Protein AF-0000000080753684 (afdb_homodimer)

InterPro domains:
  IPR011697 Peptidase C26 [PF07722] (5-223)
  IPR029062 Class I glutamine amidotransferase-like [G3DSA:3.40.50.880] (3-250)
  IPR029062 Class I glutamine amidotransferase-like [SSF52317] (5-246)
  IPR044668 Peptidase C26, gamma-glutamyl-gamma-aminobutyrate hydrolase PuuD-like [PTHR43235] (5-239)

Secondary structure (DSSP, 8-state):
-PPPPEEEEE-EEEEETTEEEEEEEHHHHHIIIIIS-SEEEEE---GGGS-HHHHHHH-SEEEEPP-SSB--GGGGTPPPPPTT--B-HHHHHHHHHHHHHHHHHT--EEEETHHHHHHHHHTT-EEES-GGGSTT----S--TTS-HHHHTS--EEEEEPTTSHHHHTT--SEEEE----S-EEEEPPTTEEEEEEETTS-EEEEEETT-SS-EEEESS-TTTTGGG-HHHHHHHHHHHHHHHHHHHH-/-PPPPEEEEE-EEEEETTEEEEEEEHHHHHIIIIII-SEEEEE---GGGS-HHHHHHH-SEEEEPP-SSB--GGGGTPPPPPTT--B-HHHHHHHHHHHHHHHHHT--EEEETHHHHHHHHHTT-EEES-GGGSTT-------TTS-HHHHTS--EEEEEPTTSHHHHTT--SEEEE----S-EEEEPPTTEEEEEEETTS-EEEEEETT-SS-EEEESS-TTTTGGG-HHHHHHHHHHHHHHHHHHHH-

Radius of gyration: 23.65 Å; Cα contacts (8 Å, |Δi|>4): 1224; chains: 2; bounding box: 49×69×50 Å

Nearest PDB structures (foldseek):
  7d50-assembly1_A  TM=9.981E-01  e=6.646E-47  Pseudomonas aeruginosa PAO1
  7d53-assembly1_B  TM=9.968E-01  e=1.588E-46  Pseudomonas aeruginosa PAO1
  7d4r-assembly1_A  TM=9.865E-01  e=7.056E-44  Pseudomonas aeruginosa PAO1
  7d4r-assembly1_B  TM=9.916E-01  e=1.579E-39  Pseudomonas aeruginosa PAO1
  6vtv-assembly1_A  TM=9.639E-01  e=4.519E-31  Escherichia coli K-12

pLDDT: mean 96.41, std 4.54, range [53.5, 99.0]

Solvent-accessible surface area (backbone atoms only — not comparable to full-atom values): 25408 Å² total; per-residue (Å²): 126,86,69,69,17,36,26,35,31,46,20,43,69,45,77,56,88,96,41,54,28,29,33,38,53,46,54,57,46,47,32,32,30,69,41,22,55,28,44,52,29,32,36,59,41,54,28,81,69,48,58,58,69,66,49,56,73,68,38,16,22,39,38,32,47,58,59,92,44,43,83,64,35,78,70,42,76,43,66,84,73,63,90,86,63,50,61,43,69,45,28,52,57,29,48,32,61,42,50,50,51,31,48,75,71,40,33,19,33,41,18,26,29,40,19,22,52,41,50,33,30,51,57,67,9,31,61,30,76,45,30,56,74,47,81,80,36,62,76,41,47,48,54,82,90,51,57,65,71,62,32,64,25,76,67,46,55,32,40,42,31,84,88,28,70,54,37,72,72,64,50,61,58,66,42,74,34,28,36,69,39,48,56,39,64,63,38,80,18,78,60,53,39,77,23,23,27,33,86,65,62,48,60,41,22,32,32,49,61,87,48,78,36,52,40,40,27,29,45,36,59,52,45,66,66,24,90,80,33,70,65,29,38,50,52,29,36,54,53,22,50,41,11,36,54,44,41,72,71,107,126,86,68,69,15,37,25,35,30,46,21,42,69,45,77,55,87,96,41,54,28,28,33,36,52,44,52,58,47,48,31,32,29,68,42,22,54,29,45,51,30,32,35,61,39,52,28,81,69,49,59,58,68,66,49,54,71,68,37,17,23,39,36,32,47,59,58,92,46,43,83,64,36,79,70,42,75,44,68,85,72,62,89,87,64,53,62,44,69,45,28,52,57,27,48,32,63,42,50,50,51,30,49,74,72,40,32,18,34,41,17,26,29,42,19,20,52,42,50,34,31,49,56,66,8,29,61,30,74,45,29,57,74,47,81,82,36,62,74,41,50,49,54,86,90,49,58,65,70,64,30,63,26,74,69,46,56,32,39,43,32,83,88,29,71,55,37,70,70,63,50,58,56,66,41,73,35,29,37,68,40,48,56,40,63,65,38,79,18,77,60,52,37,76,23,22,27,32,84,64,62,49,61,41,22,32,32,50,61,85,48,76,37,54,39,41,26,30,44,36,60,52,44,66,66,25,90,80,32,69,67,29,38,51,52,29,37,53,52,23,52,41,10,34,55,43,41,73,72,106

Sequence (500 aa):
MPRLPLIGVTACTRQIGSHPFHIAGDKYLRAVAEGAGGLPLIVPALGELIDREALLERLDGLLCTGSPSNVEPHYYQGAASAPGTPHDPARDSTTLPLIRAAVAAGVPLLGICRGFQEMNVAFGGSLHQKVHEAGPYADHRELEDEALEIQYGPRHALHVQPGGLLDGLGLPRRIEVNSLHGQGIERLAPGLRTEGLAQDGLIEAFSVEGAKSFALGVQWHPEWQFHTNPCSRALFQAFGDACRRRAERRMPRLPLIGVTACTRQIGSHPFHIAGDKYLRAVAEGAGGLPLIVPALGELIDREALLERLDGLLCTGSPSNVEPHYYQGAASAPGTPHDPARDSTTLPLIRAAVAAGVPLLGICRGFQEMNVAFGGSLHQKVHEAGPYADHRELEDEALEIQYGPRHALHVQPGGLLDGLGLPRRIEVNSLHGQGIERLAPGLRTEGLAQDGLIEAFSVEGAKSFALGVQWHPEWQFHTNPCSRALFQAFGDACRRRAERR

Organism: Azotobacter vinelandii (strain DJ / ATCC BAA-1303) (NCBI:txid322710)

Foldseek 3Di:
DQDAFEEEEEWFWDDDPPDIDTDDDPLVQCCLCPQLVHHYDYDYLQQPVDDLVVVLVRGLAYEYEDDQAAQAQVLQVHDHDPPPGHHGVSRLSRLLVSLVVCLVVLRAYEYEARRLVSNQSSLRFHKDQFQCVPPQDHHLAFDPPDDPCRRFDFDFKKAFDPPDPLVVLVDDRIDTFHGHHGMFTPGGHPQKAQGIATPSGTGAKIAGHPGSFHGIYGNGCCSVPVVVDPSSSSVSNRSSVRSSVSSVVD/DQDAFEEEEEWFWDDDPNDIDTDDDPLVQCCLCPQLVHHYDYDGLQQPVDDLVVVLVRGLAYEYEDDQAAQAQVLQVHDHDPPPGHHGVSRLSRLLVSLVVCLVVLRAYEYEARRLVSNQSSLRFHKDQFQCVPPQDHHLAFPVPDDPCRRFDFDFKKAFDPPDPLVVLVDDRIDTFHGHHGMFTPGGHPQKAQGIATPSGTRAKIAGHPGSFHGIYGNGCCSVPVVVDPSSSSVSNRSSVRSSVSSVVD

Structure (mmCIF, N/CA/C/O backbone):
data_AF-0000000080753684-model_v1
#
loop_
_entity.id
_entity.type
_entity.pdbx_description
1 polymer 'gamma-glutamyl-gamma-aminobutyrate hydrolase'
#
loop_
_atom_site.group_PDB
_atom_site.id
_atom_site.type_symbol
_atom_site.label_atom_id
_atom_site.label_alt_id
_atom_site.label_comp_id
_atom_site.label_asym_id
_atom_site.label_entity_id
_atom_site.label_seq_id
_atom_site.pdbx_PDB_ins_code
_atom_site.Cartn_x
_atom_site.Cartn_y
_atom_site.Cartn_z
_atom_site.occupancy
_atom_site.B_iso_or_equiv
_atom_site.auth_seq_id
_atom_site.auth_comp_id
_atom_site.auth_asym_id
_atom_site.auth_atom_id
_atom_site.pdbx_PDB_model_num
ATOM 1 N N . MET A 1 1 ? -25.531 0.024 -9.352 1 53.5 1 MET A N 1
ATOM 2 C CA . MET A 1 1 ? -24.406 -0.576 -10.055 1 53.5 1 MET A CA 1
ATOM 3 C C . MET A 1 1 ? -23.609 -1.494 -9.133 1 53.5 1 MET A C 1
ATOM 5 O O . MET A 1 1 ? -23.562 -1.277 -7.922 1 53.5 1 MET A O 1
ATOM 9 N N . PRO A 1 2 ? -23.234 -2.668 -9.734 1 72.12 2 PRO A N 1
ATOM 10 C CA . PRO A 1 2 ? -22.578 -3.598 -8.812 1 72.12 2 PRO A CA 1
ATOM 11 C C . PRO A 1 2 ? -21.359 -2.986 -8.125 1 72.12 2 PRO A C 1
ATOM 13 O O . PRO A 1 2 ? -20.672 -2.145 -8.711 1 72.12 2 PRO A O 1
ATOM 16 N N . ARG A 1 3 ? -21.234 -3.146 -6.809 1 86.44 3 ARG A N 1
ATOM 17 C CA . ARG A 1 3 ? -20.156 -2.648 -5.973 1 86.44 3 ARG A CA 1
ATOM 18 C C . ARG A 1 3 ? -18.812 -3.174 -6.457 1 86.44 3 ARG A C 1
ATOM 20 O O . ARG A 1 3 ? -18.656 -4.367 -6.711 1 86.44 3 ARG A O 1
ATOM 27 N N . LEU A 1 4 ? -17.875 -2.285 -6.805 1 94.69 4 LEU A N 1
ATOM 28 C CA . LEU A 1 4 ? -16.516 -2.701 -7.18 1 94.69 4 LEU A CA 1
ATOM 29 C C . LEU A 1 4 ? -15.867 -3.504 -6.062 1 94.69 4 LEU A C 1
ATOM 31 O O . LEU A 1 4 ? -15.852 -3.068 -4.906 1 94.69 4 LEU A O 1
ATOM 35 N N . PRO A 1 5 ? -15.422 -4.703 -6.367 1 98.19 5 PRO A N 1
ATOM 36 C CA . PRO A 1 5 ? -14.836 -5.52 -5.305 1 98.19 5 PRO A CA 1
ATOM 37 C C . PRO A 1 5 ? -13.531 -4.938 -4.766 1 98.19 5 PRO A C 1
ATOM 39 O O . PRO A 1 5 ? -12.68 -4.488 -5.543 1 98.19 5 PRO A O 1
ATOM 42 N N . LEU A 1 6 ? -13.375 -4.879 -3.465 1 98.56 6 LEU A N 1
ATOM 43 C CA . LEU A 1 6 ? -12.141 -4.457 -2.803 1 98.56 6 LEU A CA 1
ATOM 44 C C . LEU A 1 6 ? -11.141 -5.609 -2.729 1 98.56 6 LEU A C 1
ATOM 46 O O . LEU A 1 6 ? -11.383 -6.602 -2.039 1 98.56 6 LEU A O 1
ATOM 50 N N . ILE A 1 7 ? -10.031 -5.473 -3.396 1 98.88 7 ILE A N 1
ATOM 51 C CA . ILE A 1 7 ? -9.055 -6.547 -3.496 1 98.88 7 ILE A CA 1
ATOM 52 C C . ILE A 1 7 ? -7.754 -6.125 -2.814 1 98.88 7 ILE A C 1
ATOM 54 O O . ILE A 1 7 ? -7.117 -5.152 -3.227 1 98.88 7 ILE A O 1
ATOM 58 N N . GLY A 1 8 ? -7.395 -6.82 -1.728 1 98.94 8 GLY A N 1
ATOM 59 C CA . GLY A 1 8 ? -6.113 -6.59 -1.072 1 98.94 8 GLY A CA 1
ATOM 60 C C . GLY A 1 8 ? -4.934 -7.109 -1.87 1 98.94 8 GLY A C 1
ATOM 61 O O . GLY A 1 8 ? -4.988 -8.203 -2.428 1 98.94 8 GLY A O 1
ATOM 62 N N . VAL A 1 9 ? -3.908 -6.316 -2.018 1 98.94 9 VAL A N 1
ATOM 63 C CA . VAL A 1 9 ? -2.648 -6.703 -2.645 1 98.94 9 VAL A CA 1
ATOM 64 C C . VAL A 1 9 ? -1.525 -6.672 -1.609 1 98.94 9 VAL A C 1
ATOM 66 O O . VAL A 1 9 ? -1.269 -5.637 -0.994 1 98.94 9 VAL A O 1
ATOM 69 N N . THR A 1 10 ? -0.837 -7.75 -1.396 1 98.94 10 THR A N 1
ATOM 70 C CA . THR A 1 10 ? 0.131 -7.844 -0.309 1 98.94 10 THR A CA 1
ATOM 71 C C . THR A 1 10 ? 1.388 -7.043 -0.634 1 98.94 10 THR A C 1
ATOM 73 O O . THR A 1 10 ? 1.81 -6.98 -1.791 1 98.94 10 THR A O 1
ATOM 76 N N . ALA A 1 11 ? 2.002 -6.516 0.401 1 98.88 11 ALA A N 1
ATOM 77 C CA . ALA A 1 11 ? 3.18 -5.668 0.239 1 98.88 11 ALA A CA 1
ATOM 78 C C . ALA A 1 11 ? 4.445 -6.402 0.667 1 98.88 11 ALA A C 1
ATOM 80 O O . ALA A 1 11 ? 4.395 -7.309 1.502 1 98.88 11 ALA A O 1
ATOM 81 N N . CYS A 1 12 ? 5.555 -5.988 0.106 1 98.69 12 CYS A N 1
ATOM 82 C CA . CYS A 1 12 ? 6.883 -6.227 0.658 1 98.69 12 CYS A CA 1
ATOM 83 C C . CYS A 1 12 ? 7.289 -5.102 1.603 1 98.69 12 CYS A C 1
ATOM 85 O O . CYS A 1 12 ? 6.637 -4.059 1.651 1 98.69 12 CYS A O 1
ATOM 87 N N . THR A 1 13 ? 8.258 -5.348 2.375 1 98.56 13 THR A N 1
ATOM 88 C CA . THR A 1 13 ? 8.914 -4.285 3.125 1 98.56 13 THR A CA 1
ATOM 89 C C . THR A 1 13 ? 10.281 -3.971 2.525 1 98.56 13 THR A C 1
ATOM 91 O O . THR A 1 13 ? 10.977 -4.867 2.041 1 98.56 13 THR A O 1
ATOM 94 N N . ARG A 1 14 ? 10.578 -2.721 2.549 1 97.25 14 ARG A N 1
ATOM 95 C CA . ARG A 1 14 ? 11.859 -2.277 1.997 1 97.25 14 ARG A CA 1
ATOM 96 C C . ARG A 1 14 ? 12.406 -1.086 2.773 1 97.25 14 ARG A C 1
ATOM 98 O O . ARG A 1 14 ? 11.664 -0.156 3.098 1 97.25 14 ARG A O 1
ATOM 105 N N . GLN A 1 15 ? 13.695 -1.148 3.113 1 95.94 15 GLN A N 1
ATOM 106 C CA . GLN A 1 15 ? 14.383 0.018 3.656 1 95.94 15 GLN A CA 1
ATOM 107 C C . GLN A 1 15 ? 14.773 0.991 2.547 1 95.94 15 GLN A C 1
ATOM 109 O O . GLN A 1 15 ? 15.516 0.633 1.633 1 95.94 15 GLN A O 1
ATOM 114 N N . ILE A 1 16 ? 14.258 2.125 2.533 1 93.19 16 ILE A N 1
ATOM 115 C CA . ILE A 1 16 ? 14.609 3.195 1.608 1 93.19 16 ILE A CA 1
ATOM 116 C C . ILE A 1 16 ? 15.195 4.375 2.383 1 93.19 16 ILE A C 1
ATOM 118 O O . ILE A 1 16 ? 14.484 5.035 3.146 1 93.19 16 ILE A O 1
ATOM 122 N N . GLY A 1 17 ? 16.438 4.684 2.141 1 90.12 17 GLY A N 1
ATOM 123 C CA . GLY A 1 17 ? 17.094 5.621 3.029 1 90.12 17 GLY A CA 1
ATOM 124 C C . GLY A 1 17 ? 17.094 5.18 4.48 1 90.12 17 GLY A C 1
ATOM 125 O O . GLY A 1 17 ? 17.469 4.047 4.793 1 90.12 17 GLY A O 1
ATOM 126 N N . SER A 1 18 ? 16.594 6.055 5.348 1 91 18 SER A N 1
ATOM 127 C CA . SER A 1 18 ? 16.641 5.762 6.773 1 91 18 SER A CA 1
ATOM 128 C C . SER A 1 18 ? 15.289 5.25 7.273 1 91 18 SER A C 1
ATOM 130 O O . SER A 1 18 ? 15.117 5.008 8.469 1 91 18 SER A O 1
ATOM 132 N N . HIS A 1 19 ? 14.32 4.98 6.301 1 94.19 19 HIS A N 1
ATOM 133 C CA . HIS A 1 19 ? 12.977 4.648 6.75 1 94.19 19 HIS A CA 1
ATOM 134 C C . HIS A 1 19 ? 12.5 3.33 6.145 1 94.19 19 HIS A C 1
ATOM 136 O O . HIS A 1 19 ? 12.797 3.035 4.984 1 94.19 19 HIS A O 1
ATOM 142 N N . PRO A 1 20 ? 11.828 2.537 6.918 1 97.62 20 PRO A N 1
ATOM 143 C CA . PRO A 1 20 ? 11.141 1.363 6.367 1 97.62 20 PRO A CA 1
ATOM 144 C C . PRO A 1 20 ? 9.836 1.72 5.656 1 97.62 20 PRO A C 1
ATOM 146 O O . PRO A 1 20 ? 9.086 2.576 6.129 1 97.62 20 PRO A O 1
ATOM 149 N N . PHE A 1 21 ? 9.633 1.088 4.516 1 98.69 21 PHE A N 1
ATOM 150 C CA . PHE A 1 21 ? 8.422 1.294 3.725 1 98.69 21 PHE A CA 1
ATOM 151 C C . PHE A 1 21 ? 7.742 -0.035 3.422 1 98.69 21 PHE A C 1
ATOM 153 O O . PHE A 1 21 ? 8.375 -1.091 3.482 1 98.69 21 PHE A O 1
ATOM 160 N N . HIS A 1 22 ? 6.473 -0.038 3.225 1 98.94 22 HIS A N 1
ATOM 161 C CA . HIS A 1 22 ? 5.684 -1.095 2.604 1 98.94 22 HIS A CA 1
ATOM 162 C C . HIS A 1 22 ? 5.395 -0.778 1.14 1 98.94 22 HIS A C 1
ATOM 164 O O . HIS A 1 22 ? 4.965 0.33 0.813 1 98.94 22 HIS A O 1
ATOM 170 N N . ILE A 1 23 ? 5.66 -1.784 0.232 1 98.81 23 ILE A N 1
ATOM 171 C CA . ILE A 1 23 ? 5.668 -1.431 -1.184 1 98.81 23 ILE A CA 1
ATOM 172 C C . ILE A 1 23 ? 4.945 -2.51 -1.988 1 98.81 23 ILE A C 1
ATOM 174 O O . ILE A 1 23 ? 4.961 -3.686 -1.615 1 98.81 23 ILE A O 1
ATOM 178 N N . ALA A 1 24 ? 4.305 -2.18 -2.992 1 98.88 24 ALA A N 1
ATOM 179 C CA . ALA A 1 24 ? 3.713 -3.082 -3.975 1 98.88 24 ALA A CA 1
ATOM 180 C C . ALA A 1 24 ? 3.988 -2.604 -5.395 1 98.88 24 ALA A C 1
ATOM 182 O O . ALA A 1 24 ? 3.945 -1.403 -5.672 1 98.88 24 ALA A O 1
ATOM 183 N N . GLY A 1 25 ? 4.316 -3.504 -6.27 1 98.62 25 GLY A N 1
ATOM 184 C CA . GLY A 1 25 ? 4.633 -3.15 -7.645 1 98.62 25 GLY A CA 1
ATOM 185 C C . GLY A 1 25 ? 3.441 -2.613 -8.414 1 98.62 25 GLY A C 1
ATOM 186 O O . GLY A 1 25 ? 2.326 -3.121 -8.273 1 98.62 25 GLY A O 1
ATOM 187 N N . ASP A 1 26 ? 3.664 -1.63 -9.219 1 98.56 26 ASP A N 1
ATOM 188 C CA . ASP A 1 26 ? 2.641 -0.977 -10.031 1 98.56 26 ASP A CA 1
ATOM 189 C C . ASP A 1 26 ? 1.922 -1.984 -10.922 1 98.56 26 ASP A C 1
ATOM 191 O O . ASP A 1 26 ? 0.7 -1.925 -11.078 1 98.56 26 ASP A O 1
ATOM 195 N N . LYS A 1 27 ? 2.646 -2.934 -11.484 1 98.06 27 LYS A N 1
ATOM 196 C CA . LYS A 1 27 ? 2.084 -3.873 -12.453 1 98.06 27 LYS A CA 1
ATOM 197 C C . LYS A 1 27 ? 1.005 -4.738 -11.812 1 98.06 27 LYS A C 1
ATOM 199 O O . LYS A 1 27 ? 0.002 -5.066 -12.453 1 98.06 27 LYS A O 1
ATOM 204 N N . TYR A 1 28 ? 1.155 -5.125 -10.531 1 98.81 28 TYR A N 1
ATOM 205 C CA . TYR A 1 28 ? 0.141 -5.914 -9.844 1 98.81 28 TYR A CA 1
ATOM 206 C C . TYR A 1 28 ? -1.123 -5.098 -9.609 1 98.81 28 TYR A C 1
ATOM 208 O O . TYR A 1 28 ? -2.236 -5.598 -9.789 1 98.81 28 TYR A O 1
ATOM 216 N N . LEU A 1 29 ? -0.927 -3.861 -9.172 1 98.81 29 LEU A N 1
ATOM 217 C CA . LEU A 1 29 ? -2.045 -2.982 -8.852 1 98.81 29 LEU A CA 1
ATOM 218 C C . LEU A 1 29 ? -2.855 -2.652 -10.102 1 98.81 29 LEU A C 1
ATOM 220 O O . LEU A 1 29 ? -4.086 -2.654 -10.062 1 98.81 29 LEU A O 1
ATOM 224 N N . ARG A 1 30 ? -2.189 -2.428 -11.195 1 98.5 30 ARG A N 1
ATOM 225 C CA . ARG A 1 30 ? -2.879 -2.16 -12.453 1 98.5 30 ARG A CA 1
ATOM 226 C C . ARG A 1 30 ? -3.625 -3.396 -12.945 1 98.5 30 ARG A C 1
ATOM 228 O O . ARG A 1 30 ? -4.723 -3.287 -13.492 1 98.5 30 ARG A O 1
ATOM 235 N N . ALA A 1 31 ? -3.002 -4.582 -12.781 1 98.69 31 ALA A N 1
ATOM 236 C CA . ALA A 1 31 ? -3.664 -5.824 -13.172 1 98.69 31 ALA A CA 1
ATOM 237 C C . ALA A 1 31 ? -4.945 -6.035 -12.375 1 98.69 31 ALA A C 1
ATOM 239 O O . ALA A 1 31 ? -5.934 -6.551 -12.898 1 98.69 31 ALA A O 1
ATOM 240 N N . VAL A 1 32 ? -4.965 -5.633 -11.102 1 98.69 32 VAL A N 1
ATOM 241 C CA . VAL A 1 32 ? -6.172 -5.746 -10.289 1 98.69 32 VAL A CA 1
ATOM 242 C C . VAL A 1 32 ? -7.207 -4.723 -10.75 1 98.69 32 VAL A C 1
ATOM 244 O O . VAL A 1 32 ? -8.375 -5.059 -10.938 1 98.69 32 VAL A O 1
ATOM 247 N N . ALA A 1 33 ? -6.77 -3.486 -10.953 1 98.25 33 ALA A N 1
ATOM 248 C CA . ALA A 1 33 ? -7.695 -2.414 -11.312 1 98.25 33 ALA A CA 1
ATOM 249 C C . ALA A 1 33 ? -8.305 -2.66 -12.688 1 98.25 33 ALA A C 1
ATOM 251 O O . ALA A 1 33 ? -9.523 -2.604 -12.852 1 98.25 33 ALA A O 1
ATOM 252 N N . GLU A 1 34 ? -7.453 -3.039 -13.664 1 97.88 34 GLU A N 1
ATOM 253 C CA . GLU A 1 34 ? -7.898 -3.105 -15.047 1 97.88 34 GLU A CA 1
ATOM 254 C C . GLU A 1 34 ? -8.25 -4.539 -15.445 1 97.88 34 GLU A C 1
ATOM 256 O O . GLU A 1 34 ? -9.18 -4.762 -16.219 1 97.88 34 GLU A O 1
ATOM 261 N N . GLY A 1 35 ? -7.473 -5.457 -15 1 97.94 35 GLY A N 1
ATOM 262 C CA . GLY A 1 35 ? -7.68 -6.848 -15.367 1 97.94 35 GLY A CA 1
ATOM 263 C C . GLY A 1 35 ? -8.812 -7.508 -14.594 1 97.94 35 GLY A C 1
ATOM 264 O O . GLY A 1 35 ? -9.742 -8.039 -15.195 1 97.94 35 GLY A O 1
ATOM 265 N N . ALA A 1 36 ? -8.711 -7.395 -13.266 1 98.19 36 ALA A N 1
ATOM 266 C CA . ALA A 1 36 ? -9.719 -8.023 -12.414 1 98.19 36 ALA A CA 1
ATOM 267 C C . ALA A 1 36 ? -10.938 -7.121 -12.25 1 98.19 36 ALA A C 1
ATOM 269 O O . ALA A 1 36 ? -12 -7.574 -11.812 1 98.19 36 ALA A O 1
ATOM 270 N N . GLY A 1 37 ? -10.789 -5.832 -12.602 1 97.5 37 GLY A N 1
ATOM 271 C CA . GLY A 1 37 ? -11.891 -4.902 -12.438 1 97.5 37 GLY A CA 1
ATOM 272 C C . GLY A 1 37 ? -12.227 -4.625 -10.984 1 97.5 37 GLY A C 1
ATOM 273 O O . GLY A 1 37 ? -13.398 -4.562 -10.609 1 97.5 37 GLY A O 1
ATOM 274 N N . GLY A 1 38 ? -11.234 -4.551 -10.133 1 98 38 GLY A N 1
ATOM 275 C CA . GLY A 1 38 ? -11.461 -4.324 -8.719 1 98 38 GLY A CA 1
ATOM 276 C C . GLY A 1 38 ? -10.805 -3.055 -8.203 1 98 38 GLY A C 1
ATOM 277 O O . GLY A 1 38 ? -10.203 -2.307 -8.977 1 98 38 GLY A O 1
ATOM 278 N N . LEU A 1 39 ? -11.016 -2.721 -6.945 1 98.25 39 LEU A N 1
ATOM 279 C CA . LEU A 1 39 ? -10.344 -1.66 -6.203 1 98.25 39 LEU A CA 1
ATOM 280 C C . LEU A 1 39 ? -9.125 -2.203 -5.461 1 98.25 39 LEU A C 1
ATOM 282 O O . LEU A 1 39 ? -9.266 -2.814 -4.398 1 98.25 39 LEU A O 1
ATOM 286 N N . PRO A 1 40 ? -7.965 -1.955 -6.027 1 98.75 40 PRO A N 1
ATOM 287 C CA . PRO A 1 40 ? -6.781 -2.465 -5.332 1 98.75 40 PRO A CA 1
ATOM 288 C C . PRO A 1 40 ? -6.402 -1.621 -4.117 1 98.75 40 PRO A C 1
ATOM 290 O O . PRO A 1 40 ? -6.238 -0.404 -4.234 1 98.75 40 PRO A O 1
ATOM 293 N N . LEU A 1 41 ? -6.32 -2.188 -2.984 1 98.88 41 LEU A N 1
ATOM 294 C CA . LEU A 1 41 ? -5.676 -1.614 -1.809 1 98.88 41 LEU A CA 1
ATOM 295 C C . LEU A 1 41 ? -4.539 -2.506 -1.322 1 98.88 41 LEU A C 1
ATOM 297 O O . LEU A 1 41 ? -4.652 -3.734 -1.346 1 98.88 41 LEU A O 1
ATOM 301 N N . ILE A 1 42 ? -3.465 -1.894 -0.917 1 98.94 42 ILE A N 1
ATOM 302 C CA . ILE A 1 42 ? -2.277 -2.648 -0.53 1 98.94 42 ILE A CA 1
ATOM 303 C C . ILE A 1 42 ? -2.369 -3.035 0.943 1 98.94 42 ILE A C 1
ATOM 305 O O . ILE A 1 42 ? -2.631 -2.188 1.8 1 98.94 42 ILE A O 1
ATOM 309 N N . VAL A 1 43 ? -2.213 -4.305 1.269 1 98.94 43 VAL A N 1
ATOM 310 C CA . VAL A 1 43 ? -2.158 -4.824 2.631 1 98.94 43 VAL A CA 1
ATOM 311 C C . VAL A 1 43 ? -0.73 -4.727 3.164 1 98.94 43 VAL A C 1
ATOM 313 O O . VAL A 1 43 ? 0.166 -5.43 2.691 1 98.94 43 VAL A O 1
ATOM 316 N N . PRO A 1 44 ? -0.506 -3.855 4.129 1 98.94 44 PRO A N 1
ATOM 317 C CA . PRO A 1 44 ? 0.865 -3.729 4.629 1 98.94 44 PRO A CA 1
ATOM 318 C C . PRO A 1 44 ? 1.34 -4.973 5.375 1 98.94 44 PRO A C 1
ATOM 320 O O . PRO A 1 44 ? 0.526 -5.699 5.953 1 98.94 44 PRO A O 1
ATOM 323 N N . ALA A 1 45 ? 2.639 -5.207 5.324 1 98.81 45 ALA A N 1
ATOM 324 C CA . ALA A 1 45 ? 3.268 -6.328 6.016 1 98.81 45 ALA A CA 1
ATOM 325 C C . ALA A 1 45 ? 3.539 -5.988 7.477 1 98.81 45 ALA A C 1
ATOM 327 O O . ALA A 1 45 ? 4.691 -5.809 7.875 1 98.81 45 ALA A O 1
ATOM 328 N N . LEU A 1 46 ? 2.455 -6.051 8.281 1 98.62 46 LEU A N 1
ATOM 329 C CA . LEU A 1 46 ? 2.547 -5.617 9.672 1 98.62 46 LEU A CA 1
ATOM 330 C C . LEU A 1 46 ? 2.41 -6.801 10.617 1 98.62 46 LEU A C 1
ATOM 332 O O . LEU A 1 46 ? 2.166 -6.617 11.812 1 98.62 46 LEU A O 1
ATOM 336 N N . GLY A 1 47 ? 2.461 -8.008 10.094 1 97.56 47 GLY A N 1
ATOM 337 C CA . GLY A 1 47 ? 2.385 -9.203 10.922 1 97.56 47 GLY A CA 1
ATOM 338 C C . GLY A 1 47 ? 1.148 -9.242 11.797 1 97.56 47 GLY A C 1
ATOM 339 O O . GLY A 1 47 ? 0.03 -9.055 11.312 1 97.56 47 GLY A O 1
ATOM 340 N N . GLU A 1 48 ? 1.298 -9.328 13.047 1 95.81 48 GLU A N 1
ATOM 341 C CA . GLU A 1 48 ? 0.209 -9.5 14 1 95.81 48 GLU A CA 1
ATOM 342 C C . GLU A 1 48 ? -0.499 -8.18 14.281 1 95.81 48 GLU A C 1
ATOM 344 O O . GLU A 1 48 ? -1.576 -8.156 14.875 1 95.81 48 GLU A O 1
ATOM 349 N N . LEU A 1 49 ? 0.078 -7.121 13.859 1 96.25 49 LEU A N 1
ATOM 350 C CA . LEU A 1 49 ? -0.547 -5.82 14.07 1 96.25 49 LEU A CA 1
ATOM 351 C C . LEU A 1 49 ? -1.801 -5.676 13.211 1 96.25 49 LEU A C 1
ATOM 353 O O . LEU A 1 49 ? -2.648 -4.824 13.484 1 96.25 49 LEU A O 1
ATOM 357 N N . ILE A 1 50 ? -1.881 -6.504 12.18 1 95.5 50 ILE A N 1
ATOM 358 C CA . ILE A 1 50 ? -3.092 -6.512 11.367 1 95.5 50 ILE A CA 1
ATOM 359 C C . ILE A 1 50 ? -4.027 -7.621 11.852 1 95.5 50 ILE A C 1
ATOM 361 O O . ILE A 1 50 ? -3.639 -8.789 11.891 1 95.5 50 ILE A O 1
ATOM 365 N N . ASP A 1 51 ? -5.18 -7.25 12.227 1 95.94 51 ASP A N 1
ATOM 366 C CA . ASP A 1 51 ? -6.207 -8.242 12.539 1 95.94 51 ASP A CA 1
ATOM 367 C C . ASP A 1 51 ? -6.68 -8.953 11.273 1 95.94 51 ASP A C 1
ATOM 369 O O . ASP A 1 51 ? -7.469 -8.398 10.5 1 95.94 51 ASP A O 1
ATOM 373 N N . ARG A 1 52 ? -6.285 -10.172 11.133 1 96.62 52 ARG A N 1
ATOM 374 C CA . ARG A 1 52 ? -6.504 -10.914 9.898 1 96.62 52 ARG A CA 1
ATOM 375 C C . ARG A 1 52 ? -7.992 -11.133 9.648 1 96.62 52 ARG A C 1
ATOM 377 O O . ARG A 1 52 ? -8.461 -10.984 8.516 1 96.62 52 ARG A O 1
ATOM 384 N N . GLU A 1 53 ? -8.68 -11.531 10.688 1 96.12 53 GLU A N 1
ATOM 385 C CA . GLU A 1 53 ? -10.109 -11.797 10.539 1 96.12 53 GLU A CA 1
ATOM 386 C C . GLU A 1 53 ? -10.867 -10.531 10.156 1 96.12 53 GLU A C 1
ATOM 388 O O . GLU A 1 53 ? -11.703 -10.555 9.25 1 96.12 53 GLU A O 1
ATOM 393 N N . ALA A 1 54 ? -10.578 -9.445 10.859 1 96.94 54 ALA A N 1
ATOM 394 C CA . ALA A 1 54 ? -11.211 -8.164 10.539 1 96.94 54 ALA A CA 1
ATOM 395 C C . ALA A 1 54 ? -10.898 -7.734 9.109 1 96.94 54 ALA A C 1
ATOM 397 O O . ALA A 1 54 ? -11.766 -7.223 8.406 1 96.94 54 ALA A O 1
ATOM 398 N N . LEU A 1 55 ? -9.688 -7.949 8.711 1 98 55 LEU A N 1
ATOM 399 C CA . LEU A 1 55 ? -9.258 -7.59 7.363 1 98 55 LEU A CA 1
ATOM 400 C C . LEU A 1 55 ? -10.039 -8.383 6.32 1 98 55 LEU A C 1
ATOM 402 O O . LEU A 1 55 ? -10.57 -7.809 5.363 1 98 55 LEU A O 1
ATOM 406 N N . LEU A 1 56 ? -10.164 -9.688 6.543 1 97.94 56 LEU A N 1
ATOM 407 C CA . LEU A 1 56 ? -10.773 -10.562 5.547 1 97.94 56 LEU A CA 1
ATOM 408 C C . LEU A 1 56 ? -12.273 -10.312 5.453 1 97.94 56 LEU A C 1
ATOM 410 O O . LEU A 1 56 ? -12.883 -10.555 4.406 1 97.94 56 LEU A O 1
ATOM 414 N N . GLU A 1 57 ? -12.828 -9.781 6.523 1 96.19 57 GLU A N 1
ATOM 415 C CA . GLU A 1 57 ? -14.234 -9.398 6.48 1 96.19 57 GLU A CA 1
ATOM 416 C C . GLU A 1 57 ? -14.453 -8.211 5.547 1 96.19 57 GLU A C 1
ATOM 418 O O . GLU A 1 57 ? -15.555 -8.016 5.031 1 96.19 57 GLU A O 1
ATOM 423 N N . ARG A 1 58 ? -13.406 -7.48 5.336 1 96.56 58 ARG A N 1
ATOM 424 C CA . ARG A 1 58 ? -13.523 -6.254 4.555 1 96.56 58 ARG A CA 1
ATOM 425 C C . ARG A 1 58 ? -13.133 -6.484 3.102 1 96.56 58 ARG A C 1
ATOM 427 O O . ARG A 1 58 ? -13.477 -5.695 2.223 1 96.56 58 ARG A O 1
ATOM 434 N N . LEU A 1 59 ? -12.438 -7.547 2.803 1 98.12 59 LEU A N 1
ATOM 435 C CA . LEU A 1 59 ? -11.883 -7.773 1.471 1 98.12 59 LEU A CA 1
ATOM 436 C C . LEU A 1 59 ? -12.797 -8.68 0.65 1 98.12 59 LEU A C 1
ATOM 438 O O . LEU A 1 59 ? -13.398 -9.609 1.187 1 98.12 59 LEU A O 1
ATOM 442 N N . ASP A 1 60 ? -12.781 -8.422 -0.66 1 98.69 60 ASP A N 1
ATOM 443 C CA . ASP A 1 60 ? -13.508 -9.258 -1.606 1 98.69 60 ASP A CA 1
ATOM 444 C C . ASP A 1 60 ? -12.562 -10.156 -2.391 1 98.69 60 ASP A C 1
ATOM 446 O O . ASP A 1 60 ? -13 -11.016 -3.154 1 98.69 60 ASP A O 1
ATOM 450 N N . GLY A 1 61 ? -11.352 -10 -2.273 1 98.88 61 GLY A N 1
ATOM 451 C CA . GLY A 1 61 ? -10.305 -10.797 -2.881 1 98.88 61 GLY A CA 1
ATOM 452 C C . GLY A 1 61 ? -8.922 -10.477 -2.334 1 98.88 61 GLY A C 1
ATOM 453 O O . GLY A 1 61 ? -8.734 -9.453 -1.675 1 98.88 61 GLY A O 1
ATOM 454 N N . LEU A 1 62 ? -7.984 -11.32 -2.525 1 98.94 62 LEU A N 1
ATOM 455 C CA . LEU A 1 62 ? -6.602 -11.164 -2.08 1 98.94 62 LEU A CA 1
ATOM 456 C C . LEU A 1 62 ? -5.629 -11.609 -3.166 1 98.94 62 LEU A C 1
ATOM 458 O O . LEU A 1 62 ? -5.762 -12.703 -3.717 1 98.94 62 LEU A O 1
ATOM 462 N N . LEU A 1 63 ? -4.777 -10.75 -3.541 1 99 63 LEU A N 1
ATOM 463 C CA . LEU A 1 63 ? -3.689 -11.078 -4.457 1 99 63 LEU A CA 1
ATOM 464 C C . LEU A 1 63 ? -2.342 -11.016 -3.748 1 99 63 LEU A C 1
ATOM 466 O O . LEU A 1 63 ? -1.978 -9.977 -3.186 1 99 63 LEU A O 1
ATOM 470 N N . CYS A 1 64 ? -1.643 -12.109 -3.693 1 98.94 64 CYS A N 1
ATOM 471 C CA . CYS A 1 64 ? -0.281 -12.156 -3.172 1 98.94 64 CYS A CA 1
ATOM 472 C C . CYS A 1 64 ? 0.738 -12.016 -4.297 1 98.94 64 CYS A C 1
ATOM 474 O O . CYS A 1 64 ? 0.817 -12.867 -5.18 1 98.94 64 CYS A O 1
ATOM 476 N N . THR A 1 65 ? 1.528 -11.031 -4.234 1 98.94 65 THR A N 1
ATOM 477 C CA . THR A 1 65 ? 2.396 -10.633 -5.34 1 98.94 65 THR A CA 1
ATOM 478 C C . THR A 1 65 ? 3.658 -11.492 -5.371 1 98.94 65 THR A C 1
ATOM 480 O O . THR A 1 65 ? 3.955 -12.203 -4.406 1 98.94 65 THR A O 1
ATOM 483 N N . GLY A 1 66 ? 4.383 -11.344 -6.484 1 98.56 66 GLY A N 1
ATOM 484 C CA . GLY A 1 66 ? 5.77 -11.781 -6.508 1 98.56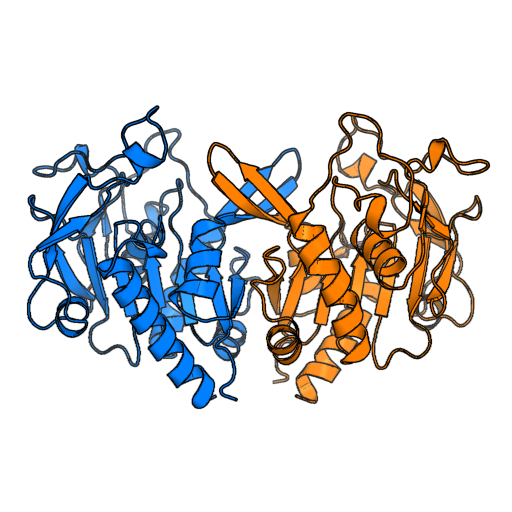 66 GLY A CA 1
ATOM 485 C C . GLY A 1 66 ? 6.699 -10.875 -5.73 1 98.56 66 GLY A C 1
ATOM 486 O O . GLY A 1 66 ? 6.27 -9.844 -5.207 1 98.56 66 GLY A O 1
ATOM 487 N N . SER A 1 67 ? 7.895 -11.312 -5.617 1 97.94 67 SER A N 1
ATOM 488 C CA . SER A 1 67 ? 8.914 -10.555 -4.902 1 97.94 67 SER A CA 1
ATOM 489 C C . SER A 1 67 ? 10.312 -11.086 -5.207 1 97.94 67 SER A C 1
ATOM 491 O O . SER A 1 67 ? 10.484 -12.273 -5.488 1 97.94 67 SER A O 1
ATOM 493 N N . PRO A 1 68 ? 11.289 -10.203 -5.176 1 95.25 68 PRO A N 1
ATOM 494 C CA . PRO A 1 68 ? 12.656 -10.703 -5.258 1 95.25 68 PRO A CA 1
ATOM 495 C C . PRO A 1 68 ? 13.086 -11.453 -3.996 1 95.25 68 PRO A C 1
ATOM 497 O O . PRO A 1 68 ? 14.078 -12.188 -4.016 1 95.25 68 PRO A O 1
ATOM 500 N N . SER A 1 69 ? 12.398 -11.227 -2.885 1 97.75 69 SER A N 1
ATOM 501 C CA . SER A 1 69 ? 12.734 -11.945 -1.66 1 97.75 69 SER A CA 1
ATOM 502 C C . SER A 1 69 ? 12.203 -13.375 -1.686 1 97.75 69 SER A C 1
ATOM 504 O O . SER A 1 69 ? 11.273 -13.68 -2.439 1 97.75 69 SER A O 1
ATOM 506 N N . ASN A 1 70 ? 12.812 -14.195 -0.912 1 98.25 70 ASN A N 1
ATOM 507 C CA . ASN A 1 70 ? 12.414 -15.594 -0.791 1 98.25 70 ASN A CA 1
ATOM 508 C C . ASN A 1 70 ? 11.68 -15.852 0.519 1 98.25 70 ASN A C 1
ATOM 510 O O . ASN A 1 70 ? 11.906 -15.164 1.513 1 98.25 70 ASN A O 1
ATOM 514 N N . VAL A 1 71 ? 10.789 -16.844 0.494 1 98.69 71 VAL A N 1
ATOM 515 C CA . VAL A 1 71 ? 10.188 -17.312 1.736 1 98.69 71 VAL A CA 1
ATOM 516 C C . VAL A 1 71 ? 11.273 -17.875 2.652 1 98.69 71 VAL A C 1
ATOM 518 O O . VAL A 1 71 ? 12.164 -18.609 2.201 1 98.69 71 VAL A O 1
ATOM 521 N N . GLU A 1 72 ? 11.242 -17.484 3.893 1 98.5 72 GLU A N 1
ATOM 522 C CA . GLU A 1 72 ? 12.25 -17.984 4.824 1 98.5 72 GLU A CA 1
ATOM 523 C C . GLU A 1 72 ? 12.164 -19.5 4.977 1 98.5 72 GLU A C 1
ATOM 525 O O . GLU A 1 72 ? 11.078 -20.047 5.156 1 98.5 72 GLU A O 1
ATOM 530 N N . PRO A 1 73 ? 13.305 -20.203 5.039 1 98.12 73 PRO A N 1
ATOM 531 C CA . PRO A 1 73 ? 13.352 -21.656 4.961 1 98.12 73 PRO A CA 1
ATOM 532 C C . PRO A 1 73 ? 12.695 -22.328 6.164 1 98.12 73 PRO A C 1
ATOM 534 O O . PRO A 1 73 ? 12.148 -23.438 6.039 1 98.12 73 PRO A O 1
ATOM 537 N N . HIS A 1 74 ? 12.68 -21.734 7.359 1 98 74 HIS A N 1
ATOM 538 C CA . HIS A 1 74 ? 12.18 -22.391 8.555 1 98 74 HIS A CA 1
ATOM 539 C C . HIS A 1 74 ? 10.672 -22.594 8.477 1 98 74 HIS A C 1
ATOM 541 O O . HIS A 1 74 ? 10.109 -23.406 9.219 1 98 74 HIS A O 1
ATOM 547 N N . TYR A 1 75 ? 10 -21.922 7.547 1 98.44 75 TYR A N 1
ATOM 548 C CA . TYR A 1 75 ? 8.555 -22.078 7.395 1 98.44 75 TYR A CA 1
ATOM 549 C C . TYR A 1 75 ? 8.219 -23.359 6.656 1 98.44 75 TYR A C 1
ATOM 551 O O . TYR A 1 75 ? 7.07 -23.797 6.648 1 98.44 75 TYR A O 1
ATOM 559 N N . TYR A 1 76 ? 9.195 -23.953 5.996 1 98.25 76 TYR A N 1
ATOM 560 C CA . TYR A 1 76 ? 8.938 -25.188 5.262 1 98.25 76 TYR A CA 1
ATOM 561 C C . TYR A 1 76 ? 10.023 -26.234 5.531 1 98.25 76 TYR A C 1
ATOM 563 O O . TYR A 1 76 ? 10.32 -27.062 4.672 1 98.25 76 TYR A O 1
ATOM 571 N N . GLN A 1 77 ? 10.75 -26.078 6.676 1 96.75 77 GLN A N 1
ATOM 572 C CA . GLN A 1 77 ? 11.758 -27 7.184 1 96.75 77 GLN A CA 1
ATOM 573 C C . GLN A 1 77 ? 12.914 -27.141 6.203 1 96.75 77 GLN A C 1
ATOM 575 O O . GLN A 1 77 ? 13.406 -28.25 5.973 1 96.75 77 GLN A O 1
ATOM 580 N N . GLY A 1 78 ? 13.211 -26.094 5.555 1 95.19 78 GLY A N 1
ATOM 581 C CA . GLY A 1 78 ? 14.328 -26.078 4.629 1 95.19 78 GLY A CA 1
ATOM 582 C C . GLY A 1 78 ? 15.656 -25.797 5.309 1 95.19 78 GLY A C 1
ATOM 583 O O . GLY A 1 78 ? 15.695 -25.359 6.457 1 95.19 78 GLY A O 1
ATOM 584 N N . ALA A 1 79 ? 16.719 -26.062 4.566 1 95.12 79 ALA A N 1
ATOM 585 C CA . ALA A 1 79 ? 18.047 -25.703 5.035 1 95.12 79 ALA A CA 1
ATOM 586 C C . ALA A 1 79 ? 18.25 -24.188 5.035 1 95.12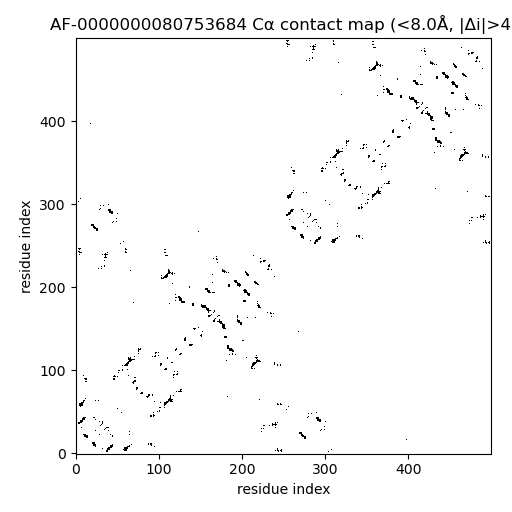 79 ALA A C 1
ATOM 588 O O . ALA A 1 79 ? 17.484 -23.453 4.395 1 95.12 79 ALA A O 1
ATOM 589 N N . ALA A 1 80 ? 19.25 -23.781 5.707 1 96.5 80 ALA A N 1
ATOM 590 C CA . ALA A 1 80 ? 19.547 -22.344 5.727 1 96.5 80 ALA A CA 1
ATOM 591 C C . ALA A 1 80 ? 19.859 -21.828 4.324 1 96.5 80 ALA A C 1
ATOM 593 O O . ALA A 1 80 ? 20.516 -22.5 3.535 1 96.5 80 ALA A O 1
ATOM 594 N N . SER A 1 81 ? 19.297 -20.641 4.051 1 95.69 81 SER A N 1
ATOM 595 C CA . SER A 1 81 ? 19.547 -20.031 2.748 1 95.69 81 SER A CA 1
ATOM 596 C C . SER A 1 81 ? 21.016 -19.641 2.592 1 95.69 81 SER A C 1
ATOM 598 O O . SER A 1 81 ? 21.719 -19.406 3.582 1 95.69 81 SER A O 1
ATOM 600 N N . ALA A 1 82 ? 21.484 -19.594 1.364 1 94.75 82 ALA A N 1
ATOM 601 C CA . ALA A 1 82 ? 22.828 -19.078 1.083 1 94.75 82 ALA A CA 1
ATOM 602 C C . ALA A 1 82 ? 22.984 -17.641 1.596 1 94.75 82 ALA A C 1
ATOM 604 O O . ALA A 1 82 ? 22.016 -16.875 1.599 1 94.75 82 ALA A O 1
ATOM 605 N N . PRO A 1 83 ? 24.203 -17.359 2.004 1 95.12 83 PRO A N 1
ATOM 606 C CA . PRO A 1 83 ? 24.438 -15.984 2.441 1 95.12 83 PRO A CA 1
ATOM 607 C C . PRO A 1 83 ? 24.031 -14.961 1.384 1 95.12 83 PRO A C 1
ATOM 609 O O . PRO A 1 83 ? 24.281 -15.164 0.193 1 95.12 83 PRO A O 1
ATOM 612 N N . GLY A 1 84 ? 23.359 -13.93 1.839 1 94.94 84 GLY A N 1
ATOM 613 C CA . GLY A 1 84 ? 23 -12.859 0.922 1 94.94 84 GLY A CA 1
ATOM 614 C C . GLY A 1 84 ? 21.641 -13.047 0.292 1 94.94 84 GLY A C 1
ATOM 615 O O . GLY A 1 84 ? 21.141 -12.148 -0.392 1 94.94 84 GLY A O 1
ATOM 616 N N . THR A 1 85 ? 20.969 -14.234 0.515 1 96.5 85 THR A N 1
ATOM 617 C CA . THR A 1 85 ? 19.625 -14.461 0.003 1 96.5 85 THR A CA 1
ATOM 618 C C . THR A 1 85 ? 18.641 -13.461 0.604 1 96.5 85 THR A C 1
ATOM 620 O O . THR A 1 85 ? 18.578 -13.312 1.825 1 96.5 85 THR A O 1
ATOM 623 N N . PRO A 1 86 ? 17.969 -12.711 -0.283 1 96.94 86 PRO A N 1
ATOM 624 C CA . PRO A 1 86 ? 17 -11.758 0.265 1 96.94 86 PRO A CA 1
ATOM 625 C C . PRO A 1 86 ? 15.773 -12.438 0.867 1 96.94 86 PRO A C 1
ATOM 627 O O . PRO A 1 86 ? 15.203 -13.344 0.256 1 96.94 86 PRO A O 1
ATOM 630 N N . HIS A 1 87 ? 15.43 -12.031 2.041 1 98.31 87 HIS A N 1
ATOM 631 C CA . HIS A 1 87 ? 14.211 -12.453 2.727 1 98.31 87 HIS A CA 1
ATOM 632 C C . HIS A 1 87 ? 13.391 -11.25 3.188 1 98.31 87 HIS A C 1
ATOM 634 O O . HIS A 1 87 ? 13.859 -10.117 3.121 1 98.31 87 HIS A O 1
ATOM 640 N N . ASP A 1 88 ? 12.18 -11.469 3.576 1 98.56 88 ASP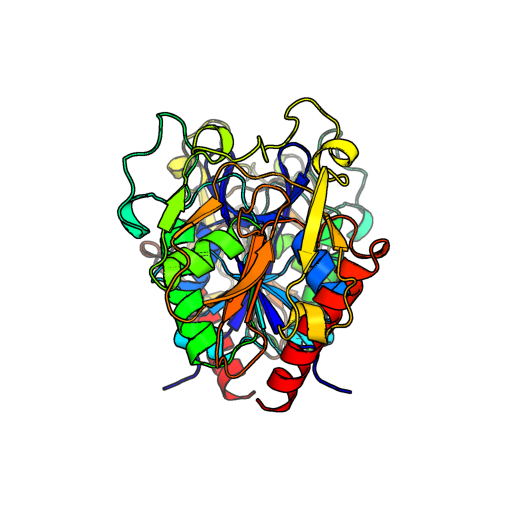 A N 1
ATOM 641 C CA . ASP A 1 88 ? 11.266 -10.477 4.125 1 98.56 88 ASP A CA 1
ATOM 642 C C . ASP A 1 88 ? 10.414 -11.07 5.242 1 98.56 88 ASP A C 1
ATOM 644 O O . ASP A 1 88 ? 9.266 -11.469 5.008 1 98.56 88 ASP A O 1
ATOM 648 N N . PRO A 1 89 ? 11.023 -11.125 6.402 1 98.44 89 PRO A N 1
ATOM 649 C CA . PRO A 1 89 ? 10.328 -11.781 7.512 1 98.44 89 PRO A CA 1
ATOM 650 C C . PRO A 1 89 ? 8.984 -11.133 7.828 1 98.44 89 PRO A C 1
ATOM 652 O O . PRO A 1 89 ? 8.047 -11.82 8.242 1 98.44 89 PRO A O 1
ATOM 655 N N . ALA A 1 90 ? 8.852 -9.812 7.668 1 98.62 90 ALA A N 1
ATOM 656 C CA . ALA A 1 90 ? 7.59 -9.125 7.926 1 98.62 90 ALA A CA 1
ATOM 657 C C . ALA A 1 90 ? 6.508 -9.594 6.957 1 98.62 90 ALA A C 1
ATOM 659 O O . ALA A 1 90 ? 5.367 -9.836 7.363 1 98.62 90 ALA A O 1
ATOM 660 N N . ARG A 1 91 ? 6.863 -9.734 5.711 1 98.69 91 ARG A N 1
ATOM 661 C CA . ARG A 1 91 ? 5.91 -10.25 4.734 1 98.69 91 ARG A CA 1
ATOM 662 C C . ARG A 1 91 ? 5.512 -11.688 5.066 1 98.69 91 ARG A C 1
ATOM 664 O O . ARG A 1 91 ? 4.324 -12.023 5.055 1 98.69 91 ARG A O 1
ATOM 671 N N . ASP A 1 92 ? 6.547 -12.531 5.375 1 98.81 92 ASP A N 1
ATOM 672 C CA . ASP A 1 92 ? 6.238 -13.922 5.707 1 98.81 92 ASP A CA 1
ATOM 673 C C . ASP A 1 92 ? 5.25 -14 6.871 1 98.81 92 ASP A C 1
ATOM 675 O O . ASP A 1 92 ? 4.262 -14.734 6.805 1 98.81 92 ASP A O 1
ATOM 679 N N . SER A 1 93 ? 5.496 -13.195 7.879 1 98.38 93 SER A N 1
ATOM 680 C CA . SER A 1 93 ? 4.684 -13.242 9.094 1 98.38 93 SER A CA 1
ATOM 681 C C . SER A 1 93 ? 3.277 -12.719 8.836 1 98.38 93 SER A C 1
ATOM 683 O O . SER A 1 93 ? 2.355 -12.992 9.602 1 98.38 93 SER A O 1
ATOM 685 N N . THR A 1 94 ? 3.074 -12 7.781 1 98.75 94 THR A N 1
ATOM 686 C CA . THR A 1 94 ? 1.776 -11.43 7.438 1 98.75 94 THR A CA 1
ATOM 687 C C . THR A 1 94 ? 1.023 -12.336 6.473 1 98.75 94 THR A C 1
ATOM 689 O O . THR A 1 94 ? -0.118 -12.719 6.734 1 98.75 94 THR A O 1
ATOM 692 N N . THR A 1 95 ? 1.675 -12.789 5.41 1 98.75 95 THR A N 1
ATOM 693 C CA . THR A 1 95 ? 0.981 -13.391 4.277 1 98.75 95 THR A CA 1
ATOM 694 C C . THR A 1 95 ? 0.661 -14.859 4.551 1 98.75 95 THR A C 1
ATOM 696 O O . THR A 1 95 ? -0.399 -15.352 4.16 1 98.75 95 THR A O 1
ATOM 699 N N . LEU A 1 96 ? 1.598 -15.586 5.234 1 98.81 96 LEU A N 1
ATOM 700 C CA . LEU A 1 96 ? 1.406 -17.016 5.387 1 98.81 96 LEU A CA 1
ATOM 701 C C . LEU A 1 96 ? 0.141 -17.328 6.184 1 98.81 96 LEU A C 1
ATOM 703 O O . LEU A 1 96 ? -0.74 -18.047 5.711 1 98.81 96 LEU A O 1
ATOM 707 N N . PRO A 1 97 ? -0.036 -16.703 7.359 1 98.69 97 PRO A N 1
ATOM 708 C CA . PRO A 1 97 ? -1.3 -16.969 8.055 1 98.69 97 PRO A CA 1
ATOM 709 C C . PRO A 1 97 ? -2.502 -16.359 7.336 1 98.69 97 PRO A C 1
ATOM 711 O O . PRO A 1 97 ? -3.607 -16.906 7.402 1 98.69 97 PRO A O 1
ATOM 714 N N . LEU A 1 98 ? -2.354 -15.25 6.648 1 98.81 98 LEU A N 1
ATOM 715 C CA . LEU A 1 98 ? -3.434 -14.578 5.934 1 98.81 98 LEU A CA 1
ATOM 716 C C . LEU A 1 98 ? -3.961 -15.453 4.801 1 98.81 98 LEU A C 1
ATOM 718 O O . LEU A 1 98 ? -5.172 -15.516 4.57 1 98.81 98 LEU A O 1
ATOM 722 N N . ILE A 1 99 ? -3.053 -16.141 4.105 1 98.81 99 ILE A N 1
ATOM 723 C CA . ILE A 1 99 ? -3.404 -17.016 2.996 1 98.81 99 ILE A CA 1
ATOM 724 C C . ILE A 1 99 ? -4.312 -18.141 3.494 1 98.81 99 ILE A C 1
ATOM 726 O O . ILE A 1 99 ? -5.367 -18.391 2.916 1 98.81 99 ILE A O 1
ATOM 730 N N . ARG A 1 100 ? -3.916 -18.766 4.594 1 98.25 100 ARG A N 1
ATOM 731 C CA . ARG A 1 100 ? -4.727 -19.844 5.168 1 98.25 100 ARG A CA 1
ATOM 732 C C . ARG A 1 100 ? -6.105 -19.328 5.566 1 98.25 100 ARG A C 1
ATOM 734 O O . ARG A 1 100 ? -7.121 -19.953 5.246 1 98.25 100 ARG A O 1
ATOM 741 N N . ALA A 1 101 ? -6.113 -18.219 6.223 1 98.5 101 ALA A N 1
ATOM 742 C CA . ALA A 1 101 ? -7.363 -17.625 6.703 1 98.5 101 ALA A CA 1
ATOM 743 C C . ALA A 1 101 ? -8.266 -17.234 5.539 1 98.5 101 ALA A C 1
ATOM 745 O O . ALA A 1 101 ? -9.484 -17.375 5.609 1 98.5 101 ALA A O 1
ATOM 746 N N . ALA A 1 102 ? -7.672 -16.719 4.461 1 98.75 102 ALA A N 1
ATOM 747 C CA . ALA A 1 102 ? -8.438 -16.266 3.301 1 98.75 102 ALA A CA 1
ATOM 748 C C . ALA A 1 102 ? -9.164 -17.438 2.646 1 98.75 102 ALA A C 1
ATOM 750 O O . ALA A 1 102 ? -10.367 -17.359 2.361 1 98.75 102 ALA A O 1
ATOM 751 N N . VAL A 1 103 ? -8.445 -18.531 2.449 1 98.44 103 VAL A N 1
ATOM 752 C CA . VAL A 1 103 ? -9.039 -19.719 1.831 1 98.44 103 VAL A CA 1
ATOM 753 C C . VAL A 1 103 ? -10.148 -20.266 2.727 1 98.44 103 VAL A C 1
ATOM 755 O O . VAL A 1 103 ? -11.234 -20.594 2.248 1 98.44 103 VAL A O 1
ATOM 758 N N . ALA A 1 104 ? -9.844 -20.312 4.023 1 97.75 104 ALA A N 1
ATOM 759 C CA . ALA A 1 104 ? -10.828 -20.812 4.977 1 97.75 104 ALA A CA 1
ATOM 760 C C . ALA A 1 104 ? -12.094 -19.953 4.969 1 97.75 104 ALA A C 1
ATOM 762 O O . ALA A 1 104 ? -13.203 -20.469 5.098 1 97.75 104 ALA A O 1
ATOM 763 N N . ALA A 1 105 ? -11.977 -18.656 4.789 1 97.5 105 ALA A N 1
ATOM 764 C CA . ALA A 1 105 ? -13.086 -17.719 4.84 1 97.5 105 ALA A CA 1
ATOM 765 C C . ALA A 1 105 ? -13.789 -17.625 3.492 1 97.5 105 ALA A C 1
ATOM 767 O O . ALA A 1 105 ? -14.812 -16.938 3.365 1 97.5 105 ALA A O 1
ATOM 768 N N . GLY A 1 106 ? -13.234 -18.25 2.441 1 97.94 106 GLY A N 1
ATOM 769 C CA . GLY A 1 106 ? -13.812 -18.203 1.109 1 97.94 106 GLY A CA 1
ATOM 770 C C . GLY A 1 106 ? -13.5 -16.922 0.364 1 97.94 106 GLY A C 1
ATOM 771 O O . GLY A 1 106 ? -14.266 -16.5 -0.512 1 97.94 106 GLY A O 1
ATOM 772 N N . VAL A 1 107 ? -12.469 -16.219 0.76 1 98.75 107 VAL A N 1
ATOM 773 C CA . VAL A 1 107 ? -12 -15.047 0.028 1 98.75 107 VAL A CA 1
ATOM 774 C C . VAL A 1 107 ? -11.227 -15.484 -1.213 1 98.75 107 VAL A C 1
ATOM 776 O O . VAL A 1 107 ? -10.258 -16.234 -1.11 1 98.75 107 VAL A O 1
ATOM 779 N N . PRO A 1 108 ? -11.68 -15.078 -2.412 1 98.94 108 PRO A N 1
ATOM 780 C CA . PRO A 1 108 ? -10.898 -15.422 -3.602 1 98.94 108 PRO A CA 1
ATOM 781 C C . PRO A 1 108 ? -9.43 -15.039 -3.475 1 98.94 108 PRO A C 1
ATOM 783 O O . PRO A 1 108 ? -9.109 -13.953 -2.973 1 98.94 108 PRO A O 1
ATOM 786 N N . LEU A 1 109 ? -8.547 -15.938 -3.939 1 98.94 109 LEU A N 1
ATOM 787 C CA . LEU A 1 109 ? -7.109 -15.781 -3.721 1 98.94 109 LEU A CA 1
ATOM 788 C C . LEU A 1 109 ? -6.328 -16.094 -4.992 1 98.94 109 LEU A C 1
ATOM 790 O O . LEU A 1 109 ? -6.562 -17.125 -5.629 1 98.94 109 LEU A O 1
ATOM 794 N N . LEU A 1 110 ? -5.473 -15.164 -5.398 1 98.94 110 LEU A N 1
ATOM 795 C CA . LEU A 1 110 ? -4.516 -15.383 -6.477 1 98.94 110 LEU A CA 1
ATOM 796 C C . LEU A 1 110 ? -3.09 -15.148 -5.988 1 98.94 110 LEU A C 1
ATOM 798 O O . LEU A 1 110 ? -2.764 -14.062 -5.508 1 98.94 110 LEU A O 1
ATOM 802 N N . GLY A 1 111 ? -2.273 -16.125 -6.004 1 98.94 111 GLY A N 1
ATOM 803 C CA . GLY A 1 111 ? -0.855 -16.016 -5.707 1 98.94 111 GLY A CA 1
ATOM 804 C C . GLY A 1 111 ? 0.017 -16.016 -6.949 1 98.94 111 GLY A C 1
ATOM 805 O O . GLY A 1 111 ? -0.142 -16.875 -7.82 1 98.94 111 GLY A O 1
ATOM 806 N N . ILE A 1 112 ? 0.93 -15.078 -7.055 1 98.94 112 ILE A N 1
ATOM 807 C CA . ILE A 1 112 ? 1.791 -14.953 -8.227 1 98.94 112 ILE A CA 1
ATOM 808 C C . ILE A 1 112 ? 3.254 -15.055 -7.805 1 98.94 112 ILE A C 1
ATOM 810 O O . ILE A 1 112 ? 3.707 -14.32 -6.918 1 98.94 112 ILE A O 1
ATOM 814 N N . CYS A 1 113 ? 4.027 -15.969 -8.43 1 98.75 113 CYS A N 1
ATOM 815 C CA . CYS A 1 113 ? 5.457 -16.188 -8.219 1 98.75 113 CYS A CA 1
ATOM 816 C C . CYS A 1 113 ? 5.758 -16.438 -6.75 1 98.75 113 CYS A C 1
ATOM 818 O O . CYS A 1 113 ? 5.461 -17.516 -6.227 1 98.75 113 CYS A O 1
ATOM 820 N N . ARG A 1 114 ? 6.199 -15.406 -5.98 1 98.81 114 ARG A N 1
ATOM 821 C CA . ARG A 1 114 ? 6.402 -15.625 -4.555 1 98.81 114 ARG A CA 1
ATOM 822 C C . ARG A 1 114 ? 5.086 -15.938 -3.854 1 98.81 114 ARG A C 1
ATOM 824 O O . ARG A 1 114 ? 5.047 -16.734 -2.914 1 98.81 114 ARG A O 1
ATOM 831 N N . GLY A 1 115 ? 4.004 -15.242 -4.215 1 98.94 115 GLY A N 1
ATOM 832 C CA . GLY A 1 115 ? 2.688 -15.547 -3.676 1 98.94 115 GLY A CA 1
ATOM 833 C C . GLY A 1 115 ? 2.283 -17 -3.871 1 98.94 115 GLY A C 1
ATOM 834 O O . GLY A 1 115 ? 1.674 -17.609 -2.984 1 98.94 115 GLY A O 1
ATOM 835 N N . PHE A 1 116 ? 2.613 -17.531 -5.043 1 98.88 116 PHE A N 1
ATOM 836 C CA . PHE A 1 116 ? 2.445 -18.953 -5.348 1 98.88 116 PHE A CA 1
ATOM 837 C C . PHE A 1 116 ? 3.248 -19.812 -4.375 1 98.88 116 PHE A C 1
ATOM 839 O O . PHE A 1 116 ? 2.732 -20.797 -3.836 1 98.88 116 PHE A O 1
ATOM 846 N N . GLN A 1 117 ? 4.473 -19.453 -4.141 1 98.94 117 GLN A N 1
ATOM 847 C CA . GLN A 1 117 ? 5.348 -20.172 -3.219 1 98.94 117 GLN A CA 1
ATOM 848 C C . GLN A 1 117 ? 4.84 -20.062 -1.784 1 98.94 117 GLN A C 1
ATOM 850 O O . GLN A 1 117 ? 4.828 -21.047 -1.047 1 98.94 117 GLN A O 1
ATOM 855 N N . GLU A 1 118 ? 4.387 -18.875 -1.413 1 98.94 118 GLU A N 1
ATOM 856 C CA . GLU A 1 118 ? 3.809 -18.641 -0.092 1 98.94 118 GLU A CA 1
ATOM 857 C C . GLU A 1 118 ? 2.586 -19.531 0.133 1 98.94 118 GLU A C 1
ATOM 859 O O . GLU A 1 118 ? 2.404 -20.078 1.22 1 98.94 118 GLU A O 1
ATOM 864 N N . MET A 1 119 ? 1.74 -19.641 -0.865 1 98.94 119 MET A N 1
ATOM 865 C CA . MET A 1 119 ? 0.54 -20.469 -0.748 1 98.94 119 MET A CA 1
ATOM 866 C C . MET A 1 119 ? 0.901 -21.922 -0.443 1 98.94 119 MET A C 1
ATOM 868 O O . MET A 1 119 ? 0.335 -22.516 0.467 1 98.94 119 MET A O 1
ATOM 872 N N . ASN A 1 120 ? 1.851 -22.469 -1.21 1 98.94 120 ASN A N 1
ATOM 873 C CA . ASN A 1 120 ? 2.275 -23.844 -0.976 1 98.94 120 ASN A CA 1
ATOM 874 C C . ASN A 1 120 ? 2.805 -24.031 0.442 1 98.94 120 ASN A C 1
ATOM 876 O O . ASN A 1 120 ? 2.422 -24.984 1.132 1 98.94 120 ASN A O 1
ATOM 880 N N . VAL A 1 121 ? 3.668 -23.125 0.845 1 98.94 121 VAL A N 1
ATOM 881 C CA . VAL A 1 121 ? 4.277 -23.203 2.168 1 98.94 121 VAL A CA 1
ATOM 882 C C . VAL A 1 121 ? 3.205 -23.047 3.244 1 98.94 121 VAL A C 1
ATOM 884 O O . VAL A 1 121 ? 3.213 -23.75 4.25 1 98.94 121 VAL A O 1
ATOM 887 N N . ALA A 1 122 ? 2.285 -22.109 3.084 1 98.81 122 ALA A N 1
ATOM 888 C CA . ALA A 1 122 ? 1.213 -21.859 4.043 1 98.81 122 ALA A CA 1
ATOM 889 C C . ALA A 1 122 ? 0.393 -23.109 4.297 1 98.81 122 ALA A C 1
ATOM 891 O O . ALA A 1 122 ? -0.128 -23.312 5.398 1 98.81 122 ALA A O 1
ATOM 892 N N . PHE A 1 123 ? 0.285 -24 3.32 1 98.62 123 PHE A N 1
ATOM 893 C CA . PHE A 1 123 ? -0.548 -25.188 3.441 1 98.62 123 PHE A CA 1
ATOM 894 C C . PHE A 1 123 ? 0.298 -26.406 3.785 1 98.62 123 PHE A C 1
ATOM 896 O O . PHE A 1 123 ? -0.212 -27.531 3.834 1 98.62 123 PHE A O 1
ATOM 903 N N . GLY A 1 124 ? 1.629 -26.203 3.957 1 98.56 124 GLY A N 1
ATOM 904 C CA . GLY A 1 124 ? 2.457 -27.266 4.52 1 98.56 124 GLY A CA 1
ATOM 905 C C . GLY A 1 124 ? 3.387 -27.891 3.502 1 98.56 124 GLY A C 1
ATOM 906 O O . GLY A 1 124 ? 3.988 -28.938 3.768 1 98.56 124 GLY A O 1
ATOM 907 N N . GLY A 1 125 ? 3.457 -27.344 2.266 1 98.81 125 GLY A N 1
ATOM 908 C CA . GLY A 1 125 ? 4.41 -27.812 1.271 1 98.81 125 GLY A CA 1
ATOM 909 C C . GLY A 1 125 ? 5.82 -27.297 1.512 1 98.81 125 GLY A C 1
ATOM 910 O O . GLY A 1 125 ? 6.07 -26.594 2.494 1 98.81 125 GLY A O 1
ATOM 911 N N . SER A 1 126 ? 6.707 -27.672 0.603 1 98.69 126 SER A N 1
ATOM 912 C CA . SER A 1 126 ? 8.094 -27.25 0.715 1 98.69 126 SER A CA 1
ATOM 913 C C . SER A 1 126 ? 8.617 -26.703 -0.612 1 98.69 126 SER A C 1
ATOM 915 O O . SER A 1 126 ? 7.961 -26.844 -1.647 1 98.69 126 SER A O 1
ATOM 917 N N . LEU A 1 127 ? 9.758 -26.047 -0.538 1 98.62 127 LEU A N 1
ATOM 918 C CA . LEU A 1 127 ? 10.344 -25.406 -1.717 1 98.62 127 LEU A CA 1
ATOM 919 C C . LEU A 1 127 ? 11.781 -25.875 -1.926 1 98.62 127 LEU A C 1
ATOM 921 O O . LEU A 1 127 ? 12.523 -26.062 -0.96 1 98.62 127 LEU A O 1
ATOM 925 N N . HIS A 1 128 ? 12.125 -26.031 -3.211 1 97.62 128 HIS A N 1
ATOM 926 C CA . HIS A 1 128 ? 13.539 -25.906 -3.545 1 97.62 128 HIS A CA 1
ATOM 927 C C . HIS A 1 128 ? 14.016 -24.469 -3.416 1 97.62 128 HIS A C 1
ATOM 929 O O . HIS A 1 128 ? 13.406 -23.547 -3.977 1 97.62 128 HIS A O 1
ATOM 935 N N . GLN A 1 129 ? 15.07 -24.266 -2.752 1 96.81 129 GLN A N 1
ATOM 936 C CA . GLN A 1 129 ? 15.609 -22.922 -2.623 1 96.81 129 GLN A CA 1
ATOM 937 C C . GLN A 1 129 ? 16.266 -22.453 -3.922 1 96.81 129 GLN A C 1
ATOM 939 O O . GLN A 1 129 ? 16.297 -21.266 -4.219 1 96.81 129 GLN A O 1
ATOM 944 N N . LYS A 1 130 ? 16.828 -23.422 -4.551 1 95.69 130 LYS A N 1
ATOM 945 C CA . LYS A 1 130 ? 17.469 -23.219 -5.852 1 95.69 130 LYS A CA 1
ATOM 946 C C . LYS A 1 130 ? 17.062 -24.312 -6.836 1 95.69 130 LYS A C 1
ATOM 948 O O . LYS A 1 130 ? 17.719 -25.344 -6.941 1 95.69 130 LYS A O 1
ATOM 953 N N . VAL A 1 131 ? 16.078 -23.953 -7.66 1 95.69 131 VAL A N 1
ATOM 954 C CA . VAL A 1 131 ? 15.516 -24.938 -8.586 1 95.69 131 VAL A CA 1
ATOM 955 C C . VAL A 1 131 ? 16.578 -25.375 -9.57 1 95.69 131 VAL A C 1
ATOM 957 O O . VAL A 1 131 ? 16.688 -26.562 -9.891 1 95.69 131 VAL A O 1
ATOM 960 N N . HIS A 1 132 ? 17.438 -24.406 -10 1 93.62 132 HIS A N 1
ATOM 961 C CA . HIS A 1 132 ? 18.422 -24.672 -11.047 1 93.62 132 HIS A CA 1
ATOM 962 C C . HIS A 1 132 ? 19.5 -25.625 -10.547 1 93.62 132 HIS A C 1
ATOM 964 O O . HIS A 1 132 ? 20.281 -26.172 -11.344 1 93.62 132 HIS A O 1
ATOM 970 N N . GLU A 1 133 ? 19.5 -25.828 -9.258 1 93.5 133 GLU A N 1
ATOM 971 C CA . GLU A 1 133 ? 20.469 -26.75 -8.688 1 93.5 133 GLU A CA 1
ATOM 972 C C . GLU A 1 133 ? 19.797 -28.031 -8.203 1 93.5 133 GLU A C 1
ATOM 974 O O . GLU A 1 133 ? 20.453 -28.922 -7.66 1 93.5 133 GLU A O 1
ATOM 979 N N . ALA A 1 134 ? 18.438 -28.016 -8.383 1 89.56 134 ALA A N 1
ATOM 980 C CA . ALA A 1 134 ? 17.625 -29.109 -7.828 1 89.56 134 ALA A CA 1
ATOM 981 C C . ALA A 1 134 ? 17.344 -30.172 -8.883 1 89.56 134 ALA A C 1
ATOM 983 O O . ALA A 1 134 ? 16.438 -30.016 -9.703 1 89.56 134 ALA A O 1
ATOM 984 N N . GLY A 1 135 ? 18.297 -31.094 -9.086 1 84.12 135 GLY A N 1
ATOM 985 C CA . GLY A 1 135 ? 18.016 -32.281 -9.875 1 84.12 135 GLY A CA 1
ATOM 986 C C . GLY A 1 135 ? 17.875 -32 -11.359 1 84.12 135 GLY A C 1
ATOM 987 O O . GLY A 1 135 ? 18.781 -31.453 -11.984 1 84.12 135 GLY A O 1
ATOM 988 N N . PRO A 1 136 ? 16.5 -32.375 -11.938 1 90.06 136 PRO A N 1
ATOM 989 C CA . PRO A 1 136 ? 16.297 -32.406 -13.391 1 90.06 136 PRO A CA 1
ATOM 990 C C . PRO A 1 136 ? 15.797 -31.078 -13.945 1 90.06 136 PRO A C 1
ATOM 992 O O . PRO A 1 136 ? 15.555 -30.953 -15.148 1 90.06 136 PRO A O 1
ATOM 995 N N . TYR A 1 137 ? 15.727 -30.125 -13.18 1 92.94 137 TYR A N 1
ATOM 996 C CA . TYR A 1 137 ? 15.031 -28.906 -13.609 1 92.94 137 TYR A CA 1
ATOM 997 C C . TYR A 1 137 ? 15.977 -27.969 -14.352 1 92.94 137 TYR A C 1
ATOM 999 O O . TYR A 1 137 ? 17.172 -27.922 -14.047 1 92.94 137 TYR A O 1
ATOM 1007 N N . ALA A 1 138 ? 15.406 -27.25 -15.25 1 91.56 138 ALA A N 1
ATOM 1008 C CA . ALA A 1 138 ? 16.141 -26.203 -15.977 1 91.56 138 ALA A CA 1
ATOM 1009 C C . ALA A 1 138 ? 16.328 -24.969 -15.117 1 91.56 138 ALA A C 1
ATOM 1011 O O . ALA A 1 138 ? 15.844 -24.906 -13.984 1 91.56 138 ALA A O 1
ATOM 1012 N N . ASP A 1 139 ? 17.094 -24.062 -15.633 1 91.12 139 ASP A N 1
ATOM 1013 C CA . ASP A 1 139 ? 17.219 -22.75 -14.984 1 91.12 139 ASP A CA 1
ATOM 1014 C C . ASP A 1 139 ? 16.016 -21.875 -15.289 1 91.12 139 ASP A C 1
ATOM 1016 O O . ASP A 1 139 ? 15.812 -21.469 -16.438 1 91.12 139 ASP A O 1
ATOM 1020 N N . HIS A 1 140 ? 15.211 -21.516 -14.312 1 91.19 140 HIS A N 1
ATOM 1021 C CA . HIS A 1 140 ? 13.977 -20.75 -14.445 1 91.19 140 HIS A CA 1
ATOM 1022 C C . HIS A 1 140 ? 14.188 -19.297 -14.031 1 91.19 140 HIS A C 1
ATOM 1024 O O . HIS A 1 140 ? 13.219 -18.531 -13.938 1 91.19 140 HIS A O 1
ATOM 1030 N N . ARG A 1 141 ? 15.453 -18.938 -13.773 1 89.88 141 ARG A N 1
ATOM 1031 C CA . ARG A 1 141 ? 15.758 -17.578 -13.336 1 89.88 141 ARG A CA 1
ATOM 1032 C C . ARG A 1 141 ? 15.797 -16.609 -14.523 1 89.88 141 ARG A C 1
ATOM 1034 O O . ARG A 1 141 ? 15.914 -17.047 -15.672 1 89.88 141 ARG A O 1
ATOM 1041 N N . GLU A 1 142 ? 15.594 -15.406 -14.117 1 84.5 142 GLU A N 1
ATOM 1042 C CA . GLU A 1 142 ? 15.633 -14.359 -15.141 1 84.5 142 GLU A CA 1
ATOM 1043 C C . GLU A 1 142 ? 17.031 -14.188 -15.711 1 84.5 142 GLU A C 1
ATOM 1045 O O . GLU A 1 142 ? 18.016 -14.578 -15.078 1 84.5 142 GLU A O 1
ATOM 1050 N N . LEU A 1 143 ? 17.078 -13.734 -16.953 1 82.5 143 LEU A N 1
ATOM 1051 C CA . LEU A 1 143 ? 18.344 -13.344 -17.562 1 82.5 143 LEU A CA 1
ATOM 1052 C C . LEU A 1 143 ? 18.812 -11.992 -17.016 1 82.5 143 LEU A C 1
ATOM 1054 O O . LEU A 1 143 ? 18.406 -10.945 -17.531 1 82.5 143 LEU A O 1
ATOM 1058 N N . GLU A 1 144 ? 19.75 -12.227 -16.141 1 78.12 144 GLU A N 1
ATOM 1059 C CA . GLU A 1 144 ? 20.188 -11.023 -15.438 1 78.12 144 GLU A CA 1
ATOM 1060 C C . GLU A 1 144 ? 20.766 -10.008 -16.406 1 78.12 144 GLU A C 1
ATOM 1062 O O . GLU A 1 144 ? 21.312 -10.375 -17.453 1 78.12 144 GLU A O 1
ATOM 1067 N N . ASP A 1 145 ? 20.422 -8.75 -16.375 1 82.56 145 ASP A N 1
ATOM 1068 C CA . ASP A 1 145 ? 21.031 -7.633 -17.094 1 82.56 145 ASP A CA 1
ATOM 1069 C C . ASP A 1 145 ? 20.297 -7.371 -18.406 1 82.56 145 ASP A C 1
ATOM 1071 O O . ASP A 1 145 ? 20.703 -6.52 -19.203 1 82.56 145 ASP A O 1
ATOM 1075 N N . GLU A 1 146 ? 19.375 -8.266 -18.609 1 85.31 146 GLU A N 1
ATOM 1076 C CA . GLU A 1 146 ? 18.562 -8.016 -19.797 1 85.31 146 GLU A CA 1
ATOM 1077 C C . GLU A 1 146 ? 17.438 -7.023 -19.5 1 85.31 146 GLU A C 1
ATOM 1079 O O . GLU A 1 146 ? 17.125 -6.77 -18.344 1 85.31 146 GLU A O 1
ATOM 1084 N N . ALA A 1 147 ? 17 -6.406 -20.594 1 89.44 147 ALA A N 1
ATOM 1085 C CA . ALA A 1 147 ? 15.852 -5.504 -20.469 1 89.44 147 ALA A CA 1
ATOM 1086 C C . ALA A 1 147 ? 14.633 -6.238 -19.922 1 89.44 147 ALA A C 1
ATOM 1088 O O . ALA A 1 147 ? 14.516 -7.461 -20.062 1 89.44 147 ALA A O 1
ATOM 1089 N N . LEU A 1 148 ? 13.734 -5.508 -19.281 1 89.88 148 LEU A N 1
ATOM 1090 C CA . LEU A 1 148 ? 12.562 -6.078 -18.625 1 89.88 148 LEU A CA 1
ATOM 1091 C C . LEU A 1 148 ? 11.727 -6.883 -19.625 1 89.88 148 LEU A C 1
ATOM 1093 O O . LEU A 1 148 ? 11.203 -7.945 -19.281 1 89.88 148 LEU A O 1
ATOM 1097 N N . GLU A 1 149 ? 11.648 -6.391 -20.797 1 89.31 149 GLU A N 1
ATOM 1098 C CA . GLU A 1 149 ? 10.836 -7.047 -21.812 1 89.31 149 GLU A CA 1
ATOM 1099 C C . GLU A 1 149 ? 11.367 -8.438 -22.141 1 89.31 149 GLU A C 1
ATOM 1101 O O . GLU A 1 149 ? 10.602 -9.344 -22.484 1 89.31 149 GLU A O 1
ATOM 1106 N N . ILE A 1 150 ? 12.648 -8.555 -22 1 88.5 150 ILE A N 1
ATOM 1107 C CA . ILE A 1 150 ? 13.273 -9.852 -22.234 1 88.5 150 ILE A CA 1
ATOM 1108 C C . ILE A 1 150 ? 13.148 -10.727 -21 1 88.5 150 ILE A C 1
ATOM 1110 O O . ILE A 1 150 ? 12.805 -11.906 -21.094 1 88.5 150 ILE A O 1
ATOM 1114 N N . GLN A 1 151 ? 13.328 -10.148 -19.828 1 90.12 151 GLN A N 1
ATOM 1115 C CA . GLN A 1 151 ? 13.242 -10.891 -18.578 1 90.12 151 GLN A CA 1
ATOM 1116 C C . GLN A 1 151 ? 11.844 -11.453 -18.359 1 90.12 151 GLN A C 1
ATOM 1118 O O . GLN A 1 151 ? 11.688 -12.594 -17.906 1 90.12 151 GLN A O 1
ATOM 1123 N N . TYR A 1 152 ? 10.867 -10.641 -18.766 1 93.06 152 TYR A N 1
ATOM 1124 C CA . TYR A 1 152 ? 9.477 -11.031 -18.531 1 93.06 152 TYR A CA 1
ATOM 1125 C C . TYR A 1 152 ? 8.836 -11.586 -19.797 1 93.06 152 TYR A C 1
ATOM 1127 O O . TYR A 1 152 ? 7.621 -11.781 -19.844 1 93.06 152 TYR A O 1
ATOM 1135 N N . GLY A 1 153 ? 9.672 -11.773 -20.859 1 92.69 153 GLY A N 1
ATOM 1136 C CA . GLY A 1 153 ? 9.156 -12.383 -22.078 1 92.69 153 GLY A CA 1
ATOM 1137 C C . GLY A 1 153 ? 8.914 -13.875 -21.953 1 92.69 153 GLY A C 1
ATOM 1138 O O . GLY A 1 153 ? 9.297 -14.484 -20.953 1 92.69 153 GLY A O 1
ATOM 1139 N N . PRO A 1 154 ? 8.219 -14.438 -23 1 93.06 154 PRO A N 1
ATOM 1140 C CA . PRO A 1 154 ? 8.008 -15.891 -22.969 1 93.06 154 PRO A CA 1
ATOM 1141 C C . PRO A 1 154 ? 9.312 -16.672 -22.859 1 93.06 154 PRO A C 1
ATOM 1143 O O . PRO A 1 154 ? 10.289 -16.359 -23.547 1 93.06 154 PRO A O 1
ATOM 1146 N N . ARG A 1 155 ? 9.258 -17.672 -22 1 93.25 155 ARG A N 1
ATOM 1147 C CA . ARG A 1 155 ? 10.508 -18.375 -21.734 1 93.25 155 ARG A CA 1
ATOM 1148 C C . ARG A 1 155 ? 10.359 -19.875 -21.969 1 93.25 155 ARG A C 1
ATOM 1150 O O . ARG A 1 155 ? 11.281 -20.531 -22.453 1 93.25 155 ARG A O 1
ATOM 1157 N N . HIS A 1 156 ? 9.234 -20.469 -21.562 1 93.88 156 HIS A N 1
ATOM 1158 C CA . HIS A 1 156 ? 9.039 -21.906 -21.719 1 93.88 156 HIS A CA 1
ATOM 1159 C C . HIS A 1 156 ? 7.551 -22.25 -21.75 1 93.88 156 HIS A C 1
ATOM 1161 O O . HIS A 1 156 ? 6.711 -21.438 -21.359 1 93.88 156 HIS A O 1
ATOM 1167 N N . ALA A 1 157 ? 7.336 -23.438 -22.109 1 96.06 157 ALA A N 1
ATOM 1168 C CA . ALA A 1 157 ? 5.961 -23.922 -22.203 1 96.06 157 ALA A CA 1
ATOM 1169 C C . ALA A 1 157 ? 5.461 -24.391 -20.844 1 96.06 157 ALA A C 1
ATOM 1171 O O . ALA A 1 157 ? 6.23 -24.938 -20.047 1 96.06 157 ALA A O 1
ATOM 1172 N N . LEU A 1 158 ? 4.23 -24.141 -20.562 1 97.75 158 LEU A N 1
ATOM 1173 C CA . LEU A 1 158 ? 3.475 -24.703 -19.453 1 97.75 158 LEU A CA 1
ATOM 1174 C C . LEU A 1 158 ? 2.369 -25.625 -19.953 1 97.75 158 LEU A C 1
ATOM 1176 O O . LEU A 1 158 ? 1.591 -25.25 -20.828 1 97.75 158 LEU A O 1
ATOM 1180 N N . HIS A 1 159 ? 2.312 -26.781 -19.469 1 98.31 159 HIS A N 1
ATOM 1181 C CA . HIS A 1 159 ? 1.265 -27.734 -19.812 1 98.31 159 HIS A CA 1
ATOM 1182 C C . HIS A 1 159 ? 0.115 -27.672 -18.812 1 98.31 159 HIS A C 1
ATOM 1184 O O . HIS A 1 159 ? 0.271 -28.078 -17.656 1 98.31 159 HIS A O 1
ATOM 1190 N N . VAL A 1 160 ? -1.015 -27.281 -19.25 1 98.56 160 VAL A N 1
ATOM 1191 C CA . VAL A 1 160 ? -2.211 -27.156 -18.422 1 98.56 160 VAL A CA 1
ATOM 1192 C C . VAL A 1 160 ? -2.826 -28.531 -18.203 1 98.56 160 VAL A C 1
ATOM 1194 O O . VAL A 1 160 ? -3.006 -29.297 -19.141 1 98.56 160 VAL A O 1
ATOM 1197 N N . GLN A 1 161 ? -3.098 -28.797 -17 1 98.06 161 GLN A N 1
ATOM 1198 C CA . GLN A 1 161 ? -3.652 -30.109 -16.656 1 98.06 161 GLN A CA 1
ATOM 1199 C C . GLN A 1 161 ? -5.164 -30.141 -16.859 1 98.06 161 GLN A C 1
ATOM 1201 O O . GLN A 1 161 ? -5.859 -29.172 -16.516 1 98.06 161 GLN A O 1
ATOM 1206 N N . PRO A 1 162 ? -5.641 -31.266 -17.438 1 97.19 162 PRO A N 1
ATOM 1207 C CA . PRO A 1 162 ? -7.078 -31.344 -17.703 1 97.19 162 PRO A CA 1
ATOM 1208 C C . PRO A 1 162 ? -7.91 -31.406 -16.422 1 97.19 162 PRO A C 1
ATOM 1210 O O . PRO A 1 162 ? -7.492 -32.031 -15.438 1 97.19 162 PRO A O 1
ATOM 1213 N N . GLY A 1 163 ? -9.055 -30.75 -16.422 1 96.12 163 GLY A N 1
ATOM 1214 C CA . GLY A 1 163 ? -10.039 -30.891 -15.367 1 96.12 163 GLY A CA 1
ATOM 1215 C C . GLY A 1 163 ? -9.836 -29.906 -14.227 1 96.12 163 GLY A C 1
ATOM 1216 O O . GLY A 1 163 ? -10.625 -29.875 -13.281 1 96.12 163 GLY A O 1
ATOM 1217 N N . GLY A 1 164 ? -8.75 -29.125 -14.305 1 96.19 164 GLY A N 1
ATOM 1218 C CA . GLY A 1 164 ? -8.477 -28.172 -13.25 1 96.19 164 GLY A CA 1
ATOM 1219 C C . GLY A 1 164 ? -9.047 -26.781 -13.523 1 96.19 164 GLY A C 1
ATOM 1220 O O . GLY A 1 164 ? -9.875 -26.625 -14.43 1 96.19 164 GLY A O 1
ATOM 1221 N N . LEU A 1 165 ? -8.75 -25.875 -12.648 1 97.44 165 LEU A N 1
ATOM 1222 C CA . LEU A 1 165 ? -9.25 -24.5 -12.727 1 97.44 165 LEU A CA 1
ATOM 1223 C C . LEU A 1 165 ? -8.82 -23.844 -14.031 1 97.44 165 LEU A C 1
ATOM 1225 O O . LEU A 1 165 ? -9.648 -23.25 -14.727 1 97.44 165 LEU A O 1
ATOM 1229 N N . LEU A 1 166 ? -7.508 -23.969 -14.438 1 98.19 166 LEU A N 1
ATOM 1230 C CA . LEU A 1 166 ? -7.004 -23.344 -15.656 1 98.19 166 LEU A CA 1
ATOM 1231 C C . LEU A 1 166 ? -7.691 -23.922 -16.891 1 98.19 166 LEU A C 1
ATOM 1233 O O . LEU A 1 166 ? -8.047 -23.172 -17.812 1 98.19 166 LEU A O 1
ATOM 1237 N N . ASP A 1 167 ? -7.816 -25.219 -16.891 1 97.81 167 ASP A N 1
ATOM 1238 C CA . ASP A 1 167 ? -8.547 -25.875 -17.969 1 97.81 167 ASP A CA 1
ATOM 1239 C C . ASP A 1 167 ? -9.977 -25.359 -18.062 1 97.81 167 ASP A C 1
ATOM 1241 O O . ASP A 1 167 ? -10.469 -25.078 -19.156 1 97.81 167 ASP A O 1
ATOM 1245 N N . GLY A 1 168 ? -10.617 -25.188 -16.969 1 96.94 168 GLY A N 1
ATOM 1246 C CA . GLY A 1 168 ? -11.984 -24.703 -16.922 1 96.94 168 GLY A CA 1
ATOM 1247 C C . GLY A 1 168 ? -12.133 -23.281 -17.422 1 96.94 168 GLY A C 1
ATOM 1248 O O . GLY A 1 168 ? -13.227 -22.875 -17.828 1 96.94 168 GLY A O 1
ATOM 1249 N N . LEU A 1 169 ? -11.047 -22.516 -17.344 1 96.56 169 LEU A N 1
ATOM 1250 C CA . LEU A 1 169 ? -11.062 -21.141 -17.844 1 96.56 169 LEU A CA 1
ATOM 1251 C C . LEU A 1 169 ? -10.945 -21.109 -19.359 1 96.56 169 LEU A C 1
ATOM 1253 O O . LEU A 1 169 ? -11.031 -20.047 -19.984 1 96.56 169 LEU A O 1
ATOM 1257 N N . GLY A 1 170 ? -10.648 -22.297 -19.938 1 95.94 170 GLY A N 1
ATOM 1258 C CA . GLY A 1 170 ? -10.523 -22.406 -21.375 1 95.94 170 GLY A CA 1
ATOM 1259 C C . GLY A 1 170 ? -9.117 -22.125 -21.891 1 95.94 170 GLY A C 1
ATOM 1260 O O . GLY A 1 170 ? -8.922 -21.828 -23.062 1 95.94 170 GLY A O 1
ATOM 1261 N N . LEU A 1 171 ? -8.172 -22.172 -20.969 1 96.69 171 LEU A N 1
ATOM 1262 C CA . LEU A 1 171 ? -6.805 -21.984 -21.422 1 96.69 171 LEU A CA 1
ATOM 1263 C C . LEU A 1 171 ? -6.375 -23.141 -22.328 1 96.69 171 LEU A C 1
ATOM 1265 O O . LEU A 1 171 ? -6.809 -24.266 -22.141 1 96.69 171 LEU A O 1
ATOM 1269 N N . PRO A 1 172 ? -5.48 -22.844 -23.312 1 96.75 172 PRO A N 1
ATOM 1270 C CA . PRO A 1 172 ? -4.926 -23.938 -24.109 1 96.75 172 PRO A CA 1
ATOM 1271 C C . PRO A 1 172 ? -4.156 -24.953 -23.281 1 96.75 172 PRO A C 1
ATOM 1273 O O . PRO A 1 172 ? -3.684 -24.641 -22.188 1 96.75 172 PRO A O 1
ATOM 1276 N N . ARG A 1 173 ? -4.066 -26.109 -23.859 1 96.94 173 ARG A N 1
ATOM 1277 C CA . ARG A 1 173 ? -3.354 -27.188 -23.172 1 96.94 173 ARG A CA 1
ATOM 1278 C C . ARG A 1 173 ? -1.884 -26.828 -22.969 1 96.94 173 ARG A C 1
ATOM 1280 O O . ARG A 1 173 ? -1.247 -27.297 -22.031 1 96.94 173 ARG A O 1
ATOM 1287 N N . ARG A 1 174 ? -1.452 -26.047 -23.953 1 97.38 174 ARG A N 1
ATOM 1288 C CA . ARG A 1 174 ? -0.081 -25.562 -23.875 1 97.38 174 ARG A CA 1
ATOM 1289 C C . ARG A 1 174 ? -0.036 -24.047 -24.016 1 97.38 174 ARG A C 1
ATOM 1291 O O . ARG A 1 174 ? -0.571 -23.484 -24.984 1 97.38 174 ARG A O 1
ATOM 1298 N N . ILE A 1 175 ? 0.588 -23.406 -22.969 1 96.81 175 ILE A N 1
ATOM 1299 C CA . ILE A 1 175 ? 0.76 -21.953 -23.062 1 96.81 175 ILE A CA 1
ATOM 1300 C C . ILE A 1 175 ? 2.223 -21.594 -22.828 1 96.81 175 ILE A C 1
ATOM 1302 O O . ILE A 1 175 ? 2.955 -22.344 -22.172 1 96.81 175 ILE A O 1
ATOM 1306 N N . GLU A 1 176 ? 2.67 -20.453 -23.438 1 96.31 176 GLU A N 1
ATOM 1307 C CA . GLU A 1 176 ? 4 -19.922 -23.156 1 96.31 176 GLU A CA 1
ATOM 1308 C C . GLU A 1 176 ? 3.977 -18.969 -21.984 1 96.31 176 GLU A C 1
ATOM 1310 O O . GLU A 1 176 ? 3.127 -18.078 -21.906 1 96.31 176 GLU A O 1
ATOM 1315 N N . VAL A 1 177 ? 4.879 -19.188 -21.016 1 96.31 177 VAL A N 1
ATOM 1316 C CA . VAL A 1 177 ? 4.879 -18.328 -19.844 1 96.31 177 VAL A CA 1
ATOM 1317 C C . VAL A 1 177 ? 6.277 -17.75 -19.609 1 96.31 177 VAL A C 1
ATOM 1319 O O . VAL A 1 177 ? 7.262 -18.297 -20.125 1 96.31 177 VAL A O 1
ATOM 1322 N N . ASN A 1 178 ? 6.34 -16.609 -18.922 1 95.88 178 ASN A N 1
ATOM 1323 C CA . ASN A 1 178 ? 7.617 -16.078 -18.469 1 95.88 178 ASN A CA 1
ATOM 1324 C C . ASN A 1 178 ? 8.133 -16.812 -17.25 1 95.88 178 ASN A C 1
ATOM 1326 O O . ASN A 1 178 ? 7.426 -17.641 -16.672 1 95.88 178 ASN A O 1
ATOM 1330 N N . SER A 1 179 ? 9.422 -16.609 -16.953 1 91.81 179 SER A N 1
ATOM 1331 C CA . SER A 1 179 ? 10.039 -17.328 -15.852 1 91.81 179 SER A CA 1
ATOM 1332 C C . SER A 1 179 ? 11.094 -16.484 -15.156 1 91.81 179 SER A C 1
ATOM 1334 O O . SER A 1 179 ? 12.094 -16.094 -15.773 1 91.81 179 SER A O 1
ATOM 1336 N N . LEU A 1 180 ? 10.852 -16.141 -13.898 1 93.81 180 LEU A N 1
ATOM 1337 C CA . LEU A 1 180 ? 11.742 -15.289 -13.117 1 93.81 180 LEU A CA 1
ATOM 1338 C C . LEU A 1 180 ? 11.781 -15.734 -11.656 1 93.81 180 LEU A C 1
ATOM 1340 O O . LEU A 1 180 ? 11.477 -14.953 -10.75 1 93.81 180 LEU A O 1
ATOM 1344 N N . HIS A 1 181 ? 12.211 -17 -11.43 1 94.44 181 HIS A N 1
ATOM 1345 C CA . HIS A 1 181 ? 12.188 -17.469 -10.047 1 94.44 181 HIS A CA 1
ATOM 1346 C C . HIS A 1 181 ? 13.328 -18.438 -9.781 1 94.44 181 HIS A C 1
ATOM 1348 O O . HIS A 1 181 ? 13.688 -19.234 -10.656 1 94.44 181 HIS A O 1
ATOM 1354 N N . GLY A 1 182 ? 13.891 -18.312 -8.594 1 94.75 182 GLY A N 1
ATOM 1355 C CA . GLY A 1 182 ? 14.875 -19.281 -8.117 1 94.75 182 GLY A CA 1
ATOM 1356 C C . GLY A 1 182 ? 14.266 -20.406 -7.305 1 94.75 182 GLY A C 1
ATOM 1357 O O . GLY A 1 182 ? 14.641 -21.562 -7.473 1 94.75 182 GLY A O 1
ATOM 1358 N N . GLN A 1 183 ? 13.32 -20.016 -6.391 1 96.69 183 GLN A N 1
ATOM 1359 C CA . GLN A 1 183 ? 12.609 -21.031 -5.633 1 96.69 183 GLN A CA 1
ATOM 1360 C C . GLN A 1 183 ? 11.516 -21.688 -6.477 1 96.69 183 GLN A C 1
ATOM 1362 O O . GLN A 1 183 ? 11.07 -21.109 -7.469 1 96.69 183 GLN A O 1
ATOM 1367 N N . GLY A 1 184 ? 11.164 -22.891 -6.148 1 97.75 184 GLY A N 1
ATOM 1368 C CA . GLY A 1 184 ? 10.094 -23.641 -6.77 1 97.75 184 GLY A CA 1
ATOM 1369 C C . GLY A 1 184 ? 9.586 -24.781 -5.906 1 97.75 184 GLY A C 1
ATOM 1370 O O . GLY A 1 184 ? 10.203 -25.125 -4.895 1 97.75 184 GLY A O 1
ATOM 1371 N N . ILE A 1 185 ? 8.523 -25.375 -6.277 1 98.38 185 ILE A N 1
ATOM 1372 C CA . ILE A 1 185 ? 7.859 -26.391 -5.469 1 98.38 185 ILE A CA 1
ATOM 1373 C C . ILE A 1 185 ? 8.75 -27.625 -5.363 1 98.38 185 ILE A C 1
ATOM 1375 O O . ILE A 1 185 ? 9.164 -28.188 -6.379 1 98.38 185 ILE A O 1
ATOM 1379 N N . GLU A 1 186 ? 9.117 -28 -4.191 1 98.06 186 GLU A N 1
ATOM 1380 C CA . GLU A 1 186 ? 9.75 -29.281 -3.928 1 98.06 186 GLU A CA 1
ATOM 1381 C C . GLU A 1 186 ? 8.711 -30.344 -3.596 1 98.06 186 GLU A C 1
ATOM 1383 O O . GLU A 1 186 ? 8.68 -31.406 -4.223 1 98.06 186 GLU A O 1
ATOM 1388 N N . ARG A 1 187 ? 7.902 -30.047 -2.615 1 98.38 187 ARG A N 1
ATOM 1389 C CA . ARG A 1 187 ? 6.742 -30.859 -2.264 1 98.38 187 ARG A CA 1
ATOM 1390 C C . ARG A 1 187 ? 5.465 -30.031 -2.271 1 98.38 187 ARG A C 1
ATOM 1392 O O . ARG A 1 187 ? 5.359 -29.031 -1.541 1 98.38 187 ARG A O 1
ATOM 1399 N N . LEU A 1 188 ? 4.566 -30.422 -3.111 1 98.81 188 LEU A N 1
ATOM 1400 C CA . LEU A 1 188 ? 3.262 -29.766 -3.117 1 98.81 188 LEU A CA 1
ATOM 1401 C C . LEU A 1 188 ? 2.492 -30.078 -1.838 1 98.81 188 LEU A C 1
ATOM 1403 O O . LEU A 1 188 ? 2.471 -31.234 -1.385 1 98.81 188 LEU A O 1
ATOM 1407 N N . ALA A 1 189 ? 1.896 -29.094 -1.279 1 98.81 189 ALA A N 1
ATOM 1408 C CA . ALA A 1 189 ? 1.146 -29.297 -0.041 1 98.81 189 ALA A CA 1
ATOM 1409 C C . ALA A 1 189 ? -0.051 -30.219 -0.263 1 98.81 189 ALA A C 1
ATOM 1411 O O . ALA A 1 189 ? -0.624 -30.234 -1.354 1 98.81 189 ALA A O 1
ATOM 1412 N N . PRO A 1 190 ? -0.438 -30.953 0.799 1 97.88 190 PRO A N 1
ATOM 1413 C CA . PRO A 1 190 ? -1.701 -31.688 0.704 1 97.88 190 PRO A CA 1
ATOM 1414 C C . PRO A 1 190 ? -2.896 -30.781 0.437 1 97.88 190 PRO A C 1
ATOM 1416 O O . PRO A 1 190 ? -2.955 -29.672 0.96 1 97.88 190 PRO A O 1
ATOM 1419 N N . GLY A 1 191 ? -3.754 -31.203 -0.412 1 97.94 191 GLY A N 1
ATOM 1420 C CA . GLY A 1 191 ? -4.961 -30.438 -0.67 1 97.94 191 GLY A CA 1
ATOM 1421 C C . GLY A 1 191 ? -4.82 -29.484 -1.843 1 97.94 191 GLY A C 1
ATOM 1422 O O . GLY A 1 191 ? -5.781 -28.797 -2.213 1 97.94 191 GLY A O 1
ATOM 1423 N N . LEU A 1 192 ? -3.645 -29.406 -2.35 1 98.75 192 LEU A N 1
ATOM 1424 C CA . LEU A 1 192 ? -3.449 -28.609 -3.551 1 98.75 192 LEU A CA 1
ATOM 1425 C C . LEU A 1 192 ? -3.463 -29.484 -4.801 1 98.75 192 LEU A C 1
ATOM 1427 O O . LEU A 1 192 ? -2.943 -30.609 -4.781 1 98.75 192 LEU A O 1
ATOM 1431 N N . ARG A 1 193 ? -4.035 -28.984 -5.859 1 98.5 193 ARG A N 1
ATOM 1432 C CA . ARG A 1 193 ? -4.113 -29.688 -7.137 1 98.5 193 ARG A CA 1
ATOM 1433 C C . ARG A 1 193 ? -3.186 -29.047 -8.164 1 98.5 193 ARG A C 1
ATOM 1435 O O . ARG A 1 193 ? -3.254 -27.844 -8.406 1 98.5 193 ARG A O 1
ATOM 1442 N N . THR A 1 194 ? -2.412 -29.875 -8.789 1 98.75 194 THR A N 1
ATOM 1443 C CA . THR A 1 194 ? -1.562 -29.375 -9.867 1 98.75 194 THR A CA 1
ATOM 1444 C C . THR A 1 194 ? -2.406 -28.875 -11.031 1 98.75 194 THR A C 1
ATOM 1446 O O . THR A 1 194 ? -3.299 -29.578 -11.508 1 98.75 194 THR A O 1
ATOM 1449 N N . GLU A 1 195 ? -2.162 -27.688 -11.477 1 98.81 195 GLU A N 1
ATOM 1450 C CA . GLU A 1 195 ? -2.873 -27.062 -12.586 1 98.81 195 GLU A CA 1
ATOM 1451 C C . GLU A 1 195 ? -1.976 -26.938 -13.812 1 98.81 195 GLU A C 1
ATOM 1453 O O . GLU A 1 195 ? -2.465 -26.906 -14.945 1 98.81 195 GLU A O 1
ATOM 1458 N N . GLY A 1 196 ? -0.66 -26.797 -13.609 1 98.69 196 GLY A N 1
ATOM 1459 C CA . GLY A 1 196 ? 0.266 -26.578 -14.711 1 98.69 196 GLY A CA 1
ATOM 1460 C C . GLY A 1 196 ? 1.668 -27.078 -14.422 1 98.69 196 GLY A C 1
ATOM 1461 O O . GLY A 1 196 ? 2.182 -26.891 -13.312 1 98.69 196 GLY A O 1
ATOM 1462 N N . LEU A 1 197 ? 2.275 -27.703 -15.414 1 98.31 197 LEU A N 1
ATOM 1463 C CA . LEU A 1 197 ? 3.627 -28.234 -15.32 1 98.31 197 LEU A CA 1
ATOM 1464 C C . LEU A 1 197 ? 4.527 -27.641 -16.391 1 98.31 197 LEU A C 1
ATOM 1466 O O . LEU A 1 197 ? 4.117 -27.5 -17.547 1 98.31 197 LEU A O 1
ATOM 1470 N N . ALA A 1 198 ? 5.684 -27.281 -15.961 1 97.44 198 ALA A N 1
ATOM 1471 C CA . ALA A 1 198 ? 6.699 -26.953 -16.953 1 97.44 198 ALA A CA 1
ATOM 1472 C C . ALA A 1 198 ? 7.152 -28.203 -17.703 1 97.44 198 ALA A C 1
ATOM 1474 O O . ALA A 1 198 ? 6.789 -29.312 -17.344 1 97.44 198 ALA A O 1
ATOM 1475 N N . GLN A 1 199 ? 7.953 -27.969 -18.719 1 94.44 199 GLN A N 1
ATOM 1476 C CA . GLN A 1 199 ? 8.43 -29.078 -19.547 1 94.44 199 GLN A CA 1
ATOM 1477 C C . GLN A 1 199 ? 9.289 -30.047 -18.734 1 94.44 199 GLN A C 1
ATOM 1479 O O . GLN A 1 199 ? 9.289 -31.25 -18.984 1 94.44 199 GLN A O 1
ATOM 1484 N N . ASP A 1 200 ? 9.938 -29.562 -17.797 1 95.81 200 ASP A N 1
ATOM 1485 C CA . ASP A 1 200 ? 10.859 -30.375 -17.016 1 95.81 200 ASP A CA 1
ATOM 1486 C C . ASP A 1 200 ? 10.141 -31.016 -15.82 1 95.81 200 ASP A C 1
ATOM 1488 O O . ASP A 1 200 ? 10.773 -31.625 -14.961 1 95.81 200 ASP A O 1
ATOM 1492 N N . GLY A 1 201 ? 8.828 -30.797 -15.75 1 96.25 201 GLY A N 1
ATOM 1493 C CA . GLY A 1 201 ? 8.031 -31.453 -14.734 1 96.25 201 GLY A CA 1
ATOM 1494 C C . GLY A 1 201 ? 7.801 -30.594 -13.508 1 96.25 201 GLY A C 1
ATOM 1495 O O . GLY A 1 201 ? 7.039 -30.969 -12.609 1 96.25 201 GLY A O 1
ATOM 1496 N N . LEU A 1 202 ? 8.461 -29.469 -13.375 1 98 202 LEU A N 1
ATOM 1497 C CA . LEU A 1 202 ? 8.273 -28.578 -12.234 1 98 202 LEU A CA 1
ATOM 1498 C C . LEU A 1 202 ? 6.844 -28.047 -12.18 1 98 202 LEU A C 1
ATOM 1500 O O . LEU A 1 202 ? 6.293 -27.625 -13.195 1 98 202 LEU A O 1
ATOM 1504 N N . ILE A 1 203 ? 6.199 -28.156 -11.023 1 98.56 203 ILE A N 1
ATOM 1505 C CA . ILE A 1 203 ? 4.855 -27.609 -10.844 1 98.56 203 ILE A CA 1
ATOM 1506 C C . ILE A 1 203 ? 4.906 -26.094 -10.852 1 98.56 203 ILE A C 1
ATOM 1508 O O . ILE A 1 203 ? 5.617 -25.484 -10.047 1 98.56 203 ILE A O 1
ATOM 1512 N N . GLU A 1 204 ? 4.121 -25.469 -11.773 1 98.75 204 GLU A N 1
ATOM 1513 C CA . GLU A 1 204 ? 4.168 -24.016 -11.875 1 98.75 204 GLU A CA 1
ATOM 1514 C C . GLU A 1 204 ? 2.771 -23.406 -11.789 1 98.75 204 GLU A C 1
ATOM 1516 O O . GLU A 1 204 ? 2.594 -22.203 -12.016 1 98.75 204 GLU A O 1
ATOM 1521 N N . ALA A 1 205 ? 1.829 -24.203 -11.492 1 98.88 205 ALA A N 1
ATOM 1522 C CA . ALA A 1 205 ? 0.487 -23.75 -11.148 1 98.88 205 ALA A CA 1
ATOM 1523 C C . ALA A 1 205 ? -0.26 -24.797 -10.328 1 98.88 205 ALA A C 1
ATOM 1525 O O . ALA A 1 205 ? -0.162 -25.984 -10.609 1 98.88 205 ALA A O 1
ATOM 1526 N N . PHE A 1 206 ? -1.009 -24.344 -9.383 1 98.88 206 PHE A N 1
ATOM 1527 C CA . PHE A 1 206 ? -1.877 -25.234 -8.617 1 98.88 206 PHE A CA 1
ATOM 1528 C C . PHE A 1 206 ? -3.098 -24.484 -8.102 1 98.88 206 PHE A C 1
ATOM 1530 O O . PHE A 1 206 ? -3.092 -23.25 -8.023 1 98.88 206 PHE A O 1
ATOM 1537 N N . SER A 1 207 ? -4.141 -25.156 -7.777 1 98.88 207 SER A N 1
ATOM 1538 C CA . SER A 1 207 ? -5.336 -24.641 -7.121 1 98.88 207 SER A CA 1
ATOM 1539 C C . SER A 1 207 ? -5.598 -25.359 -5.801 1 98.88 207 SER A C 1
ATOM 1541 O O . SER A 1 207 ? -4.945 -26.359 -5.492 1 98.88 207 SER A O 1
ATOM 1543 N N . VAL A 1 208 ? -6.375 -24.766 -4.934 1 98.69 208 VAL A N 1
ATOM 1544 C CA . VAL A 1 208 ? -6.754 -25.375 -3.664 1 98.69 208 VAL A CA 1
ATOM 1545 C C . VAL A 1 208 ? -7.977 -26.281 -3.867 1 98.69 208 VAL A C 1
ATOM 1547 O O . VAL A 1 208 ? -9.055 -25.797 -4.234 1 98.69 208 VAL A O 1
ATOM 1550 N N . GLU A 1 209 ? -7.82 -27.531 -3.594 1 96.81 209 GLU A N 1
ATOM 1551 C CA . GLU A 1 209 ? -8.922 -28.469 -3.75 1 96.81 209 GLU A CA 1
ATOM 1552 C C . GLU A 1 209 ? -10.039 -28.188 -2.752 1 96.81 209 GLU A C 1
ATOM 1554 O O . GLU A 1 209 ? -9.781 -27.984 -1.563 1 96.81 209 GLU A O 1
ATOM 1559 N N . GLY A 1 210 ? -11.234 -28.094 -3.281 1 94.38 210 GLY A N 1
ATOM 1560 C CA . GLY A 1 210 ? -12.383 -27.938 -2.398 1 94.38 210 GLY A CA 1
ATOM 1561 C C . GLY A 1 210 ? -12.539 -26.531 -1.878 1 94.38 210 GLY A C 1
ATOM 1562 O O . GLY A 1 210 ? -13.352 -26.281 -0.983 1 94.38 210 GLY A O 1
ATOM 1563 N N . ALA A 1 211 ? -11.75 -25.625 -2.357 1 95.69 211 ALA A N 1
ATOM 1564 C CA . ALA A 1 211 ? -11.883 -24.234 -1.927 1 95.69 211 ALA A CA 1
ATOM 1565 C C . ALA A 1 211 ? -13.297 -23.719 -2.182 1 95.69 211 ALA A C 1
ATOM 1567 O O . ALA A 1 211 ? -13.93 -24.078 -3.182 1 95.69 211 ALA A O 1
ATOM 1568 N N . LYS A 1 212 ? -13.773 -22.844 -1.288 1 96.12 212 LYS A N 1
ATOM 1569 C CA . LYS A 1 212 ? -15.109 -22.266 -1.398 1 96.12 212 LYS A CA 1
ATOM 1570 C C . LYS A 1 212 ? -15.188 -21.266 -2.553 1 96.12 212 LYS A C 1
ATOM 1572 O O . LYS A 1 212 ? -16.281 -20.953 -3.039 1 96.12 212 LYS A O 1
ATOM 1577 N N . SER A 1 213 ? -14.086 -20.766 -2.865 1 97.19 213 SER A N 1
ATOM 1578 C CA . SER A 1 213 ? -13.969 -19.797 -3.945 1 97.19 213 SER A CA 1
ATOM 1579 C C . SER A 1 213 ? -12.648 -19.953 -4.695 1 97.19 213 SER A C 1
ATOM 1581 O O . SER A 1 213 ? -11.891 -20.891 -4.434 1 97.19 213 SER A O 1
ATOM 1583 N N . PHE A 1 214 ? -12.5 -19.062 -5.734 1 98.25 214 PHE A N 1
ATOM 1584 C CA . PHE A 1 214 ? -11.312 -19.016 -6.57 1 98.25 214 PHE A CA 1
ATOM 1585 C C . PHE A 1 214 ? -10.047 -19.016 -5.715 1 98.25 214 PHE A C 1
ATOM 1587 O O . PHE A 1 214 ? -9.875 -18.141 -4.863 1 98.25 214 PHE A O 1
ATOM 1594 N N . ALA A 1 215 ? -9.156 -19.969 -5.805 1 98.81 215 ALA A N 1
ATOM 1595 C CA . ALA A 1 215 ? -7.863 -20.047 -5.121 1 98.81 215 ALA A CA 1
ATOM 1596 C C . ALA A 1 215 ? -6.805 -20.688 -6.012 1 98.81 215 ALA A C 1
ATOM 1598 O O . ALA A 1 215 ? -6.777 -21.906 -6.172 1 98.81 215 ALA A O 1
ATOM 1599 N N . LEU A 1 216 ? -5.98 -19.859 -6.605 1 98.88 216 LEU A N 1
ATOM 1600 C CA . LEU A 1 216 ? -5.027 -20.281 -7.629 1 98.88 216 LEU A CA 1
ATOM 1601 C C . LEU A 1 216 ? -3.652 -19.672 -7.379 1 98.88 216 LEU A C 1
ATOM 1603 O O . LEU A 1 216 ? -3.547 -18.5 -7.02 1 98.88 216 LEU A O 1
ATOM 1607 N N . GLY A 1 217 ? -2.625 -20.438 -7.434 1 98.88 217 GLY A N 1
ATOM 1608 C CA . GLY A 1 217 ? -1.245 -19.969 -7.469 1 98.88 217 GLY A CA 1
ATOM 1609 C C . GLY A 1 217 ? -0.566 -20.219 -8.805 1 98.88 217 GLY A C 1
ATOM 1610 O O . GLY A 1 217 ? -0.704 -21.312 -9.383 1 98.88 217 GLY A O 1
ATOM 1611 N N . VAL A 1 218 ? 0.127 -19.219 -9.32 1 98.94 218 VAL A N 1
ATOM 1612 C CA . VAL A 1 218 ? 0.885 -19.375 -10.562 1 98.94 218 VAL A CA 1
ATOM 1613 C C . VAL A 1 218 ? 2.316 -18.891 -10.352 1 98.94 218 VAL A C 1
ATOM 1615 O O . VAL A 1 218 ? 2.541 -17.875 -9.688 1 98.94 218 VAL A O 1
ATOM 1618 N N . GLN A 1 219 ? 3.299 -19.609 -10.914 1 98.81 219 GLN A N 1
ATOM 1619 C CA . GLN A 1 219 ? 4.707 -19.297 -10.703 1 98.81 219 GLN A CA 1
ATOM 1620 C C . GLN A 1 219 ? 5.176 -18.203 -11.656 1 98.81 219 GLN A C 1
ATOM 1622 O O . GLN A 1 219 ? 6.109 -17.469 -11.352 1 98.81 219 GLN A O 1
ATOM 1627 N N . TRP A 1 220 ? 4.492 -18.125 -12.852 1 98.31 220 TRP A N 1
ATOM 1628 C CA . TRP A 1 220 ? 4.898 -17.109 -13.82 1 98.31 220 TRP A CA 1
ATOM 1629 C C . TRP A 1 220 ? 4.246 -15.773 -13.5 1 98.31 220 TRP A C 1
ATOM 1631 O O . TRP A 1 220 ? 3.645 -15.602 -12.438 1 98.31 220 TRP A O 1
ATOM 1641 N N . HIS A 1 221 ? 4.391 -14.781 -14.305 1 98.5 221 HIS A N 1
ATOM 1642 C CA . HIS A 1 221 ? 3.939 -13.422 -14.039 1 98.5 221 HIS A CA 1
ATOM 1643 C C . HIS A 1 221 ? 2.887 -12.984 -15.055 1 98.5 221 HIS A C 1
ATOM 1645 O O . HIS A 1 221 ? 3.182 -12.211 -15.969 1 98.5 221 HIS A O 1
ATOM 1651 N N . PRO A 1 222 ? 1.678 -13.398 -14.781 1 98.56 222 PRO A N 1
ATOM 1652 C CA . PRO A 1 222 ? 0.618 -13.031 -15.719 1 98.56 222 PRO A CA 1
ATOM 1653 C C . PRO A 1 222 ? 0.299 -11.539 -15.703 1 98.56 222 PRO A C 1
ATOM 1655 O O . PRO A 1 222 ? -0.371 -11.039 -16.609 1 98.56 222 PRO A O 1
ATOM 1658 N N . GLU A 1 223 ? 0.729 -10.82 -14.625 1 98.56 223 GLU A N 1
ATOM 1659 C CA . GLU A 1 223 ? 0.415 -9.406 -14.5 1 98.56 223 GLU A CA 1
ATOM 1660 C C . GLU A 1 223 ? 1.227 -8.57 -15.492 1 98.56 223 GLU A C 1
ATOM 1662 O O . GLU A 1 223 ? 0.856 -7.441 -15.812 1 98.56 223 GLU A O 1
ATOM 1667 N N . TRP A 1 224 ? 2.379 -9.109 -15.914 1 96.19 224 TRP A N 1
ATOM 1668 C CA . TRP A 1 224 ? 3.213 -8.383 -16.875 1 96.19 224 TRP A CA 1
ATOM 1669 C C . TRP A 1 224 ? 2.533 -8.289 -18.234 1 96.19 224 TRP A C 1
ATOM 1671 O O . TRP A 1 224 ? 2.248 -9.312 -18.859 1 96.19 224 TRP A O 1
ATOM 1681 N N . GLN A 1 225 ? 2.172 -7.121 -18.672 1 93.75 225 GLN A N 1
ATOM 1682 C CA . GLN A 1 225 ? 1.521 -6.852 -19.953 1 93.75 225 GLN A CA 1
ATOM 1683 C C . GLN A 1 225 ? 0.262 -7.699 -20.109 1 93.75 225 GLN A C 1
ATOM 1685 O O . GLN A 1 225 ? 0.067 -8.336 -21.156 1 93.75 225 GLN A O 1
ATOM 1690 N N . PHE A 1 226 ? -0.511 -7.746 -19.062 1 95.19 226 PHE A N 1
ATOM 1691 C CA . PHE A 1 226 ? -1.691 -8.602 -19.047 1 95.19 226 PHE A CA 1
ATOM 1692 C C . PHE A 1 226 ? -2.645 -8.227 -20.188 1 95.19 226 PHE A C 1
ATOM 1694 O O . PHE A 1 226 ? -3.367 -9.078 -20.703 1 95.19 226 PHE A O 1
ATOM 1701 N N . HIS A 1 227 ? -2.646 -6.98 -20.641 1 95.25 227 HIS A N 1
ATOM 1702 C CA . HIS A 1 227 ? -3.604 -6.488 -21.625 1 95.25 227 HIS A CA 1
ATOM 1703 C C . HIS A 1 227 ? -3.398 -7.164 -22.969 1 95.25 227 HIS A C 1
ATOM 1705 O O . HIS A 1 227 ? -4.348 -7.316 -23.75 1 95.25 227 HIS A O 1
ATOM 1711 N N . THR A 1 228 ? -2.191 -7.609 -23.234 1 95.19 228 THR A N 1
ATOM 1712 C CA . THR A 1 228 ? -1.883 -8.125 -24.562 1 95.19 228 THR A CA 1
ATOM 1713 C C . THR A 1 228 ? -1.831 -9.656 -24.547 1 95.19 228 THR A C 1
ATOM 1715 O O . THR A 1 228 ? -1.644 -10.281 -25.594 1 95.19 228 THR A O 1
ATOM 1718 N N . ASN A 1 229 ? -1.943 -10.273 -23.422 1 95.75 229 ASN A N 1
ATOM 1719 C CA . ASN A 1 229 ? -1.886 -11.727 -23.281 1 95.75 229 ASN A CA 1
ATOM 1720 C C . ASN A 1 229 ? -3.258 -12.312 -22.953 1 95.75 229 ASN A C 1
ATOM 1722 O O . ASN A 1 229 ? -3.768 -12.133 -21.844 1 95.75 229 ASN A O 1
ATOM 1726 N N . PRO A 1 230 ? -3.863 -13.008 -23.891 1 96.31 230 PRO A N 1
ATOM 1727 C CA . PRO A 1 230 ? -5.219 -13.516 -23.688 1 96.31 230 PRO A CA 1
ATOM 1728 C C . PRO A 1 230 ? -5.32 -14.438 -22.469 1 96.31 230 PRO A C 1
ATOM 1730 O O . PRO A 1 230 ? -6.352 -14.461 -21.781 1 96.31 230 PRO A O 1
ATOM 1733 N N . CYS A 1 231 ? -4.309 -15.203 -22.234 1 96.81 231 CYS A N 1
ATOM 1734 C CA . CYS A 1 231 ? -4.316 -16.078 -21.062 1 96.81 231 CYS A CA 1
ATOM 1735 C C . CYS A 1 231 ? -4.324 -15.281 -19.766 1 96.81 231 CYS A C 1
ATOM 1737 O O . CYS A 1 231 ? -5.066 -15.594 -18.844 1 96.81 231 CYS A O 1
ATOM 1739 N N . SER A 1 232 ? -3.482 -14.227 -19.734 1 97.94 232 SER A N 1
ATOM 1740 C CA . SER A 1 232 ? -3.445 -13.336 -18.578 1 97.94 232 SER A CA 1
ATOM 1741 C C . SER A 1 232 ? -4.793 -12.648 -18.359 1 97.94 232 SER A C 1
ATOM 1743 O O . SER A 1 232 ? -5.281 -12.578 -17.234 1 97.94 232 SER A O 1
ATOM 1745 N N . ARG A 1 233 ? -5.383 -12.219 -19.422 1 97.94 233 ARG A N 1
ATOM 1746 C CA . ARG A 1 233 ? -6.684 -11.562 -19.328 1 97.94 233 ARG A CA 1
ATOM 1747 C C . ARG A 1 233 ? -7.738 -12.516 -18.781 1 97.94 233 ARG A C 1
ATOM 1749 O O . ARG A 1 233 ? -8.539 -12.125 -17.922 1 97.94 233 ARG A O 1
ATOM 1756 N N . ALA A 1 234 ? -7.711 -13.719 -19.297 1 98.06 234 ALA A N 1
ATOM 1757 C CA . ALA A 1 234 ? -8.672 -14.719 -18.844 1 98.06 234 ALA A CA 1
ATOM 1758 C C . ALA A 1 234 ? -8.492 -15.008 -17.359 1 98.06 234 ALA A C 1
ATOM 1760 O O . ALA A 1 234 ? -9.469 -15.141 -16.625 1 98.06 234 ALA A O 1
ATOM 1761 N N . LEU A 1 235 ? -7.305 -15.102 -16.953 1 98.38 235 LEU A N 1
ATOM 1762 C CA . LEU A 1 235 ? -6.98 -15.391 -15.555 1 98.38 235 LEU A CA 1
ATOM 1763 C C . LEU A 1 235 ? -7.477 -14.273 -14.641 1 98.38 235 LEU A C 1
ATOM 1765 O O . LEU A 1 235 ? -8.18 -14.539 -13.656 1 98.38 235 LEU A O 1
ATOM 1769 N N . PHE A 1 236 ? -7.18 -13.016 -14.93 1 98.81 236 PHE A N 1
ATOM 1770 C CA . PHE A 1 236 ? -7.562 -11.898 -14.086 1 98.81 236 PHE A CA 1
ATOM 1771 C C . PHE A 1 236 ? -9.07 -11.68 -14.125 1 98.81 236 PHE A C 1
ATOM 1773 O O . PHE A 1 236 ? -9.672 -11.273 -13.125 1 98.81 236 PHE A O 1
ATOM 1780 N N . GLN A 1 237 ? -9.656 -11.969 -15.273 1 98.38 237 GLN A N 1
ATOM 1781 C CA . GLN A 1 237 ? -11.109 -11.891 -15.352 1 98.38 237 GLN A CA 1
ATOM 1782 C C . GLN A 1 237 ? -11.773 -12.898 -14.422 1 98.38 237 GLN A C 1
ATOM 1784 O O . GLN A 1 237 ? -12.727 -12.562 -13.711 1 98.38 237 GLN A O 1
ATOM 1789 N N . ALA A 1 238 ? -11.289 -14.086 -14.43 1 98.69 238 ALA A N 1
ATOM 1790 C CA . ALA A 1 238 ? -11.844 -15.133 -13.57 1 98.69 238 ALA A CA 1
ATOM 1791 C C . ALA A 1 238 ? -11.688 -14.773 -12.094 1 98.69 238 ALA A C 1
ATOM 1793 O O . ALA A 1 238 ? -12.617 -14.938 -11.305 1 98.69 238 ALA A O 1
ATOM 1794 N N . PHE A 1 239 ? -10.531 -14.305 -11.758 1 98.88 239 PHE A N 1
ATOM 1795 C CA . PHE A 1 239 ? -10.273 -13.836 -10.398 1 98.88 239 PHE A CA 1
ATOM 1796 C C . PHE A 1 239 ? -11.219 -12.695 -10.031 1 98.88 239 PHE A C 1
ATOM 1798 O O . PHE A 1 239 ? -11.844 -12.719 -8.969 1 98.88 239 PHE A O 1
ATOM 1805 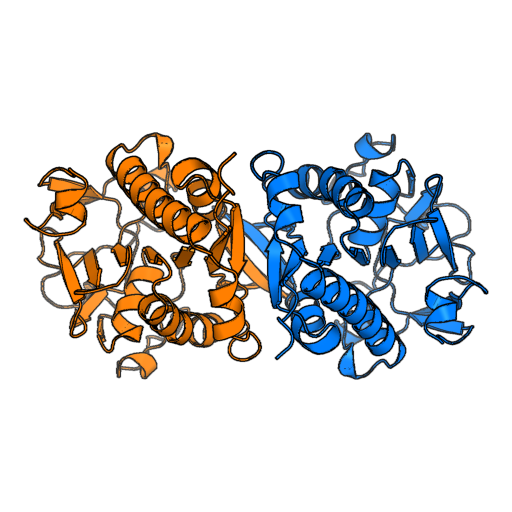N N . GLY A 1 240 ? -11.336 -11.727 -10.898 1 98.69 240 GLY A N 1
ATOM 1806 C CA . GLY A 1 240 ? -12.242 -10.609 -10.703 1 98.69 240 GLY A CA 1
ATOM 1807 C C . GLY A 1 240 ? -13.688 -11.031 -10.547 1 98.69 240 GLY A C 1
ATOM 1808 O O . GLY A 1 240 ? -14.406 -10.5 -9.695 1 98.69 240 GLY A O 1
ATOM 1809 N N . ASP A 1 241 ? -14.109 -11.977 -11.367 1 98.44 241 ASP A N 1
ATOM 1810 C CA . ASP A 1 241 ? -15.477 -12.484 -11.289 1 98.44 241 ASP A CA 1
ATOM 1811 C C . ASP A 1 241 ? -15.758 -13.102 -9.922 1 98.44 241 ASP A C 1
ATOM 1813 O O . ASP A 1 241 ? -16.828 -12.891 -9.344 1 98.44 241 ASP A O 1
ATOM 1817 N N . ALA A 1 242 ? -14.812 -13.844 -9.445 1 98.62 242 ALA A N 1
ATOM 1818 C CA . ALA A 1 242 ? -14.953 -14.445 -8.117 1 98.62 242 ALA A CA 1
ATOM 1819 C C . ALA A 1 242 ? -15.055 -13.375 -7.035 1 98.62 242 ALA A C 1
ATOM 1821 O O . ALA A 1 242 ? -15.859 -13.492 -6.109 1 98.62 242 ALA A O 1
ATOM 1822 N N . CYS A 1 243 ? -14.227 -12.344 -7.168 1 98.69 243 CYS A N 1
ATOM 1823 C CA . CYS A 1 243 ? -14.25 -11.25 -6.211 1 98.69 243 CYS A CA 1
ATOM 1824 C C . CYS A 1 243 ? -15.586 -10.523 -6.238 1 98.69 243 CYS A C 1
ATOM 1826 O O . CYS A 1 243 ? -16.125 -10.156 -5.191 1 98.69 243 CYS A O 1
ATOM 1828 N N . ARG A 1 244 ? -16.109 -10.312 -7.426 1 98.06 244 ARG A N 1
ATOM 1829 C CA . ARG A 1 244 ? -17.391 -9.641 -7.57 1 98.06 244 ARG A CA 1
ATOM 1830 C C . ARG A 1 244 ? -18.516 -10.453 -6.938 1 98.06 244 ARG A C 1
ATOM 1832 O O . ARG A 1 244 ? -19.406 -9.891 -6.305 1 98.06 244 ARG A O 1
ATOM 1839 N N . ARG A 1 245 ? -18.484 -11.75 -7.141 1 97.69 245 ARG A N 1
ATOM 1840 C CA . ARG A 1 245 ? -19.484 -12.609 -6.527 1 97.69 245 ARG A CA 1
ATOM 1841 C C . ARG A 1 245 ? -19.438 -12.5 -5.008 1 97.69 245 ARG A C 1
ATOM 1843 O O . ARG A 1 245 ? -20.484 -12.453 -4.355 1 97.69 245 ARG A O 1
ATOM 1850 N N . ARG A 1 246 ? -18.281 -12.469 -4.504 1 97.5 246 ARG A N 1
ATOM 1851 C CA . ARG A 1 246 ? -18.156 -12.312 -3.059 1 97.5 246 ARG A CA 1
ATOM 1852 C C . ARG A 1 246 ? -18.688 -10.953 -2.609 1 97.5 246 ARG A C 1
ATOM 1854 O O . ARG A 1 246 ? -19.406 -10.859 -1.607 1 97.5 246 ARG A O 1
ATOM 1861 N N . ALA A 1 247 ? -18.281 -9.898 -3.307 1 96.56 247 ALA A N 1
ATOM 1862 C CA . ALA A 1 247 ? -18.719 -8.547 -2.969 1 96.56 247 ALA A CA 1
ATOM 1863 C C . ALA A 1 247 ? -20.25 -8.453 -2.941 1 96.56 247 ALA A C 1
ATOM 1865 O O . ALA A 1 247 ? -20.812 -7.75 -2.107 1 96.56 247 ALA A O 1
ATOM 1866 N N . GLU A 1 248 ? -20.891 -9.164 -3.807 1 94.75 248 GLU A N 1
ATOM 1867 C CA . GLU A 1 248 ? -22.344 -9.156 -3.91 1 94.75 248 GLU A CA 1
ATOM 1868 C C . GLU A 1 248 ? -22.984 -9.898 -2.74 1 94.75 248 GLU A C 1
ATOM 1870 O O . GLU A 1 248 ? -24.109 -9.594 -2.348 1 94.75 248 GLU A O 1
ATOM 1875 N N . ARG A 1 249 ? -22.312 -10.789 -2.213 1 91.12 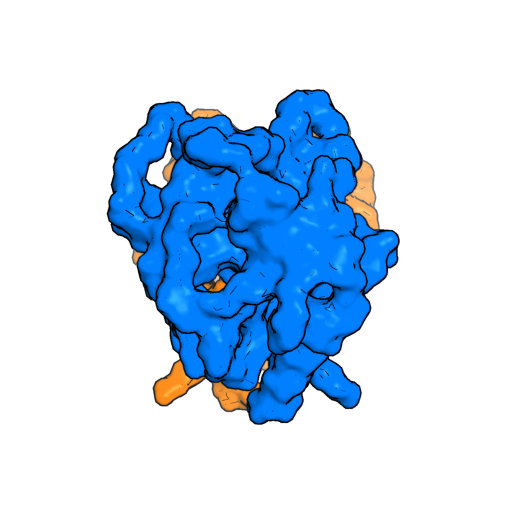249 ARG A N 1
ATOM 1876 C CA . ARG A 1 249 ? -22.844 -11.602 -1.127 1 91.12 249 ARG A CA 1
ATOM 1877 C C . ARG A 1 249 ? -22.641 -10.922 0.221 1 91.12 249 ARG A C 1
ATOM 1879 O O . ARG A 1 249 ? -23.328 -11.234 1.195 1 91.12 249 ARG A O 1
ATOM 1886 N N . ARG A 1 250 ? -21.719 -10.062 0.359 1 84.69 250 ARG A N 1
ATOM 1887 C CA . ARG A 1 250 ? -21.406 -9.375 1.608 1 84.69 250 ARG A CA 1
ATOM 1888 C C . ARG A 1 250 ? -22.297 -8.156 1.798 1 84.69 250 ARG A C 1
ATOM 1890 O O . ARG A 1 250 ? -22.703 -7.84 2.92 1 84.69 250 ARG A O 1
ATOM 1897 N N . MET B 1 1 ? -18.516 -7.43 18.484 1 53.84 1 MET B N 1
ATOM 1898 C CA . MET B 1 1 ? -17.438 -6.469 18.703 1 53.84 1 MET B CA 1
ATOM 1899 C C . MET B 1 1 ? -17.406 -5.422 17.594 1 53.84 1 MET B C 1
ATOM 1901 O O . MET B 1 1 ? -17.781 -5.703 16.453 1 53.84 1 MET B O 1
ATOM 1905 N N . PRO B 1 2 ? -17.203 -4.152 18.062 1 72.5 2 PRO B N 1
ATOM 1906 C CA . PRO B 1 2 ? -17.297 -3.135 17 1 72.5 2 PRO B CA 1
ATOM 1907 C C . PRO B 1 2 ? -16.312 -3.387 15.859 1 72.5 2 PRO B C 1
ATOM 1909 O O . PRO B 1 2 ? -15.234 -3.943 16.078 1 72.5 2 PRO B O 1
ATOM 1912 N N . ARG B 1 3 ? -16.766 -3.279 14.617 1 86.44 3 ARG B N 1
ATOM 1913 C CA . ARG B 1 3 ? -16 -3.477 13.391 1 86.44 3 ARG B CA 1
ATOM 1914 C C . ARG B 1 3 ? -14.797 -2.537 13.344 1 86.44 3 ARG B C 1
ATOM 1916 O O . ARG B 1 3 ? -14.93 -1.338 13.594 1 86.44 3 ARG B O 1
ATOM 1923 N N . LEU B 1 4 ? -13.586 -3.076 13.242 1 94.62 4 LEU B N 1
ATOM 1924 C CA . LEU B 1 4 ? -12.391 -2.246 13.086 1 94.62 4 LEU B CA 1
ATOM 1925 C C . LEU B 1 4 ? -12.508 -1.357 11.852 1 94.62 4 LEU B C 1
ATOM 1927 O O . LEU B 1 4 ? -12.812 -1.841 10.758 1 94.62 4 LEU B O 1
ATOM 1931 N N . PRO B 1 5 ? -12.367 -0.064 12.039 1 98.19 5 PRO B N 1
ATOM 1932 C CA . PRO B 1 5 ? -12.516 0.821 10.883 1 98.19 5 PRO B CA 1
ATOM 1933 C C . PRO B 1 5 ? -11.414 0.628 9.844 1 98.19 5 PRO B C 1
ATOM 1935 O O . PRO B 1 5 ? -10.242 0.507 10.203 1 98.19 5 PRO B O 1
ATOM 1938 N N . LEU B 1 6 ? -11.766 0.54 8.586 1 98.56 6 LEU B N 1
ATOM 1939 C CA . LEU B 1 6 ? -10.828 0.472 7.469 1 98.56 6 LEU B CA 1
ATOM 1940 C C . LEU B 1 6 ? -10.336 1.864 7.086 1 98.56 6 LEU B C 1
ATOM 1942 O O . LEU B 1 6 ? -11.109 2.691 6.609 1 98.56 6 LEU B O 1
ATOM 1946 N N . ILE B 1 7 ? -9.07 2.115 7.273 1 98.88 7 ILE B N 1
ATOM 1947 C CA . ILE B 1 7 ? -8.5 3.441 7.051 1 98.88 7 ILE B CA 1
ATOM 1948 C C . ILE B 1 7 ? -7.508 3.395 5.898 1 98.88 7 ILE B C 1
ATOM 1950 O O . ILE B 1 7 ? -6.5 2.686 5.969 1 98.88 7 ILE B O 1
ATOM 1954 N N . GLY B 1 8 ? -7.828 4.098 4.801 1 98.94 8 GLY B N 1
ATOM 1955 C CA . GLY B 1 8 ? -6.898 4.23 3.689 1 98.94 8 GLY B CA 1
ATOM 1956 C C . GLY B 1 8 ? -5.719 5.129 4 1 98.94 8 GLY B C 1
ATOM 1957 O O . GLY B 1 8 ? -5.883 6.191 4.609 1 98.94 8 GLY B O 1
ATOM 1958 N N . VAL B 1 9 ? -4.527 4.703 3.682 1 99 9 VAL B N 1
ATOM 1959 C CA . VAL B 1 9 ? -3.307 5.492 3.795 1 99 9 VAL B CA 1
ATOM 1960 C C . VAL B 1 9 ? -2.721 5.742 2.408 1 99 9 VAL B C 1
ATOM 1962 O O . VAL B 1 9 ? -2.424 4.797 1.674 1 99 9 VAL B O 1
ATOM 1965 N N . THR B 1 10 ? -2.533 6.965 2.016 1 98.94 10 THR B N 1
ATOM 1966 C CA . THR B 1 10 ? -2.135 7.281 0.647 1 98.94 10 THR B CA 1
ATOM 1967 C C . THR B 1 10 ? -0.672 6.914 0.411 1 98.94 10 THR B C 1
ATOM 1969 O O . THR B 1 10 ? 0.16 7.051 1.311 1 98.94 10 THR B O 1
ATOM 1972 N N . ALA B 1 11 ? -0.373 6.543 -0.811 1 98.88 11 ALA B N 1
ATOM 1973 C CA . ALA B 1 11 ? 0.973 6.105 -1.171 1 98.88 11 ALA B CA 1
ATOM 1974 C C . ALA B 1 11 ? 1.688 7.164 -2.006 1 98.88 11 ALA B C 1
ATOM 1976 O O . ALA B 1 11 ? 1.046 7.961 -2.695 1 98.88 11 ALA B O 1
ATOM 1977 N N . CYS B 1 12 ? 2.992 7.148 -1.939 1 98.69 12 CYS B N 1
ATOM 1978 C CA . CYS B 1 12 ? 3.865 7.742 -2.945 1 98.69 12 CYS B CA 1
ATOM 1979 C C . CYS B 1 12 ? 4.199 6.734 -4.043 1 98.69 12 CYS B C 1
ATOM 1981 O O . CYS B 1 12 ? 3.922 5.543 -3.9 1 98.69 12 CYS B O 1
ATOM 1983 N N . THR B 1 13 ? 4.672 7.223 -5.105 1 98.56 13 THR B N 1
ATOM 1984 C CA . THR B 1 13 ? 5.277 6.367 -6.117 1 98.56 13 THR B CA 1
ATOM 1985 C C . THR B 1 13 ? 6.797 6.516 -6.113 1 98.56 13 THR B C 1
ATOM 1987 O O . THR B 1 13 ? 7.316 7.605 -5.871 1 98.56 13 THR B O 1
ATOM 1990 N N . ARG B 1 14 ? 7.426 5.418 -6.336 1 97.25 14 ARG B N 1
ATOM 1991 C CA . ARG B 1 14 ? 8.883 5.422 -6.352 1 97.25 14 ARG B CA 1
ATOM 1992 C C . ARG B 1 14 ? 9.43 4.41 -7.355 1 97.25 14 ARG B C 1
ATOM 1994 O O . ARG B 1 14 ? 8.938 3.279 -7.43 1 97.25 14 ARG B O 1
ATOM 2001 N N . GLN B 1 15 ? 10.391 4.844 -8.156 1 95.94 15 GLN B N 1
ATOM 2002 C CA . GLN B 1 15 ? 11.141 3.912 -8.992 1 95.94 15 GLN B CA 1
ATOM 2003 C C . GLN B 1 15 ? 12.203 3.178 -8.188 1 95.94 15 GLN B C 1
ATOM 2005 O O . GLN B 1 15 ? 13.094 3.805 -7.609 1 95.94 15 GLN B O 1
ATOM 2010 N N . ILE B 1 16 ? 12.102 1.942 -8.047 1 93.06 16 ILE B N 1
ATOM 2011 C CA . ILE B 1 16 ? 13.094 1.096 -7.402 1 93.06 16 ILE B CA 1
ATOM 2012 C C . ILE B 1 16 ? 13.664 0.103 -8.414 1 93.06 16 ILE B C 1
ATOM 2014 O O . ILE B 1 16 ? 12.961 -0.792 -8.883 1 93.06 16 ILE B O 1
ATOM 2018 N N . GLY B 1 17 ? 14.938 0.202 -8.68 1 90.06 17 GLY B N 1
ATOM 2019 C CA . GLY B 1 17 ? 15.461 -0.541 -9.812 1 90.06 17 GLY B CA 1
ATOM 2020 C C . GLY B 1 17 ? 14.75 -0.221 -11.117 1 90.06 17 GLY B C 1
ATOM 2021 O O . GLY B 1 17 ? 14.609 0.948 -11.484 1 90.06 17 GLY B O 1
ATOM 2022 N N . SER B 1 18 ? 14.25 -1.255 -11.781 1 90.94 18 SER B N 1
ATOM 2023 C CA . SER B 1 18 ? 13.648 -1.058 -13.094 1 90.94 18 SER B CA 1
ATOM 2024 C C . SER B 1 18 ? 12.125 -1.013 -13 1 90.94 18 SER B C 1
ATOM 2026 O O . SER B 1 18 ? 11.438 -0.915 -14.016 1 90.94 18 SER B O 1
ATOM 2028 N N . HIS B 1 19 ? 11.586 -0.999 -11.719 1 94.19 19 HIS B N 1
ATOM 2029 C CA . HIS B 1 19 ? 10.133 -1.122 -11.594 1 94.19 19 HIS B CA 1
ATOM 2030 C C . HIS B 1 19 ? 9.555 0.025 -10.773 1 94.19 19 HIS B C 1
ATOM 2032 O O . HIS B 1 19 ? 10.164 0.473 -9.805 1 94.19 19 HIS B O 1
ATOM 2038 N N . PRO B 1 20 ? 8.43 0.519 -11.172 1 97.62 20 PRO B N 1
ATOM 2039 C CA . PRO B 1 20 ? 7.684 1.461 -10.336 1 97.62 20 PRO B CA 1
ATOM 2040 C C . PRO B 1 20 ? 6.93 0.772 -9.203 1 97.62 20 PRO B C 1
ATOM 2042 O O . PRO B 1 20 ? 6.352 -0.3 -9.398 1 97.62 20 PRO B O 1
ATOM 2045 N N . PHE B 1 21 ? 6.992 1.388 -8.031 1 98.69 21 PHE B N 1
ATOM 2046 C CA . PHE B 1 21 ? 6.309 0.873 -6.852 1 98.69 21 PHE B CA 1
ATOM 2047 C C . PHE B 1 21 ? 5.426 1.945 -6.223 1 98.69 21 PHE B C 1
ATOM 2049 O O . PHE B 1 21 ? 5.633 3.139 -6.457 1 98.69 21 PHE B O 1
ATOM 2056 N N . HIS B 1 22 ? 4.402 1.567 -5.551 1 98.94 22 HIS B N 1
ATOM 2057 C CA . HIS B 1 22 ? 3.631 2.369 -4.605 1 98.94 22 HIS B CA 1
ATOM 2058 C C . HIS B 1 22 ? 4.039 2.07 -3.168 1 98.94 22 HIS B C 1
ATOM 2060 O O . HIS B 1 22 ? 4.133 0.906 -2.773 1 98.94 22 HIS B O 1
ATOM 2066 N N . ILE B 1 23 ? 4.312 3.166 -2.373 1 98.81 23 ILE B N 1
ATOM 2067 C CA . ILE B 1 23 ? 4.977 2.922 -1.096 1 98.81 23 ILE B CA 1
ATOM 2068 C C . ILE B 1 23 ? 4.328 3.777 -0.009 1 98.81 23 ILE B C 1
ATOM 2070 O O . ILE B 1 23 ? 3.842 4.875 -0.283 1 98.81 23 ILE B O 1
ATOM 2074 N N . ALA B 1 24 ? 4.258 3.328 1.146 1 98.88 24 ALA B N 1
ATOM 2075 C CA . ALA B 1 24 ? 3.846 4.066 2.336 1 98.88 24 ALA B CA 1
ATOM 2076 C C . ALA B 1 24 ? 4.781 3.785 3.508 1 98.88 24 ALA B C 1
ATOM 2078 O O . ALA B 1 24 ? 5.215 2.646 3.705 1 98.88 24 ALA B O 1
ATOM 2079 N N . GLY B 1 25 ? 5.133 4.801 4.238 1 98.62 25 GLY B N 1
ATOM 2080 C CA . GLY B 1 25 ? 6.047 4.648 5.359 1 98.62 25 GLY B CA 1
ATOM 2081 C C . GLY B 1 25 ? 5.465 3.822 6.492 1 98.62 25 GLY B C 1
ATOM 2082 O O . GLY B 1 25 ? 4.285 3.957 6.824 1 98.62 25 GLY B O 1
ATOM 2083 N N . ASP B 1 26 ? 6.27 3.002 7.09 1 98.56 26 ASP B N 1
ATOM 2084 C CA . ASP B 1 26 ? 5.887 2.121 8.188 1 98.56 26 ASP B CA 1
ATOM 2085 C C . ASP B 1 26 ? 5.305 2.918 9.352 1 98.56 26 ASP B C 1
ATOM 2087 O O . ASP B 1 26 ? 4.32 2.5 9.969 1 98.56 26 ASP B O 1
ATOM 2091 N N . LYS B 1 27 ? 5.863 4.082 9.648 1 98.06 27 LYS B N 1
ATOM 2092 C CA . LYS B 1 27 ? 5.465 4.863 10.812 1 98.06 27 LYS B CA 1
ATOM 2093 C C . LYS B 1 27 ? 4.012 5.32 10.695 1 98.06 27 LYS B C 1
ATOM 2095 O O . LYS B 1 27 ? 3.289 5.367 11.695 1 98.06 27 LYS B O 1
ATOM 2100 N N . TYR B 1 28 ? 3.537 5.648 9.484 1 98.81 28 TYR B N 1
ATOM 2101 C CA . TYR B 1 28 ? 2.146 6.047 9.297 1 98.81 28 TYR B CA 1
ATOM 2102 C C . TYR B 1 28 ? 1.207 4.867 9.516 1 98.81 28 TYR B C 1
ATOM 2104 O O . TYR B 1 28 ? 0.154 5.016 10.141 1 98.81 28 TYR B O 1
ATOM 2112 N N . LEU B 1 29 ? 1.585 3.727 8.961 1 98.81 29 LEU B N 1
ATOM 2113 C CA . LEU B 1 29 ? 0.755 2.529 9.039 1 98.81 29 LEU B CA 1
ATOM 2114 C C . LEU B 1 29 ? 0.632 2.049 10.484 1 98.81 29 LEU B C 1
ATOM 2116 O O . LEU B 1 29 ? -0.455 1.673 10.93 1 98.81 29 LEU B O 1
ATOM 2120 N N . ARG B 1 30 ? 1.699 2.105 11.227 1 98.5 30 ARG B N 1
ATOM 2121 C CA . ARG B 1 30 ? 1.668 1.721 12.633 1 98.5 30 ARG B CA 1
ATOM 2122 C C . ARG B 1 30 ? 0.831 2.699 13.445 1 98.5 30 ARG B C 1
ATOM 2124 O O . ARG B 1 30 ? 0.124 2.297 14.375 1 98.5 30 ARG B O 1
ATOM 2131 N N . ALA B 1 31 ? 0.948 4.004 13.125 1 98.69 31 ALA B N 1
ATOM 2132 C CA . ALA B 1 31 ? 0.145 5.008 13.82 1 98.69 31 ALA B CA 1
ATOM 2133 C C . ALA B 1 31 ? -1.346 4.77 13.594 1 98.69 31 ALA B C 1
ATOM 2135 O O . ALA B 1 31 ? -2.158 4.992 14.492 1 98.69 31 ALA B O 1
ATOM 2136 N N . VAL B 1 32 ? -1.726 4.301 12.414 1 98.69 32 VAL B N 1
ATOM 2137 C CA . VAL B 1 32 ? -3.125 3.99 12.141 1 98.69 32 VAL B CA 1
ATOM 2138 C C . VAL B 1 32 ? -3.535 2.73 12.898 1 98.69 32 VAL B C 1
ATOM 2140 O O . VAL B 1 32 ? -4.578 2.707 13.555 1 98.69 32 VAL B O 1
ATOM 2143 N N . ALA B 1 33 ? -2.703 1.702 12.836 1 98.25 33 ALA B N 1
ATOM 2144 C CA . ALA B 1 33 ? -3.041 0.424 13.453 1 98.25 33 ALA B CA 1
ATOM 2145 C C . ALA B 1 33 ? -3.117 0.555 14.977 1 98.25 33 ALA B C 1
ATOM 2147 O O . ALA B 1 33 ? -4.098 0.133 15.594 1 98.25 33 ALA B O 1
ATOM 2148 N N . GLU B 1 34 ? -2.115 1.236 15.555 1 97.88 34 GLU B N 1
ATOM 2149 C CA . GLU B 1 34 ? -1.987 1.25 17 1 97.88 34 GLU B CA 1
ATOM 2150 C C . GLU B 1 34 ? -2.566 2.531 17.594 1 97.88 34 GLU B C 1
ATOM 2152 O O . GLU B 1 34 ? -3.146 2.512 18.688 1 97.88 34 GLU B O 1
ATOM 2157 N N . GLY B 1 35 ? -2.346 3.607 16.953 1 97.94 35 GLY B N 1
ATOM 2158 C CA . GLY B 1 35 ? -2.805 4.891 17.453 1 97.94 35 GLY B CA 1
ATOM 2159 C C . GLY B 1 35 ? -4.285 5.129 17.234 1 97.94 35 GLY B C 1
ATOM 2160 O O . GLY B 1 35 ? -5.031 5.383 18.172 1 97.94 35 GLY B O 1
ATOM 2161 N N . ALA B 1 36 ? -4.684 4.973 15.961 1 98.19 36 ALA B N 1
ATOM 2162 C CA . ALA B 1 36 ? -6.078 5.211 15.609 1 98.19 36 ALA B CA 1
ATOM 2163 C C . ALA B 1 36 ? -6.934 3.973 15.875 1 98.19 36 ALA B C 1
ATOM 2165 O O . ALA B 1 36 ? -8.164 4.055 15.914 1 98.19 36 ALA B O 1
ATOM 2166 N N . GLY B 1 37 ? -6.277 2.811 16.047 1 97.44 37 GLY B N 1
ATOM 2167 C CA . GLY B 1 37 ? -7.023 1.579 16.266 1 97.44 37 GLY B CA 1
ATOM 2168 C C . GLY B 1 37 ? -7.793 1.127 15.039 1 97.44 37 GLY B C 1
ATOM 2169 O O . GLY B 1 37 ? -8.945 0.698 15.148 1 97.44 37 GLY B O 1
ATOM 2170 N N . GLY B 1 38 ? -7.227 1.295 13.875 1 98 38 GLY B N 1
ATOM 2171 C CA . GLY B 1 38 ? -7.898 0.923 12.641 1 98 38 GLY B CA 1
ATOM 2172 C C . GLY B 1 38 ? -7.141 -0.116 11.836 1 98 38 GLY B C 1
ATOM 2173 O O . GLY B 1 38 ? -6.09 -0.593 12.266 1 98 38 GLY B O 1
ATOM 2174 N N . LEU B 1 39 ? -7.715 -0.578 10.742 1 98.25 39 LEU B N 1
ATOM 2175 C CA . LEU B 1 39 ? -7.09 -1.43 9.734 1 98.25 39 LEU B CA 1
ATOM 2176 C C . LEU B 1 39 ? -6.488 -0.593 8.609 1 98.25 39 LEU B C 1
ATOM 2178 O O . LEU B 1 39 ? -7.207 -0.123 7.727 1 98.25 39 LEU B O 1
ATOM 2182 N N . PRO B 1 40 ? -5.188 -0.433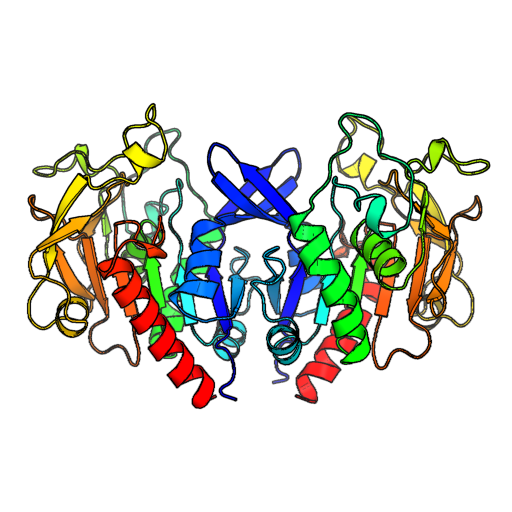 8.664 1 98.75 40 PRO B N 1
ATOM 2183 C CA . PRO B 1 40 ? -4.582 0.369 7.602 1 98.75 40 PRO B CA 1
ATOM 2184 C C . PRO B 1 40 ? -4.465 -0.394 6.285 1 98.75 40 PRO B C 1
ATOM 2186 O O . PRO B 1 40 ? -3.916 -1.499 6.254 1 98.75 40 PRO B O 1
ATOM 2189 N N . LEU B 1 41 ? -5 0.102 5.242 1 98.88 41 LEU B N 1
ATOM 2190 C CA . LEU B 1 41 ? -4.719 -0.32 3.875 1 98.88 41 LEU B CA 1
ATOM 2191 C C . LEU B 1 41 ? -4.184 0.844 3.047 1 98.88 41 LEU B C 1
ATOM 2193 O O . LEU B 1 41 ? -4.645 1.979 3.191 1 98.88 41 LEU B O 1
ATOM 2197 N N . ILE B 1 42 ? -3.217 0.566 2.221 1 98.94 42 ILE B N 1
ATOM 2198 C CA . ILE B 1 42 ? -2.562 1.62 1.454 1 98.94 42 ILE B CA 1
ATOM 2199 C C . ILE B 1 42 ? -3.328 1.867 0.157 1 98.94 42 ILE B C 1
ATOM 2201 O O . ILE B 1 42 ? -3.623 0.927 -0.585 1 98.94 42 ILE B O 1
ATOM 2205 N N . VAL B 1 43 ? -3.703 3.1 -0.125 1 98.94 43 VAL B N 1
ATOM 2206 C CA . VAL B 1 43 ? -4.34 3.521 -1.369 1 98.94 43 VAL B CA 1
ATOM 2207 C C . VAL B 1 43 ? -3.271 3.83 -2.416 1 98.94 43 VAL B C 1
ATOM 2209 O O . VAL B 1 43 ? -2.527 4.805 -2.285 1 98.94 43 VAL B O 1
ATOM 2212 N N . PRO B 1 44 ? -3.182 3.014 -3.449 1 98.94 44 PRO B N 1
ATOM 2213 C CA . PRO B 1 44 ? -2.141 3.279 -4.445 1 98.94 44 PRO B CA 1
ATOM 2214 C C . PRO B 1 44 ? -2.395 4.559 -5.238 1 98.94 44 PRO B C 1
ATOM 2216 O O . PRO B 1 44 ? -3.547 4.957 -5.418 1 98.94 44 PRO B O 1
ATOM 2219 N N . ALA B 1 45 ? -1.314 5.188 -5.668 1 98.81 45 ALA B N 1
ATOM 2220 C CA . ALA B 1 45 ? -1.378 6.398 -6.48 1 98.81 45 ALA B CA 1
ATOM 2221 C C . ALA B 1 45 ? -1.604 6.062 -7.953 1 98.81 45 ALA B C 1
ATOM 2223 O O . ALA B 1 45 ? -0.697 6.207 -8.773 1 98.81 45 ALA B O 1
ATOM 2224 N N . LEU B 1 46 ? -2.889 5.75 -8.273 1 98.69 46 LEU B N 1
ATOM 2225 C CA . LEU B 1 46 ? -3.215 5.273 -9.609 1 98.69 46 LEU B CA 1
ATOM 2226 C C . LEU B 1 46 ? -4.062 6.297 -10.359 1 98.69 46 LEU B C 1
ATOM 2228 O O . LEU B 1 46 ? -4.672 5.973 -11.383 1 98.69 46 LEU B O 1
ATOM 2232 N N . GLY B 1 47 ? -4.184 7.488 -9.82 1 97.62 47 GLY B N 1
ATOM 2233 C CA . GLY B 1 47 ? -4.938 8.547 -10.469 1 97.62 47 GLY B CA 1
ATOM 2234 C C . GLY B 1 47 ? -6.363 8.148 -10.805 1 97.62 47 GLY B C 1
ATOM 2235 O O . GLY B 1 47 ? -7.09 7.656 -9.938 1 97.62 47 GLY B O 1
ATOM 2236 N N . GLU B 1 48 ? -6.738 8.195 -12 1 95.94 48 GLU B N 1
ATOM 2237 C CA . GLU B 1 48 ? -8.109 7.965 -12.453 1 95.94 48 GLU B CA 1
ATOM 2238 C C . GLU B 1 48 ? -8.422 6.473 -12.523 1 95.94 48 GLU B C 1
ATOM 2240 O O . GLU B 1 48 ? -9.586 6.086 -12.664 1 95.94 48 GLU B O 1
ATOM 2245 N N . LEU B 1 49 ? -7.438 5.68 -12.422 1 96.38 49 LEU B N 1
ATOM 2246 C CA . LEU B 1 49 ? -7.664 4.238 -12.461 1 96.38 49 LEU B CA 1
ATOM 2247 C C . LEU B 1 49 ? -8.383 3.773 -11.203 1 96.38 49 LEU B C 1
ATOM 2249 O O . LEU B 1 49 ? -8.969 2.686 -11.18 1 96.38 49 LEU B O 1
ATOM 2253 N N . ILE B 1 50 ? -8.312 4.594 -10.156 1 95.56 50 ILE B N 1
ATOM 2254 C CA . ILE B 1 50 ? -9.055 4.281 -8.945 1 95.56 50 ILE B CA 1
ATOM 2255 C C . ILE B 1 50 ? -10.391 5.023 -8.953 1 95.56 50 ILE B C 1
ATOM 2257 O O . ILE B 1 50 ? -10.422 6.25 -9.062 1 95.56 50 ILE B O 1
ATOM 2261 N N . ASP B 1 51 ? -11.422 4.301 -8.875 1 96 51 ASP B N 1
ATOM 2262 C CA . ASP B 1 51 ? -12.734 4.91 -8.695 1 96 51 ASP B CA 1
ATOM 2263 C C . ASP B 1 51 ? -12.875 5.52 -7.305 1 96 51 ASP B C 1
ATOM 2265 O O . ASP B 1 51 ? -13.094 4.801 -6.328 1 96 51 ASP B O 1
ATOM 2269 N N . ARG B 1 52 ? -12.844 6.801 -7.258 1 96.62 52 ARG B N 1
ATOM 2270 C CA . ARG B 1 52 ? -12.781 7.52 -5.988 1 96.62 52 ARG B CA 1
ATOM 2271 C C . ARG B 1 52 ? -14.047 7.293 -5.172 1 96.62 52 ARG B C 1
ATOM 2273 O O . ARG B 1 52 ? -13.984 7.086 -3.957 1 96.62 52 ARG B O 1
ATOM 2280 N N . GLU B 1 53 ? -15.164 7.391 -5.832 1 96.19 53 GLU B N 1
ATOM 2281 C CA . GLU B 1 53 ? -16.438 7.223 -5.129 1 96.19 53 GLU B CA 1
ATOM 2282 C C . GLU B 1 53 ? -16.562 5.812 -4.562 1 96.19 53 GLU B C 1
ATOM 2284 O O . GLU B 1 53 ? -16.953 5.641 -3.4 1 96.19 53 GLU B O 1
ATOM 2289 N N . ALA B 1 54 ? -16.25 4.824 -5.391 1 97 54 ALA B N 1
ATOM 2290 C CA . ALA B 1 54 ? -16.297 3.439 -4.93 1 97 54 ALA B CA 1
ATOM 2291 C C . ALA B 1 54 ? -15.344 3.215 -3.766 1 97 54 ALA B C 1
ATOM 2293 O O . ALA B 1 54 ? -15.672 2.502 -2.812 1 97 54 ALA B O 1
ATOM 2294 N N . LEU B 1 55 ? -14.195 3.809 -3.85 1 98 55 LEU B N 1
ATOM 2295 C CA . LEU B 1 55 ? -13.195 3.682 -2.795 1 98 55 LEU B CA 1
ATOM 2296 C C . LEU B 1 55 ? -13.711 4.262 -1.482 1 98 55 LEU B C 1
ATOM 2298 O O . LEU B 1 55 ? -13.625 3.615 -0.437 1 98 55 LEU B O 1
ATOM 2302 N N . LEU B 1 56 ? -14.297 5.453 -1.558 1 97.94 56 LEU B N 1
ATOM 2303 C CA . LEU B 1 56 ? -14.711 6.164 -0.352 1 97.94 56 LEU B CA 1
ATOM 2304 C C . LEU B 1 56 ? -15.906 5.477 0.299 1 97.94 56 LEU B C 1
ATOM 2306 O O . LEU B 1 56 ? -16.109 5.586 1.511 1 97.94 56 LEU B O 1
ATOM 2310 N N . GLU B 1 57 ? -16.641 4.738 -0.501 1 96.25 57 GLU B N 1
ATOM 2311 C CA . GLU B 1 57 ? -17.734 3.945 0.055 1 96.25 57 GLU B CA 1
ATOM 2312 C C . GLU B 1 57 ? -17.203 2.811 0.925 1 96.25 57 GLU B C 1
ATOM 2314 O O . GLU B 1 57 ? -17.906 2.32 1.812 1 96.25 57 GLU B O 1
ATOM 2319 N N . ARG B 1 58 ? -15.992 2.447 0.667 1 96.62 58 ARG B N 1
ATOM 2320 C CA . ARG B 1 58 ? -15.422 1.295 1.356 1 96.62 58 ARG B CA 1
ATOM 2321 C C . ARG B 1 58 ? -14.586 1.732 2.557 1 96.62 58 ARG B C 1
ATOM 2323 O O . ARG B 1 58 ? -14.336 0.937 3.463 1 96.62 58 ARG B O 1
ATOM 2330 N N . LEU B 1 59 ? -14.172 2.963 2.617 1 98.19 59 LEU B N 1
ATOM 2331 C CA . LEU B 1 59 ? -13.25 3.43 3.646 1 98.19 59 LEU B CA 1
ATOM 2332 C C . LEU B 1 59 ? -14.008 4.062 4.809 1 98.19 59 LEU B C 1
ATOM 2334 O O . LEU B 1 59 ? -15.023 4.727 4.605 1 98.19 59 LEU B O 1
ATOM 2338 N N . ASP B 1 60 ? -13.414 3.904 5.992 1 98.69 60 ASP B N 1
ATOM 2339 C CA . ASP B 1 60 ? -13.945 4.539 7.199 1 98.69 60 ASP B CA 1
ATOM 2340 C C . ASP B 1 60 ? -13.094 5.734 7.609 1 98.69 60 ASP B C 1
ATOM 2342 O O . ASP B 1 60 ? -13.445 6.469 8.531 1 98.69 60 ASP B O 1
ATOM 2346 N N . GLY B 1 61 ? -12.031 5.938 7.027 1 98.88 61 GLY B N 1
ATOM 2347 C CA . GLY B 1 61 ? -11.125 7.055 7.23 1 98.88 61 GLY B CA 1
ATOM 2348 C C . GLY B 1 61 ? -10.039 7.141 6.172 1 98.88 61 GLY B C 1
ATOM 2349 O O . GLY B 1 61 ? -9.805 6.184 5.43 1 98.88 61 GLY B O 1
ATOM 2350 N N . LEU B 1 62 ? -9.406 8.242 6.039 1 98.94 62 LEU B N 1
ATOM 2351 C CA . LEU B 1 62 ? -8.328 8.484 5.09 1 98.94 62 LEU B CA 1
ATOM 2352 C C . LEU B 1 62 ? -7.195 9.273 5.742 1 98.94 62 LEU B C 1
ATOM 2354 O O . LEU B 1 62 ? -7.434 10.305 6.371 1 98.94 62 LEU B O 1
ATOM 2358 N N . LEU B 1 63 ? -6.051 8.75 5.703 1 99 63 LEU B N 1
ATOM 2359 C CA . LEU B 1 63 ? -4.848 9.445 6.148 1 99 63 LEU B CA 1
ATOM 2360 C C . LEU B 1 63 ? -3.93 9.75 4.973 1 99 63 LEU B C 1
ATOM 2362 O O . LEU B 1 63 ? -3.514 8.844 4.25 1 99 63 LEU B O 1
ATOM 2366 N N . CYS B 1 64 ? -3.674 11 4.719 1 98.94 64 CYS B N 1
ATOM 2367 C CA . CYS B 1 64 ? -2.703 11.43 3.719 1 98.94 64 CYS B CA 1
ATOM 2368 C C . CYS B 1 64 ? -1.339 11.672 4.348 1 98.94 64 CYS B C 1
ATOM 2370 O O . CYS B 1 64 ? -1.188 12.57 5.184 1 98.94 64 CYS B O 1
ATOM 2372 N N . THR B 1 65 ? -0.373 10.977 3.924 1 98.94 65 THR B N 1
ATOM 2373 C CA . THR B 1 65 ? 0.929 10.938 4.57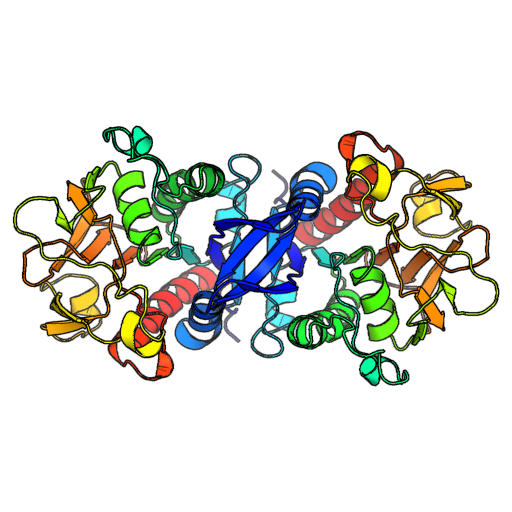8 1 98.94 65 THR B CA 1
ATOM 2374 C C . THR B 1 65 ? 1.777 12.141 4.176 1 98.94 65 THR B C 1
ATOM 2376 O O . THR B 1 65 ? 1.447 12.844 3.225 1 98.94 65 THR B O 1
ATOM 2379 N N . GLY B 1 66 ? 2.881 12.289 4.918 1 98.56 66 GLY B N 1
ATOM 2380 C CA . GLY B 1 66 ? 3.963 13.133 4.438 1 98.56 66 GLY B CA 1
ATOM 2381 C C . GLY B 1 66 ? 4.75 12.5 3.303 1 98.56 66 GLY B C 1
ATOM 2382 O O . GLY B 1 66 ? 4.496 11.359 2.926 1 98.56 66 GLY B O 1
ATOM 2383 N N . SER B 1 67 ? 5.621 13.273 2.762 1 97.94 67 SER B N 1
ATOM 2384 C CA . SER B 1 67 ? 6.469 12.82 1.663 1 97.94 67 SER B CA 1
ATOM 2385 C C . SER B 1 67 ? 7.637 13.773 1.438 1 97.94 67 SER B C 1
ATOM 2387 O O . SER B 1 67 ? 7.523 14.977 1.702 1 97.94 67 SER B O 1
ATOM 2389 N N . PRO B 1 68 ? 8.742 13.234 0.977 1 95.19 68 PRO B N 1
ATOM 2390 C CA . PRO B 1 68 ? 9.805 14.148 0.552 1 95.19 68 PRO B CA 1
ATOM 2391 C C . PRO B 1 68 ? 9.461 14.906 -0.728 1 95.19 68 PRO B C 1
ATOM 2393 O O . PRO B 1 68 ? 10.102 15.906 -1.049 1 95.19 68 PRO B O 1
ATOM 2396 N N . SER B 1 69 ? 8.508 14.398 -1.507 1 97.75 69 SER B N 1
ATOM 2397 C CA . SER B 1 69 ? 8.109 15.109 -2.723 1 97.75 69 SER B CA 1
ATOM 2398 C C . SER B 1 69 ? 7.215 16.297 -2.404 1 97.75 69 SER B C 1
ATOM 2400 O O . SER B 1 69 ? 6.602 16.359 -1.336 1 97.75 69 SER B O 1
ATOM 2402 N N . ASN B 1 70 ? 7.203 17.219 -3.303 1 98.31 70 ASN B N 1
ATOM 2403 C CA . ASN B 1 70 ? 6.387 18.422 -3.17 1 98.31 70 ASN B CA 1
ATOM 2404 C C . ASN B 1 70 ? 5.156 18.359 -4.07 1 98.31 70 ASN B C 1
ATOM 2406 O O . ASN B 1 70 ? 5.18 17.719 -5.125 1 98.31 70 ASN B O 1
ATOM 2410 N N . VAL B 1 71 ? 4.082 19.016 -3.637 1 98.69 71 VAL B N 1
ATOM 2411 C CA . VAL B 1 71 ? 2.936 19.219 -4.516 1 98.69 71 VAL B CA 1
ATOM 2412 C C . VAL B 1 71 ? 3.354 20.031 -5.742 1 98.69 71 VAL B C 1
ATOM 2414 O O . VAL B 1 71 ? 4.078 21.016 -5.621 1 98.69 71 VAL B O 1
ATOM 2417 N N . GLU B 1 72 ? 2.961 19.578 -6.895 1 98.5 72 GLU B N 1
ATOM 2418 C CA . GLU B 1 72 ? 3.33 20.297 -8.109 1 98.5 72 GLU B CA 1
ATOM 2419 C C . GLU B 1 72 ? 2.732 21.703 -8.125 1 98.5 72 GLU B C 1
ATOM 2421 O O . GLU B 1 72 ? 1.548 21.875 -7.836 1 98.5 72 GLU B O 1
ATOM 2426 N N . PRO B 1 73 ? 3.49 22.703 -8.586 1 98.12 73 PRO B N 1
ATOM 2427 C CA . PRO B 1 73 ? 3.109 24.109 -8.445 1 98.12 73 PRO B CA 1
ATOM 2428 C C . PRO B 1 73 ? 1.868 24.469 -9.258 1 98.12 73 PRO B C 1
ATOM 2430 O O . PRO B 1 73 ? 1.099 25.344 -8.859 1 98.12 73 PRO B O 1
ATOM 2433 N N . HIS B 1 74 ? 1.588 23.812 -10.398 1 98.06 74 HIS B N 1
ATOM 2434 C CA . HIS B 1 74 ? 0.481 24.219 -11.258 1 98.06 74 HIS B CA 1
ATOM 2435 C C . HIS B 1 74 ? -0.863 23.953 -10.586 1 98.06 74 HIS B C 1
ATOM 2437 O O . HIS B 1 74 ? -1.886 24.5 -11 1 98.06 74 HIS B O 1
ATOM 2443 N N . TYR B 1 75 ? -0.878 23.156 -9.508 1 98.44 75 TYR B N 1
ATOM 2444 C CA . TYR B 1 75 ? -2.121 22.875 -8.797 1 98.44 75 TYR B CA 1
ATOM 2445 C C . TYR B 1 75 ? -2.525 24.047 -7.914 1 98.44 75 TYR B C 1
ATOM 2447 O O . TYR B 1 75 ? -3.66 24.109 -7.434 1 98.44 75 TYR B O 1
ATOM 2455 N N . TYR B 1 76 ? -1.612 24.953 -7.652 1 98.25 76 TYR B N 1
ATOM 2456 C CA . TYR B 1 76 ? -1.938 26.094 -6.801 1 98.25 76 TYR B CA 1
ATOM 2457 C C . TYR B 1 76 ? -1.417 27.391 -7.406 1 98.25 76 TYR B C 1
ATOM 2459 O O . TYR B 1 76 ? -1.078 28.328 -6.684 1 98.25 76 TYR B O 1
ATOM 2467 N N . GLN B 1 77 ? -1.183 27.391 -8.75 1 96.75 77 GLN B N 1
ATOM 2468 C CA . GLN B 1 77 ? -0.791 28.547 -9.555 1 96.75 77 GLN B CA 1
ATOM 2469 C C . GLN B 1 77 ? 0.552 29.109 -9.094 1 96.75 77 GLN B C 1
ATOM 2471 O O . GLN B 1 77 ? 0.726 30.328 -9.008 1 96.75 77 GLN B O 1
ATOM 2476 N N . GLY B 1 78 ? 1.378 28.219 -8.672 1 95.19 78 GLY B N 1
ATOM 2477 C CA . GLY B 1 78 ? 2.717 28.609 -8.258 1 95.19 78 GLY B CA 1
ATOM 2478 C C . GLY B 1 78 ? 3.693 28.703 -9.422 1 95.19 78 GLY B C 1
ATOM 2479 O O . GLY B 1 78 ? 3.412 28.219 -10.516 1 95.19 78 GLY B O 1
ATOM 2480 N N . ALA B 1 79 ? 4.82 29.328 -9.141 1 95.12 79 ALA B N 1
ATOM 2481 C CA . ALA B 1 79 ? 5.91 29.375 -10.117 1 95.12 79 ALA B CA 1
ATOM 2482 C C . ALA B 1 79 ? 6.539 27.984 -10.281 1 95.12 79 ALA B C 1
ATOM 2484 O O . ALA B 1 79 ? 6.355 27.109 -9.438 1 95.12 79 ALA B O 1
ATOM 2485 N N . ALA B 1 80 ? 7.27 27.859 -11.32 1 96.56 80 ALA B N 1
ATOM 2486 C CA . ALA B 1 80 ? 7.969 26.594 -11.547 1 96.56 80 ALA B CA 1
ATOM 2487 C C . ALA B 1 80 ? 8.938 26.297 -10.414 1 96.56 80 ALA B C 1
ATOM 2489 O O . ALA B 1 80 ? 9.617 27.188 -9.906 1 96.56 80 ALA B O 1
ATOM 2490 N N . SER B 1 81 ? 8.938 25.016 -10 1 95.69 81 SER B N 1
ATOM 2491 C CA . SER B 1 81 ? 9.852 24.594 -8.938 1 95.69 81 SER B CA 1
ATOM 2492 C C . SER B 1 81 ? 11.305 24.688 -9.391 1 95.69 81 SER B C 1
ATOM 2494 O O . SER B 1 81 ? 11.586 24.609 -10.586 1 95.69 81 SER B O 1
ATOM 2496 N N . ALA B 1 82 ? 12.203 24.875 -8.461 1 94.75 82 ALA B N 1
ATOM 2497 C CA . ALA B 1 82 ? 13.633 24.797 -8.766 1 94.75 82 ALA B CA 1
ATOM 2498 C C . ALA B 1 82 ? 14.008 23.453 -9.375 1 94.75 82 ALA B C 1
ATOM 2500 O O . ALA B 1 82 ? 13.406 22.422 -9.039 1 94.75 82 ALA B O 1
ATOM 2501 N N . PRO B 1 83 ? 15 23.531 -10.242 1 95 83 PRO B N 1
ATOM 2502 C CA . PRO B 1 83 ? 15.453 22.25 -10.812 1 95 83 PRO B CA 1
ATOM 2503 C C . PRO B 1 83 ? 15.836 21.234 -9.742 1 95 83 PRO B C 1
ATOM 2505 O O . PRO B 1 83 ? 16.438 21.594 -8.727 1 95 83 PRO B O 1
ATOM 2508 N N . GLY B 1 84 ? 15.398 20.031 -9.938 1 94.81 84 GLY B N 1
ATOM 2509 C CA . GLY B 1 84 ? 15.773 18.969 -9.016 1 94.81 84 GLY B CA 1
ATOM 2510 C C . GLY B 1 84 ? 14.773 18.766 -7.891 1 94.81 84 GLY B C 1
ATOM 2511 O O . GLY B 1 84 ? 14.875 17.812 -7.121 1 94.81 84 GLY B O 1
ATOM 2512 N N . THR B 1 85 ? 13.734 19.672 -7.773 1 96.44 85 THR B N 1
ATOM 2513 C CA . THR B 1 85 ? 12.688 19.516 -6.766 1 96.44 85 THR B CA 1
ATOM 2514 C C . THR B 1 85 ? 11.906 18.219 -6.996 1 96.44 85 THR B C 1
ATOM 2516 O O . THR B 1 85 ? 11.414 17.984 -8.094 1 96.44 85 THR B O 1
ATOM 2519 N N . PRO B 1 86 ? 11.891 17.375 -5.953 1 96.88 86 PRO B N 1
ATOM 2520 C CA . PRO B 1 86 ? 11.141 16.125 -6.141 1 96.88 86 PRO B CA 1
ATOM 2521 C C . PRO B 1 86 ? 9.633 16.359 -6.18 1 96.88 86 PRO B C 1
ATOM 2523 O O . PRO B 1 86 ? 9.086 17.078 -5.344 1 96.88 86 PRO B O 1
ATOM 2526 N N . HIS B 1 87 ? 9 15.781 -7.152 1 98.31 87 HIS B N 1
ATOM 2527 C CA . HIS B 1 87 ? 7.547 15.766 -7.285 1 98.31 87 HIS B CA 1
ATOM 2528 C C . HIS B 1 87 ? 7.023 14.344 -7.473 1 98.31 87 HIS B C 1
ATOM 2530 O O . HIS B 1 87 ? 7.809 13.414 -7.668 1 98.31 87 HIS B O 1
ATOM 2536 N N . ASP B 1 88 ? 5.754 14.156 -7.344 1 98.56 88 ASP B N 1
ATOM 2537 C CA . ASP B 1 88 ? 5.051 12.898 -7.566 1 98.56 88 ASP B CA 1
ATOM 2538 C C . ASP B 1 88 ? 3.693 13.133 -8.219 1 98.56 88 ASP B C 1
ATOM 2540 O O . ASP B 1 88 ? 2.666 13.18 -7.543 1 98.56 88 ASP B O 1
ATOM 2544 N N . PRO B 1 89 ? 3.762 13.305 -9.531 1 98.44 89 PRO B N 1
ATOM 2545 C CA . PRO B 1 89 ? 2.527 13.641 -10.242 1 98.44 89 PRO B CA 1
ATOM 2546 C C . PRO B 1 89 ? 1.431 12.602 -10.047 1 98.44 89 PRO B C 1
ATOM 2548 O O . PRO B 1 89 ? 0.246 12.938 -10.016 1 98.44 89 PRO B O 1
ATOM 2551 N N . ALA B 1 90 ? 1.784 11.312 -9.93 1 98.62 90 ALA B N 1
ATOM 2552 C CA . ALA B 1 90 ? 0.792 10.258 -9.719 1 98.62 90 ALA B CA 1
ATOM 2553 C C . ALA B 1 90 ? 0.08 10.43 -8.383 1 98.62 90 ALA B C 1
ATOM 2555 O O . ALA B 1 90 ? -1.144 10.297 -8.305 1 98.62 90 ALA B O 1
ATOM 2556 N N . ARG B 1 91 ? 0.827 10.742 -7.367 1 98.69 91 ARG B N 1
ATOM 2557 C CA . ARG B 1 91 ? 0.215 11.008 -6.07 1 98.69 91 ARG B CA 1
ATOM 2558 C C . ARG B 1 91 ? -0.699 12.227 -6.133 1 98.69 91 ARG B C 1
ATOM 2560 O O . ARG B 1 91 ? -1.829 12.188 -5.641 1 98.69 91 ARG B O 1
ATOM 2567 N N . ASP B 1 92 ? -0.172 13.328 -6.758 1 98.81 92 ASP B N 1
ATOM 2568 C CA . ASP B 1 92 ? -0.994 14.531 -6.855 1 98.81 92 ASP B CA 1
ATOM 2569 C C . ASP B 1 92 ? -2.324 14.234 -7.547 1 98.81 92 ASP B C 1
ATOM 2571 O O . ASP B 1 92 ? -3.385 14.633 -7.059 1 98.81 92 ASP B O 1
ATOM 2575 N N . SER B 1 93 ? -2.254 13.477 -8.625 1 98.44 93 SER B N 1
ATOM 2576 C CA . SER B 1 93 ? -3.441 13.195 -9.422 1 98.44 93 SER B CA 1
ATOM 2577 C C . SER B 1 93 ? -4.406 12.281 -8.68 1 98.44 93 SER B C 1
ATOM 2579 O O . SER B 1 93 ? -5.59 12.211 -9.016 1 98.44 93 SER B O 1
ATOM 2581 N N . THR B 1 94 ? -3.959 11.602 -7.672 1 98.75 94 THR B N 1
ATOM 2582 C CA . THR B 1 94 ? -4.785 10.688 -6.895 1 98.75 94 THR B CA 1
ATOM 2583 C C . THR B 1 94 ? -5.344 11.383 -5.656 1 98.75 94 THR B C 1
ATOM 2585 O O . THR B 1 94 ? -6.559 11.383 -5.438 1 98.75 94 THR B O 1
ATOM 2588 N N . THR B 1 95 ? -4.508 12.078 -4.902 1 98.75 95 THR B N 1
ATOM 2589 C CA . THR B 1 95 ? -4.852 12.508 -3.551 1 98.75 95 THR B CA 1
ATOM 2590 C C . THR B 1 95 ? -5.684 13.781 -3.582 1 98.75 95 THR B C 1
ATOM 2592 O O . THR B 1 95 ? -6.605 13.953 -2.783 1 98.75 95 THR B O 1
ATOM 2595 N N . LEU B 1 96 ? -5.352 14.727 -4.527 1 98.81 96 LEU B N 1
ATOM 2596 C CA . LEU B 1 96 ? -6.016 16.016 -4.5 1 98.81 96 LEU B CA 1
ATOM 2597 C C . LEU B 1 96 ? -7.516 15.867 -4.723 1 98.81 96 LEU B C 1
ATOM 2599 O O . LEU B 1 96 ? -8.32 16.312 -3.9 1 98.81 96 LEU B O 1
ATOM 2603 N N . PRO B 1 97 ? -7.938 15.156 -5.781 1 98.69 97 PRO B N 1
ATOM 2604 C CA . PRO B 1 97 ? -9.383 14.977 -5.914 1 98.69 97 PRO B CA 1
ATOM 2605 C C . PRO B 1 97 ? -9.969 14.07 -4.828 1 98.69 97 PRO B C 1
ATOM 2607 O O . PRO B 1 97 ? -11.125 14.25 -4.43 1 98.69 97 PRO B O 1
ATOM 2610 N N . LEU B 1 98 ? -9.234 13.109 -4.312 1 98.81 98 LEU B N 1
ATOM 2611 C CA . LEU B 1 98 ? -9.695 12.188 -3.281 1 98.81 98 LEU B CA 1
ATOM 2612 C C . LEU B 1 98 ? -9.984 12.93 -1.98 1 98.81 98 LEU B C 1
ATOM 2614 O O . LEU B 1 98 ? -10.969 12.641 -1.299 1 98.81 98 LEU B O 1
ATOM 2618 N N . ILE B 1 99 ? -9.125 13.906 -1.647 1 98.81 99 ILE B N 1
ATOM 2619 C CA . ILE B 1 99 ? -9.273 14.703 -0.439 1 98.81 99 ILE B CA 1
ATOM 2620 C C . ILE B 1 99 ? -10.602 15.461 -0.481 1 98.81 99 ILE B C 1
ATOM 2622 O O . ILE B 1 99 ? -11.375 15.422 0.477 1 98.81 99 ILE B O 1
ATOM 2626 N N . ARG B 1 100 ? -10.875 16.109 -1.607 1 98.25 100 ARG B N 1
ATOM 2627 C CA . ARG B 1 100 ? -12.125 16.844 -1.759 1 98.25 100 ARG B CA 1
ATOM 2628 C C . ARG B 1 100 ? -13.328 15.914 -1.621 1 98.25 100 ARG B C 1
ATOM 2630 O O . ARG B 1 100 ? -14.281 16.219 -0.9 1 98.25 100 ARG B O 1
ATOM 2637 N N . ALA B 1 101 ? -13.25 14.812 -2.293 1 98.5 101 ALA B N 1
ATOM 2638 C CA . ALA B 1 101 ? -14.352 13.852 -2.289 1 98.5 101 ALA B CA 1
ATOM 2639 C C . ALA B 1 101 ? -14.562 13.266 -0.895 1 98.5 101 ALA B C 1
ATOM 2641 O O . ALA B 1 101 ? -15.695 13.023 -0.483 1 98.5 101 ALA B O 1
ATOM 2642 N N . ALA B 1 102 ? -13.469 13.023 -0.164 1 98.75 102 ALA B N 1
ATOM 2643 C CA . ALA B 1 102 ? -13.555 12.445 1.173 1 98.75 102 ALA B CA 1
ATOM 2644 C C . ALA B 1 102 ? -14.297 13.375 2.129 1 98.75 102 ALA B C 1
ATOM 2646 O O . ALA B 1 102 ? -15.203 12.945 2.846 1 98.75 102 ALA B O 1
ATOM 2647 N N . VAL B 1 103 ? -13.914 14.648 2.107 1 98.44 103 VAL B N 1
ATOM 2648 C CA . VAL B 1 103 ? -14.562 15.633 2.979 1 98.44 103 VAL B CA 1
ATOM 2649 C C . VAL B 1 103 ? -16.031 15.758 2.615 1 98.44 103 VAL B C 1
ATOM 2651 O O . VAL B 1 103 ? -16.906 15.773 3.496 1 98.44 103 VAL B O 1
ATOM 2654 N N . ALA B 1 104 ? -16.297 15.812 1.306 1 97.81 104 ALA B N 1
ATOM 2655 C CA . ALA B 1 104 ? -17.672 15.922 0.836 1 97.81 104 ALA B CA 1
ATOM 2656 C C . ALA B 1 104 ? -18.5 14.727 1.277 1 97.81 104 ALA B C 1
ATOM 2658 O O . ALA B 1 104 ? -19.688 14.867 1.616 1 97.81 104 ALA B O 1
ATOM 2659 N N . ALA B 1 105 ? -17.938 13.539 1.316 1 97.56 105 ALA B N 1
ATOM 2660 C CA . ALA B 1 105 ? -18.641 12.297 1.636 1 97.56 105 ALA B CA 1
ATOM 2661 C C . ALA B 1 105 ? -18.703 12.078 3.145 1 97.56 105 ALA B C 1
ATOM 2663 O O . ALA B 1 105 ? -19.328 11.133 3.613 1 97.56 105 ALA B O 1
ATOM 2664 N N . GLY B 1 106 ? -18 12.914 3.934 1 97.94 106 GLY B N 1
ATOM 2665 C CA . GLY B 1 106 ? -17.984 12.773 5.383 1 97.94 106 GLY B CA 1
ATOM 2666 C C . GLY B 1 106 ? -17.031 11.703 5.867 1 97.94 106 GLY B C 1
ATOM 2667 O O . GLY B 1 106 ? -17.219 11.133 6.945 1 97.94 106 GLY B O 1
ATOM 2668 N N . VAL B 1 107 ? -16.078 11.32 5.062 1 98.75 107 VAL B N 1
ATOM 2669 C CA . VAL B 1 107 ? -15.023 10.398 5.484 1 98.75 107 VAL B CA 1
ATOM 2670 C C . VAL B 1 107 ? -14.008 11.133 6.352 1 98.75 107 VAL B C 1
ATOM 2672 O O . VAL B 1 107 ? -13.43 12.133 5.934 1 98.75 107 VAL B O 1
ATOM 2675 N N . PRO B 1 108 ? -13.805 10.68 7.605 1 98.94 108 PRO B N 1
ATOM 2676 C CA . PRO B 1 108 ? -12.773 11.32 8.422 1 98.94 108 PRO B CA 1
ATOM 2677 C C . PRO B 1 108 ? -11.422 11.398 7.711 1 98.94 108 PRO B C 1
ATOM 2679 O O . PRO B 1 108 ? -11.008 10.43 7.059 1 98.94 108 PRO B O 1
ATOM 2682 N N . LEU B 1 109 ? -10.75 12.547 7.848 1 98.94 109 LEU B N 1
ATOM 2683 C CA . LEU B 1 109 ? -9.539 12.82 7.082 1 98.94 109 LEU B CA 1
ATOM 2684 C C . LEU B 1 109 ? -8.469 13.445 7.969 1 98.94 109 LEU B C 1
ATOM 2686 O O . LEU B 1 109 ? -8.734 14.391 8.711 1 98.94 109 LEU B O 1
ATOM 2690 N N . LEU B 1 110 ? -7.285 12.852 7.957 1 98.94 110 LEU B N 1
ATOM 2691 C CA . LEU B 1 110 ? -6.102 13.422 8.594 1 98.94 110 LEU B CA 1
ATOM 2692 C C . LEU B 1 110 ? -4.977 13.602 7.578 1 98.94 110 LEU B C 1
ATOM 2694 O O . LEU B 1 110 ? -4.547 12.633 6.941 1 98.94 110 LEU B O 1
ATOM 2698 N N . GLY B 1 111 ? -4.559 14.781 7.34 1 98.94 111 GLY B N 1
ATOM 2699 C CA . GLY B 1 111 ? -3.402 15.078 6.512 1 98.94 111 GLY B CA 1
ATOM 2700 C C . GLY B 1 111 ? -2.166 15.43 7.316 1 98.94 111 GLY B C 1
ATOM 2701 O O . GLY B 1 111 ? -2.227 16.25 8.234 1 98.94 111 GLY B O 1
ATOM 2702 N N . ILE B 1 112 ? -1.047 14.828 7.004 1 98.94 112 ILE B N 1
ATOM 2703 C CA . ILE B 1 112 ? 0.195 15.031 7.742 1 98.94 112 ILE B CA 1
ATOM 2704 C C . ILE B 1 112 ? 1.275 15.555 6.793 1 98.94 112 ILE B C 1
ATOM 2706 O O . ILE B 1 112 ? 1.553 14.938 5.762 1 98.94 112 ILE B O 1
ATOM 2710 N N . CYS B 1 113 ? 1.908 16.703 7.133 1 98.75 113 CYS B N 1
ATOM 2711 C CA . CYS B 1 113 ? 3.01 17.312 6.402 1 98.75 113 CYS B CA 1
ATOM 2712 C C . CYS B 1 113 ? 2.629 17.562 4.945 1 98.75 113 CYS B C 1
ATOM 2714 O O . CYS B 1 113 ? 1.849 18.469 4.648 1 98.75 113 CYS B O 1
ATOM 2716 N N . ARG B 1 114 ? 3.037 16.672 4.004 1 98.81 114 ARG B N 1
ATOM 2717 C CA . ARG B 1 114 ? 2.596 16.859 2.627 1 98.81 114 ARG B CA 1
ATOM 2718 C C . ARG B 1 114 ? 1.083 16.703 2.51 1 98.81 114 ARG B C 1
ATOM 2720 O O . ARG B 1 114 ? 0.444 17.391 1.708 1 98.81 114 ARG B O 1
ATOM 2727 N N . GLY B 1 115 ? 0.492 15.734 3.217 1 98.94 115 GLY B N 1
ATOM 2728 C CA . GLY B 1 115 ? -0.955 15.594 3.248 1 98.94 115 GLY B CA 1
ATOM 2729 C C . GLY B 1 115 ? -1.675 16.859 3.672 1 98.94 115 GLY B C 1
ATOM 2730 O O . GLY B 1 115 ? -2.73 17.188 3.129 1 98.94 115 GLY B O 1
ATOM 2731 N N . PHE B 1 116 ? -1.104 17.547 4.66 1 98.88 116 PHE B N 1
ATOM 2732 C CA . PHE B 1 116 ? -1.565 18.859 5.09 1 98.88 116 PHE B CA 1
ATOM 2733 C C . PHE B 1 116 ? -1.502 19.859 3.939 1 98.88 116 PHE B C 1
ATOM 2735 O O . PHE B 1 116 ? -2.457 20.594 3.703 1 98.88 116 PHE B O 1
ATOM 2742 N N . GLN B 1 117 ? -0.414 19.875 3.229 1 98.94 117 GLN B N 1
ATOM 2743 C CA . GLN B 1 117 ? -0.226 20.766 2.086 1 98.94 117 GLN B CA 1
ATOM 2744 C C . GLN B 1 117 ? -1.189 20.406 0.955 1 98.94 117 GLN B C 1
ATOM 2746 O O . GLN B 1 117 ? -1.784 21.297 0.343 1 98.94 117 GLN B O 1
ATOM 2751 N N . GLU B 1 118 ? -1.36 19.125 0.71 1 98.94 118 GLU B N 1
ATOM 2752 C CA . GLU B 1 118 ? -2.303 18.641 -0.299 1 98.94 118 GLU B CA 1
ATOM 2753 C C . GLU B 1 118 ? -3.727 19.094 0.022 1 98.94 118 GLU B C 1
ATOM 2755 O O . GLU B 1 118 ? -4.473 19.5 -0.874 1 98.94 118 GLU B O 1
ATOM 2760 N N . MET B 1 119 ? -4.109 19.016 1.278 1 98.94 119 MET B N 1
ATOM 2761 C CA . MET B 1 119 ? -5.453 19.422 1.686 1 98.94 119 MET B CA 1
ATOM 2762 C C . MET B 1 119 ? -5.695 20.891 1.356 1 98.94 119 MET B C 1
ATOM 2764 O O . MET B 1 119 ? -6.727 21.234 0.773 1 98.94 119 MET B O 1
ATOM 2768 N N . ASN B 1 120 ? -4.75 21.766 1.729 1 98.94 120 ASN B N 1
ATOM 2769 C CA . ASN B 1 120 ? -4.895 23.188 1.437 1 98.94 120 ASN B CA 1
ATOM 2770 C C . ASN B 1 120 ? -5.039 23.438 -0.061 1 98.94 120 ASN B C 1
ATOM 2772 O O . ASN B 1 120 ? -5.93 24.172 -0.488 1 98.94 120 ASN B O 1
ATOM 2776 N N . VAL B 1 121 ? -4.16 22.797 -0.826 1 98.94 121 VAL B N 1
ATOM 2777 C CA . VAL B 1 121 ? -4.168 22.984 -2.273 1 98.94 121 VAL B CA 1
ATOM 2778 C C . VAL B 1 121 ? -5.465 22.422 -2.857 1 98.94 121 VAL B C 1
ATOM 2780 O O . VAL B 1 121 ? -6.066 23.047 -3.742 1 98.94 121 VAL B O 1
ATOM 2783 N N . ALA B 1 122 ? -5.918 21.266 -2.416 1 98.81 122 ALA B N 1
ATOM 2784 C CA . ALA B 1 122 ? -7.141 20.641 -2.896 1 98.81 122 ALA B CA 1
ATOM 2785 C C . ALA B 1 122 ? -8.344 21.562 -2.736 1 98.81 122 ALA B C 1
ATOM 2787 O O . ALA B 1 122 ? -9.281 21.516 -3.537 1 98.81 122 ALA B O 1
ATOM 2788 N N . PHE B 1 123 ? -8.328 22.438 -1.738 1 98.62 123 PHE B N 1
ATOM 2789 C CA . PHE B 1 123 ? -9.461 23.297 -1.453 1 98.62 123 PHE B CA 1
ATOM 2790 C C . PHE B 1 123 ? -9.234 24.703 -2.02 1 98.62 123 PHE B C 1
ATOM 2792 O O . PHE B 1 123 ? -10.039 25.609 -1.797 1 98.62 123 PHE B O 1
ATOM 2799 N N . GLY B 1 124 ? -8.078 24.906 -2.709 1 98.56 124 GLY B N 1
ATOM 2800 C CA . GLY B 1 124 ? -7.898 26.125 -3.479 1 98.56 124 GLY B CA 1
ATOM 2801 C C . GLY B 1 124 ? -6.891 27.078 -2.861 1 98.56 124 GLY B C 1
ATOM 2802 O O . GLY B 1 124 ? -6.789 28.234 -3.271 1 98.56 124 GLY B O 1
ATOM 2803 N N . GLY B 1 125 ? -6.188 26.641 -1.786 1 98.81 125 GLY B N 1
ATOM 2804 C CA . GLY B 1 125 ? -5.109 27.438 -1.214 1 98.81 125 GLY B CA 1
ATOM 2805 C C . GLY B 1 125 ? -3.824 27.375 -2.014 1 98.81 125 GLY B C 1
ATOM 2806 O O . GLY B 1 125 ? -3.775 26.719 -3.062 1 98.81 125 GLY B O 1
ATOM 2807 N N . SER B 1 126 ? -2.818 28.078 -1.494 1 98.75 126 SER B N 1
ATOM 2808 C CA . SER B 1 126 ? -1.521 28.078 -2.162 1 98.75 126 SER B CA 1
ATOM 2809 C C . SER B 1 126 ? -0.391 27.812 -1.175 1 98.75 126 SER B C 1
ATOM 2811 O O . SER B 1 126 ? -0.605 27.812 0.039 1 98.75 126 SER B O 1
ATOM 2813 N N . LEU B 1 127 ? 0.785 27.516 -1.731 1 98.62 127 LEU B N 1
ATOM 2814 C CA . LEU B 1 127 ? 1.939 27.172 -0.911 1 98.62 127 LEU B CA 1
ATOM 2815 C C . LEU B 1 127 ? 3.131 28.062 -1.245 1 98.62 127 LEU B C 1
ATOM 2817 O O . LEU B 1 127 ? 3.346 28.406 -2.41 1 98.62 127 LEU B O 1
ATOM 2821 N N . HIS B 1 128 ? 3.877 28.391 -0.176 1 97.62 128 HIS B N 1
ATOM 2822 C CA . HIS B 1 128 ? 5.273 28.734 -0.421 1 97.62 128 HIS B CA 1
ATOM 2823 C C . HIS B 1 128 ? 6.078 27.5 -0.812 1 97.62 128 HIS B C 1
ATOM 2825 O O . HIS B 1 128 ? 6.043 26.484 -0.114 1 97.62 128 HIS B O 1
ATOM 2831 N N . GLN B 1 129 ? 6.805 27.594 -1.851 1 96.75 129 GLN B N 1
ATOM 2832 C CA . GLN B 1 129 ? 7.633 26.453 -2.26 1 96.75 129 GLN B CA 1
ATOM 2833 C C . GLN B 1 129 ? 8.844 26.297 -1.343 1 96.75 129 GLN B C 1
ATOM 2835 O O . GLN B 1 129 ? 9.336 25.188 -1.149 1 96.75 129 GLN B O 1
ATOM 2840 N N . LYS B 1 130 ? 9.297 27.422 -0.936 1 95.62 130 LYS B N 1
ATOM 2841 C CA . LYS B 1 130 ? 10.414 27.5 0.001 1 95.62 130 LYS B CA 1
ATOM 2842 C C . LYS B 1 130 ? 10.109 28.484 1.135 1 95.62 130 LYS B C 1
ATOM 2844 O O . LYS B 1 130 ? 10.406 29.672 1.033 1 95.62 130 LYS B O 1
ATOM 2849 N N . VAL B 1 131 ? 9.695 27.891 2.26 1 95.69 131 VAL B N 1
ATOM 2850 C CA . VAL B 1 131 ? 9.266 28.719 3.387 1 95.69 131 VAL B CA 1
ATOM 2851 C C . VAL B 1 131 ? 10.438 29.531 3.908 1 95.69 131 VAL B C 1
ATOM 2853 O O . VAL B 1 131 ? 10.289 30.719 4.238 1 95.69 131 VAL B O 1
ATOM 2856 N N . HIS B 1 132 ? 11.641 28.906 3.906 1 93.62 132 HIS B N 1
ATOM 2857 C CA . HIS B 1 132 ? 12.812 29.547 4.496 1 93.62 132 HIS B CA 1
ATOM 2858 C C . HIS B 1 132 ? 13.266 30.734 3.676 1 93.62 132 HIS B C 1
ATOM 2860 O O . HIS B 1 132 ? 14.086 31.547 4.137 1 93.62 132 HIS B O 1
ATOM 2866 N N . GLU B 1 133 ? 12.695 30.844 2.508 1 93.62 133 GLU B N 1
ATOM 2867 C CA . GLU B 1 133 ? 13.031 31.984 1.657 1 93.62 133 GLU B CA 1
ATOM 2868 C C . GLU B 1 133 ? 11.859 32.969 1.555 1 93.62 133 GLU B C 1
ATOM 2870 O O . GLU B 1 133 ? 11.945 33.969 0.855 1 93.62 133 GLU B O 1
ATOM 2875 N N . ALA B 1 134 ? 10.766 32.531 2.236 1 89.44 134 ALA B N 1
ATOM 2876 C CA . ALA B 1 134 ? 9.516 33.281 2.104 1 89.44 134 ALA B CA 1
ATOM 2877 C C . ALA B 1 134 ? 9.336 34.281 3.256 1 89.44 134 ALA B C 1
ATOM 2879 O O . ALA B 1 134 ? 8.859 33.906 4.332 1 89.44 134 ALA B O 1
ATOM 2880 N N . GLY B 1 135 ? 9.953 35.438 3.148 1 84.31 135 GLY B N 1
ATOM 2881 C CA . GLY B 1 135 ? 9.625 36.5 4.07 1 84.31 135 GLY B CA 1
ATOM 2882 C C . GLY B 1 135 ? 10.188 36.281 5.465 1 84.31 135 GLY B C 1
ATOM 2883 O O . GLY B 1 135 ? 11.391 36.125 5.633 1 84.31 135 GLY B O 1
ATOM 2884 N N . PRO B 1 136 ? 9.133 36.281 6.559 1 90.19 136 PRO B N 1
ATOM 2885 C CA . PRO B 1 136 ? 9.523 36.344 7.969 1 90.19 136 PRO B CA 1
ATOM 2886 C C . PRO B 1 136 ? 9.703 34.969 8.586 1 90.19 136 PRO B C 1
ATOM 2888 O O . PRO B 1 136 ? 10.008 34.844 9.773 1 90.19 136 PRO B O 1
ATOM 2891 N N . TYR B 1 137 ? 9.625 34 7.844 1 93.06 137 TYR B N 1
ATOM 2892 C CA . TYR B 1 137 ? 9.555 32.656 8.43 1 93.06 137 TYR B CA 1
ATOM 2893 C C . TYR B 1 137 ? 10.953 32.094 8.68 1 93.06 137 TYR B C 1
ATOM 2895 O O . TYR B 1 137 ? 11.891 32.375 7.934 1 93.06 137 TYR B O 1
ATOM 2903 N N . ALA B 1 138 ? 11.031 31.281 9.68 1 91.69 138 ALA B N 1
ATOM 2904 C CA . ALA B 1 138 ? 12.266 30.578 10 1 91.69 138 ALA B CA 1
ATOM 2905 C C . ALA B 1 138 ? 12.477 29.391 9.055 1 91.69 138 ALA B C 1
ATOM 2907 O O . ALA B 1 138 ? 11.633 29.125 8.188 1 91.69 138 ALA B O 1
ATOM 2908 N N . ASP B 1 139 ? 13.625 28.797 9.18 1 91.25 139 ASP B N 1
ATOM 2909 C CA . ASP B 1 139 ? 13.891 27.562 8.453 1 91.25 139 ASP B CA 1
ATOM 2910 C C . ASP B 1 139 ? 13.227 26.359 9.141 1 91.25 139 ASP B C 1
ATOM 2912 O O . ASP B 1 139 ? 13.609 26 10.25 1 91.25 139 ASP B O 1
ATOM 2916 N N . HIS B 1 140 ? 12.266 25.719 8.523 1 91.25 140 HIS B N 1
ATOM 2917 C CA . HIS B 1 140 ? 11.477 24.625 9.078 1 91.25 140 HIS B CA 1
ATOM 2918 C C . HIS B 1 140 ? 11.938 23.281 8.523 1 91.25 140 HIS B C 1
ATOM 2920 O O . HIS B 1 140 ? 11.289 22.266 8.758 1 91.25 140 HIS B O 1
ATOM 2926 N N . ARG B 1 141 ? 13.055 23.312 7.77 1 90 141 ARG B N 1
ATOM 2927 C CA . ARG B 1 141 ? 13.562 22.078 7.168 1 90 141 ARG B CA 1
ATOM 2928 C C . ARG B 1 141 ? 14.344 21.25 8.188 1 90 141 ARG B C 1
ATOM 2930 O O . ARG B 1 141 ? 14.758 21.781 9.227 1 90 141 ARG B O 1
ATOM 2937 N N . GLU B 1 142 ? 14.406 19.984 7.781 1 85.38 142 GLU B N 1
ATOM 2938 C CA . GLU B 1 142 ? 15.141 19.062 8.641 1 85.38 142 GLU B CA 1
ATOM 2939 C C . GLU B 1 142 ? 16.641 19.359 8.602 1 85.38 142 GLU B C 1
ATOM 2941 O O . GLU B 1 142 ? 17.141 19.984 7.664 1 85.38 142 GLU B O 1
ATOM 2946 N N . LEU B 1 143 ? 17.25 18.812 9.602 1 83.81 143 LEU B N 1
ATOM 2947 C CA . LEU B 1 143 ? 18.703 18.844 9.641 1 83.81 143 LEU B CA 1
ATOM 2948 C C . LEU B 1 143 ? 19.297 17.641 8.914 1 83.81 143 LEU B C 1
ATOM 2950 O O . LEU B 1 143 ? 19.516 16.594 9.516 1 83.81 143 LEU B O 1
ATOM 2954 N N . GLU B 1 144 ? 19.438 17.594 7.52 1 77.44 144 GLU B N 1
ATOM 2955 C CA . GLU B 1 144 ? 19.656 16.516 6.559 1 77.44 144 GLU B CA 1
ATOM 2956 C C . GLU B 1 144 ? 20.75 15.555 7.039 1 77.44 144 GLU B C 1
ATOM 2958 O O . GLU B 1 144 ? 20.656 14.352 6.812 1 77.44 144 GLU B O 1
ATOM 2963 N N . ASP B 1 145 ? 21.719 15.93 7.785 1 83.19 145 ASP B N 1
ATOM 2964 C CA . ASP B 1 145 ? 22.859 15.094 8.141 1 83.19 145 ASP B CA 1
ATOM 2965 C C . ASP B 1 145 ? 22.781 14.641 9.594 1 83.19 145 ASP B C 1
ATOM 2967 O O . ASP B 1 145 ? 23.703 14.008 10.109 1 83.19 145 ASP B O 1
ATOM 2971 N N . GLU B 1 146 ? 21.609 14.805 10.094 1 85.31 146 GLU B N 1
ATOM 2972 C CA . GLU B 1 146 ? 21.438 14.383 11.484 1 85.31 146 GLU B CA 1
ATOM 2973 C C . GLU B 1 146 ? 20.656 13.078 11.57 1 85.31 146 GLU B C 1
ATOM 2975 O O . GLU B 1 146 ? 20.016 12.672 10.602 1 85.31 146 GLU B O 1
ATOM 2980 N N . ALA B 1 147 ? 20.875 12.375 12.703 1 89.69 147 ALA B N 1
ATOM 2981 C CA . ALA B 1 147 ? 20.109 11.156 12.969 1 89.69 147 ALA B CA 1
ATOM 2982 C C . ALA B 1 147 ? 18.609 11.445 12.984 1 89.69 147 ALA B C 1
ATOM 2984 O O . ALA B 1 147 ? 18.188 12.578 13.227 1 89.69 147 ALA B O 1
ATOM 2985 N N . LEU B 1 148 ? 17.766 10.43 12.688 1 90 148 LEU B N 1
ATOM 2986 C CA . LEU B 1 148 ? 16.328 10.57 12.586 1 90 148 LEU B CA 1
ATOM 2987 C C . LEU B 1 148 ? 15.742 11.148 13.875 1 90 148 LEU B C 1
ATOM 2989 O O . LEU B 1 148 ? 14.828 11.977 13.836 1 90 148 LEU B O 1
ATOM 2993 N N . GLU B 1 149 ? 16.266 10.719 14.961 1 89.5 149 GLU B N 1
ATOM 2994 C CA . GLU B 1 149 ? 15.766 11.164 16.25 1 89.5 149 GLU B CA 1
ATOM 2995 C C . GLU B 1 149 ? 15.93 12.672 16.422 1 89.5 149 GLU B C 1
ATOM 2997 O O . GLU B 1 149 ? 15.117 13.32 17.094 1 89.5 149 GLU B O 1
ATOM 3002 N N . ILE B 1 150 ? 16.938 13.156 15.805 1 88.56 150 ILE B N 1
ATOM 3003 C CA . ILE B 1 150 ? 17.188 14.594 15.859 1 88.56 150 ILE B CA 1
ATOM 3004 C C . ILE B 1 150 ? 16.328 15.305 14.82 1 88.56 150 ILE B C 1
ATOM 3006 O O . ILE B 1 150 ? 15.703 16.328 15.117 1 88.56 150 ILE B O 1
ATOM 3010 N N . GLN B 1 151 ? 16.203 14.75 13.648 1 90.19 151 GLN B N 1
ATOM 3011 C CA . GLN B 1 151 ? 15.422 15.344 12.57 1 90.19 151 GLN B CA 1
ATOM 3012 C C . GLN B 1 151 ? 13.945 15.438 12.953 1 90.19 151 GLN B C 1
ATOM 3014 O O . GLN B 1 151 ? 13.281 16.438 12.672 1 90.19 151 GLN B O 1
ATOM 3019 N N . TYR B 1 152 ? 13.492 14.391 13.656 1 93.19 152 TYR B N 1
ATOM 3020 C CA . TYR B 1 152 ? 12.078 14.32 14 1 93.19 152 TYR B CA 1
ATOM 3021 C C . TYR B 1 152 ? 11.844 14.734 15.445 1 93.19 152 TYR B C 1
ATOM 3023 O O . TYR B 1 152 ? 10.75 14.547 15.984 1 93.19 152 TYR B O 1
ATOM 3031 N N . GLY B 1 153 ? 12.922 15.234 16.125 1 92.62 153 GLY B N 1
ATOM 3032 C CA . GLY B 1 153 ? 12.758 15.734 17.484 1 92.62 153 GLY B CA 1
ATOM 3033 C C . GLY B 1 153 ? 12.047 17.078 17.547 1 92.62 153 GLY B C 1
ATOM 3034 O O . GLY B 1 153 ? 11.805 17.703 16.516 1 92.62 153 GLY B O 1
ATOM 3035 N N . PRO B 1 154 ? 11.672 17.469 18.797 1 93 154 PRO B N 1
ATOM 3036 C CA . PRO B 1 154 ? 11.039 18.781 18.953 1 93 154 PRO B CA 1
ATOM 3037 C C . PRO B 1 154 ? 11.898 19.906 18.391 1 93 154 PRO B C 1
ATOM 3039 O O . PRO B 1 154 ? 13.109 19.953 18.625 1 93 154 PRO B O 1
ATOM 3042 N N . ARG B 1 155 ? 11.227 20.781 17.688 1 93.25 155 ARG B N 1
ATOM 3043 C CA . ARG B 1 155 ? 11.992 21.812 17 1 93.25 155 ARG B CA 1
ATOM 3044 C C . ARG B 1 155 ? 11.484 23.203 17.359 1 93.25 155 ARG B C 1
ATOM 3046 O O . ARG B 1 155 ? 12.273 24.141 17.469 1 93.25 155 ARG B O 1
ATOM 3053 N N . HIS B 1 156 ? 10.172 23.391 17.453 1 93.94 156 HIS B N 1
ATOM 3054 C CA . HIS B 1 156 ? 9.617 24.703 17.766 1 93.94 156 HIS B CA 1
ATOM 3055 C C . HIS B 1 156 ? 8.234 24.594 18.391 1 93.94 156 HIS B C 1
ATOM 3057 O O . HIS B 1 156 ? 7.598 23.531 18.312 1 93.94 156 HIS B O 1
ATOM 3063 N N . ALA B 1 157 ? 7.82 25.656 18.891 1 96.12 157 ALA B N 1
ATOM 3064 C CA . ALA B 1 157 ? 6.508 25.719 19.531 1 96.12 157 ALA B CA 1
ATOM 3065 C C . ALA B 1 157 ? 5.402 25.922 18.5 1 96.12 157 ALA B C 1
ATOM 3067 O O . ALA B 1 157 ? 5.598 26.625 17.5 1 96.12 157 ALA B O 1
ATOM 3068 N N . LEU B 1 158 ? 4.305 25.297 18.719 1 97.75 158 LEU B N 1
ATOM 3069 C CA . LEU B 1 158 ? 3.047 25.531 18.016 1 97.75 158 LEU B CA 1
ATOM 3070 C C . LEU B 1 158 ? 1.997 26.094 18.969 1 97.75 158 LEU B C 1
ATOM 3072 O O . LEU B 1 158 ? 1.771 25.547 20.047 1 97.75 158 LEU B O 1
ATOM 3076 N N . HIS B 1 159 ? 1.403 27.156 18.609 1 98.38 159 HIS B N 1
ATOM 3077 C CA . HIS B 1 159 ? 0.335 27.766 19.406 1 98.38 159 HIS B CA 1
ATOM 3078 C C . HIS B 1 159 ? -1.035 27.297 18.922 1 98.38 159 HIS B C 1
ATOM 3080 O O . HIS B 1 159 ? -1.472 27.656 17.828 1 98.38 159 HIS B O 1
ATOM 3086 N N . VAL B 1 160 ? -1.722 26.594 19.734 1 98.56 160 VAL B N 1
ATOM 3087 C CA . VAL B 1 160 ? -3.045 26.062 19.438 1 98.56 160 VAL B CA 1
ATOM 3088 C C . VAL B 1 160 ? -4.09 27.156 19.562 1 98.56 160 VAL B C 1
ATOM 3090 O O . VAL B 1 160 ? -4.113 27.891 20.547 1 98.56 160 VAL B O 1
ATOM 3093 N N . GLN B 1 161 ? -4.867 27.266 18.578 1 98.06 161 GLN B N 1
ATOM 3094 C CA . GLN B 1 161 ? -5.883 28.312 18.562 1 98.06 161 GLN B CA 1
ATOM 3095 C C . GLN B 1 161 ? -7.125 27.875 19.328 1 98.06 161 GLN B C 1
ATOM 3097 O O . GLN B 1 161 ? -7.57 26.734 19.219 1 98.06 161 GLN B O 1
ATOM 3102 N N . PRO B 1 162 ? -7.668 28.844 20.109 1 97.31 162 PRO B N 1
ATOM 3103 C CA . PRO B 1 162 ? -8.844 28.484 20.922 1 97.31 162 PRO B CA 1
ATOM 3104 C C . PRO B 1 162 ? -10.078 28.219 20.062 1 97.31 162 PRO B C 1
ATOM 3106 O O . PRO B 1 162 ? -10.281 28.859 19.031 1 97.31 162 PRO B O 1
ATOM 3109 N N . GLY B 1 163 ? -10.867 27.234 20.469 1 96.19 163 GLY B N 1
ATOM 3110 C CA . GLY B 1 163 ? -12.18 27 19.891 1 96.19 163 GLY B CA 1
ATOM 3111 C C . GLY B 1 163 ? -12.148 26.062 18.703 1 96.19 163 GLY B C 1
ATOM 3112 O O . GLY B 1 163 ? -13.195 25.734 18.125 1 96.19 163 GLY B O 1
ATOM 3113 N N . GLY B 1 164 ? -10.945 25.656 18.312 1 96.19 164 GLY B N 1
ATOM 3114 C CA . GLY B 1 164 ? -10.828 24.766 17.156 1 96.19 164 GLY B CA 1
ATOM 3115 C C . GLY B 1 164 ? -10.789 23.297 17.547 1 96.19 164 GLY B C 1
ATOM 3116 O O . GLY B 1 164 ? -11.109 22.938 18.688 1 96.19 164 GLY B O 1
ATOM 3117 N N . LEU B 1 165 ? -10.594 22.469 16.578 1 97.44 165 LEU B N 1
ATOM 3118 C CA . LEU B 1 165 ? -10.57 21.016 16.75 1 97.44 165 LEU B CA 1
ATOM 3119 C C . LEU B 1 165 ? -9.492 20.609 17.75 1 97.44 165 LEU B C 1
ATOM 3121 O O . LEU B 1 165 ? -9.75 19.844 18.672 1 97.44 165 LEU B O 1
ATOM 3125 N N . LEU B 1 166 ? -8.234 21.156 17.625 1 98.19 166 LEU B N 1
ATOM 3126 C CA . LEU B 1 166 ? -7.133 20.781 18.5 1 98.19 166 LEU B CA 1
ATOM 3127 C C . LEU B 1 166 ? -7.422 21.203 19.938 1 98.19 166 LEU B C 1
ATOM 3129 O O . LEU B 1 166 ? -7.148 20.453 20.875 1 98.19 166 LEU B O 1
ATOM 3133 N N . ASP B 1 167 ? -7.934 22.406 20.062 1 97.81 167 ASP B N 1
ATOM 3134 C CA . ASP B 1 167 ? -8.352 22.875 21.375 1 97.81 167 ASP B CA 1
ATOM 3135 C C . ASP B 1 167 ? -9.391 21.953 22 1 97.81 167 ASP B C 1
ATOM 3137 O O . ASP B 1 167 ? -9.312 21.609 23.172 1 97.81 167 ASP B O 1
ATOM 3141 N N . GLY B 1 168 ? -10.32 21.531 21.234 1 96.94 168 GLY B N 1
ATOM 3142 C CA . GLY B 1 168 ? -11.383 20.641 21.688 1 96.94 168 GLY B CA 1
ATOM 3143 C C . GLY B 1 168 ? -10.891 19.281 22.109 1 96.94 168 GLY B C 1
ATOM 3144 O O . GLY B 1 168 ? -11.555 18.594 22.891 1 96.94 168 GLY B O 1
ATOM 3145 N N . LEU B 1 169 ? -9.727 18.875 21.594 1 96.62 169 LEU B N 1
ATOM 3146 C CA . LEU B 1 169 ? -9.133 17.594 21.969 1 96.62 169 LEU B CA 1
ATOM 3147 C C . LEU B 1 169 ? -8.43 17.703 23.312 1 96.62 169 LEU B C 1
ATOM 3149 O O . LEU B 1 169 ? -7.945 16.703 23.844 1 96.62 169 LEU B O 1
ATOM 3153 N N . GLY B 1 170 ? -8.32 18.953 23.797 1 96 170 GLY B N 1
ATOM 3154 C CA . GLY B 1 170 ? -7.68 19.188 25.078 1 96 170 GLY B CA 1
ATOM 3155 C C . GLY B 1 170 ? -6.18 19.391 24.984 1 96 170 GLY B C 1
ATOM 3156 O O . GLY B 1 170 ? -5.457 19.219 25.969 1 96 170 GLY B O 1
ATOM 3157 N N . LEU B 1 171 ? -5.727 19.656 23.766 1 96.69 171 LEU B N 1
ATOM 3158 C CA . LEU B 1 171 ? -4.301 19.938 23.656 1 96.69 171 LEU B CA 1
ATOM 3159 C C . LEU B 1 171 ? -3.93 21.219 24.391 1 96.69 171 LEU B C 1
ATOM 3161 O O . LEU B 1 171 ? -4.73 22.141 24.469 1 96.69 171 LEU B O 1
ATOM 3165 N N . PRO B 1 172 ? -2.689 21.281 24.922 1 96.81 172 PRO B N 1
ATOM 3166 C CA . PRO B 1 172 ? -2.227 22.531 25.516 1 96.81 172 PRO B CA 1
ATOM 3167 C C . PRO B 1 172 ? -2.193 23.688 24.516 1 96.81 172 PRO B C 1
ATOM 3169 O O . PRO B 1 172 ? -2.115 23.469 23.312 1 96.81 172 PRO B O 1
ATOM 3172 N N . ARG B 1 173 ? -2.248 24.828 25.078 1 97 173 ARG B N 1
ATOM 3173 C CA . ARG B 1 173 ? -2.221 26.031 24.25 1 97 173 ARG B CA 1
ATOM 3174 C C . ARG B 1 173 ? -0.913 26.125 23.469 1 97 173 ARG B C 1
ATOM 3176 O O . ARG B 1 173 ? -0.871 26.719 22.391 1 97 173 ARG B O 1
ATOM 3183 N N . ARG B 1 174 ? 0.079 25.594 24.156 1 97.38 174 ARG B N 1
ATOM 3184 C CA . ARG B 1 174 ? 1.391 25.547 23.516 1 97.38 174 ARG B CA 1
ATOM 3185 C C . ARG B 1 174 ? 1.951 24.125 23.547 1 97.38 174 ARG B C 1
ATOM 3187 O O . ARG B 1 174 ? 2.025 23.5 24.609 1 97.38 174 ARG B O 1
ATOM 3194 N N . ILE B 1 175 ? 2.285 23.641 22.297 1 96.81 175 ILE B N 1
ATOM 3195 C CA . ILE B 1 175 ? 2.914 22.328 22.219 1 96.81 175 ILE B CA 1
ATOM 3196 C C . ILE B 1 175 ? 4.203 22.406 21.406 1 96.81 175 ILE B C 1
ATOM 3198 O O . ILE B 1 175 ? 4.367 23.312 20.594 1 96.81 175 ILE B O 1
ATOM 3202 N N . GLU B 1 176 ? 5.176 21.5 21.719 1 96.31 176 GLU B N 1
ATOM 3203 C CA . GLU B 1 176 ? 6.391 21.391 20.922 1 96.31 176 GLU B CA 1
ATOM 3204 C C . GLU B 1 176 ? 6.207 20.391 19.781 1 96.31 176 GLU B C 1
ATOM 3206 O O . GLU B 1 176 ? 5.711 19.281 19.984 1 96.31 176 GLU B O 1
ATOM 3211 N N . VAL B 1 177 ? 6.559 20.812 18.562 1 96.31 177 VAL B N 1
ATOM 3212 C CA . VAL B 1 177 ? 6.363 19.922 17.422 1 96.31 177 VAL B CA 1
ATOM 3213 C C . VAL B 1 177 ? 7.668 19.797 16.641 1 96.31 177 VAL B C 1
ATOM 3215 O O . VAL B 1 177 ? 8.555 20.641 16.766 1 96.31 177 VAL B O 1
ATOM 3218 N N . ASN B 1 178 ? 7.797 18.688 15.906 1 95.88 178 ASN B N 1
ATOM 3219 C CA . ASN B 1 178 ? 8.898 18.531 14.961 1 95.88 178 ASN B CA 1
ATOM 3220 C C . ASN B 1 178 ? 8.656 19.312 13.68 1 95.88 178 ASN B C 1
ATOM 3222 O O . ASN B 1 178 ? 7.562 19.844 13.469 1 95.88 178 ASN B O 1
ATOM 3226 N N . SER B 1 179 ? 9.734 19.5 12.914 1 92 179 SER B N 1
ATOM 3227 C CA . SER B 1 179 ? 9.633 20.297 11.703 1 92 179 SER B CA 1
ATOM 3228 C C . SER B 1 179 ? 10.539 19.766 10.602 1 92 179 SER B C 1
ATOM 3230 O O . SER B 1 179 ? 11.758 19.719 10.758 1 92 179 SER B O 1
ATOM 3232 N N . LEU B 1 180 ? 9.938 19.281 9.508 1 94 180 LEU B N 1
ATOM 3233 C CA . LEU B 1 180 ? 10.664 18.688 8.391 1 94 180 LEU B CA 1
ATOM 3234 C C . LEU B 1 180 ? 10 19.031 7.066 1 94 180 LEU B C 1
ATOM 3236 O O . LEU B 1 180 ? 9.633 18.141 6.297 1 94 180 LEU B O 1
ATOM 3240 N N . HIS B 1 181 ? 9.898 20.344 6.773 1 94.44 181 HIS B N 1
ATOM 3241 C CA . HIS B 1 181 ? 9.203 20.688 5.539 1 94.44 181 HIS B CA 1
ATOM 3242 C C . HIS B 1 181 ? 9.789 21.953 4.914 1 94.44 181 HIS B C 1
ATOM 3244 O O . HIS B 1 181 ? 10.195 22.875 5.629 1 94.44 181 HIS B O 1
ATOM 3250 N N . GLY B 1 182 ? 9.859 21.938 3.594 1 94.81 182 GLY B N 1
ATOM 3251 C CA . GLY B 1 182 ? 10.242 23.125 2.834 1 94.81 182 GLY B CA 1
ATOM 3252 C C . GLY B 1 182 ? 9.055 23.953 2.395 1 94.81 182 GLY B C 1
ATOM 3253 O O . GLY B 1 182 ? 9.094 25.188 2.467 1 94.81 182 GLY B O 1
ATOM 3254 N N . GLN B 1 183 ? 7.996 23.234 1.909 1 96.69 183 GLN B N 1
ATOM 3255 C CA . GLN B 1 183 ? 6.773 23.953 1.549 1 96.69 183 GLN B CA 1
ATOM 3256 C C . GLN B 1 183 ? 5.949 24.297 2.787 1 96.69 183 GLN B C 1
ATOM 3258 O O . GLN B 1 183 ? 6.121 23.672 3.844 1 96.69 183 GLN B O 1
ATOM 3263 N N . GLY B 1 184 ? 5.148 25.312 2.697 1 97.75 184 GLY B N 1
ATOM 3264 C CA . GLY B 1 184 ? 4.223 25.75 3.732 1 97.75 184 GLY B CA 1
ATOM 3265 C C . GLY B 1 184 ? 3.098 26.609 3.201 1 97.75 184 GLY B C 1
ATOM 3266 O O . GLY B 1 184 ? 3.137 27.047 2.051 1 97.75 184 GLY B O 1
ATOM 3267 N N . ILE B 1 185 ? 2.139 26.859 3.986 1 98.38 185 ILE B N 1
ATOM 3268 C CA . ILE B 1 185 ? 0.938 27.578 3.564 1 98.38 185 ILE B CA 1
ATOM 3269 C C . ILE B 1 185 ? 1.291 29.016 3.201 1 98.38 185 ILE B C 1
ATOM 3271 O O . ILE B 1 185 ? 1.883 29.734 4.008 1 98.38 185 ILE B O 1
ATOM 3275 N N . GLU B 1 186 ? 1.042 29.406 2.006 1 98.06 186 GLU B N 1
ATOM 3276 C CA . GLU B 1 186 ? 1.094 30.812 1.604 1 98.06 186 GLU B CA 1
ATOM 3277 C C . GLU B 1 186 ? -0.265 31.484 1.772 1 98.06 186 GLU B C 1
ATOM 3279 O O . GLU B 1 186 ? -0.374 32.531 2.434 1 98.06 186 GLU B O 1
ATOM 3284 N N . ARG B 1 187 ? -1.252 30.891 1.153 1 98.31 187 ARG B N 1
ATOM 3285 C CA . ARG B 1 187 ? -2.645 31.297 1.329 1 98.31 187 ARG B CA 1
ATOM 3286 C C . ARG B 1 187 ? -3.5 30.109 1.78 1 98.31 187 ARG B C 1
ATOM 3288 O O . ARG B 1 187 ? -3.574 29.094 1.091 1 98.31 187 ARG B O 1
ATOM 3295 N N . LEU B 1 188 ? -4.082 30.266 2.93 1 98.81 188 LEU B N 1
ATOM 3296 C CA . LEU B 1 188 ? -5.016 29.25 3.4 1 98.81 188 LEU B CA 1
ATOM 3297 C C . LEU B 1 188 ? -6.277 29.234 2.541 1 98.81 188 LEU B C 1
ATOM 3299 O O . LEU B 1 188 ? -6.82 30.281 2.203 1 98.81 188 LEU B O 1
ATOM 3303 N N . ALA B 1 189 ? -6.703 28.062 2.191 1 98.81 189 ALA B N 1
ATOM 3304 C CA . ALA B 1 189 ? -7.895 27.953 1.354 1 98.81 189 ALA B CA 1
ATOM 3305 C C . ALA B 1 189 ? -9.133 28.469 2.08 1 98.81 189 ALA B C 1
ATOM 3307 O O . ALA B 1 189 ? -9.219 28.391 3.307 1 98.81 189 ALA B O 1
ATOM 3308 N N . PRO B 1 190 ? -10.109 29 1.294 1 97.88 190 PRO B N 1
ATOM 3309 C CA . PRO B 1 190 ? -11.398 29.312 1.917 1 97.88 190 PRO B CA 1
ATOM 3310 C C . PRO B 1 190 ? -12.055 28.094 2.57 1 97.88 190 PRO B C 1
ATOM 3312 O O . PRO B 1 190 ? -11.969 26.984 2.043 1 97.88 190 PRO B O 1
ATOM 3315 N N . GLY B 1 191 ? -12.602 28.297 3.715 1 97.94 191 GLY B N 1
ATOM 3316 C CA . GLY B 1 191 ? -13.312 27.219 4.371 1 97.94 191 GLY B CA 1
ATOM 3317 C C . GLY B 1 191 ? -12.445 26.422 5.336 1 97.94 191 GLY B C 1
ATOM 3318 O O . GLY B 1 191 ? -12.93 25.5 6.004 1 97.94 191 GLY B O 1
ATOM 3319 N N . LEU B 1 192 ? -11.211 26.75 5.344 1 98.75 192 LEU B N 1
ATOM 3320 C CA . LEU B 1 192 ? -10.328 26.125 6.32 1 98.75 192 LEU B CA 1
ATOM 3321 C C . LEU B 1 192 ? -10.125 27.031 7.531 1 98.75 192 LEU B C 1
ATOM 3323 O O . LEU B 1 192 ? -10.016 28.25 7.387 1 98.75 192 LEU B O 1
ATOM 3327 N N . ARG B 1 193 ? -10.062 26.453 8.695 1 98.56 193 ARG B N 1
ATOM 3328 C CA . ARG B 1 193 ? -9.844 27.172 9.945 1 98.56 193 ARG B CA 1
ATOM 3329 C C . ARG B 1 193 ? -8.445 26.906 10.484 1 98.56 193 ARG B C 1
ATOM 3331 O O . ARG B 1 193 ? -8.039 25.766 10.656 1 98.56 193 ARG B O 1
ATOM 3338 N N . THR B 1 194 ? -7.785 27.969 10.82 1 98.75 194 THR B N 1
ATOM 3339 C CA . THR B 1 194 ? -6.477 27.828 11.445 1 98.75 194 THR B CA 1
ATOM 3340 C C . THR B 1 194 ? -6.605 27.172 12.82 1 98.75 194 THR B C 1
ATOM 3342 O O . THR B 1 194 ? -7.414 27.594 13.641 1 98.75 194 THR B O 1
ATOM 3345 N N . GLU B 1 195 ? -5.852 26.141 13.055 1 98.81 195 GLU B N 1
ATOM 3346 C CA . GLU B 1 195 ? -5.848 25.406 14.312 1 98.81 195 GLU B CA 1
ATOM 3347 C C . GLU B 1 195 ? -4.551 25.625 15.086 1 98.81 195 GLU B C 1
ATOM 3349 O O . GLU B 1 195 ? -4.527 25.531 16.312 1 98.81 195 GLU B O 1
ATOM 3354 N N . GLY B 1 196 ? -3.453 25.891 14.375 1 98.69 196 GLY B N 1
ATOM 3355 C CA . GLY B 1 196 ? -2.152 26.031 15.016 1 98.69 196 GLY B CA 1
ATOM 3356 C C . GLY B 1 196 ? -1.2 26.922 14.234 1 98.69 196 GLY B C 1
ATOM 3357 O O . GLY B 1 196 ? -1.12 26.828 13.008 1 98.69 196 GLY B O 1
ATOM 3358 N N . LEU B 1 197 ? -0.483 27.766 14.953 1 98.38 197 LEU B N 1
ATOM 3359 C CA . LEU B 1 197 ? 0.493 28.688 14.383 1 98.38 197 LEU B CA 1
ATOM 3360 C C . LEU B 1 197 ? 1.876 28.453 14.984 1 98.38 197 LEU B C 1
ATOM 3362 O O . LEU B 1 197 ? 2.008 28.266 16.203 1 98.38 197 LEU B O 1
ATOM 3366 N N . ALA B 1 198 ? 2.824 28.438 14.109 1 97.44 198 ALA B N 1
ATOM 3367 C CA . ALA B 1 198 ? 4.195 28.484 14.609 1 97.44 198 ALA B CA 1
ATOM 3368 C C . ALA B 1 198 ? 4.5 29.859 15.195 1 97.44 198 ALA B C 1
ATOM 3370 O O . ALA B 1 198 ? 3.703 30.797 15.07 1 97.44 198 ALA B O 1
ATOM 3371 N N . GLN B 1 199 ? 5.66 29.953 15.805 1 94.5 199 GLN B N 1
ATOM 3372 C CA . GLN B 1 199 ? 6.062 31.203 16.453 1 94.5 199 GLN B CA 1
ATOM 3373 C C . GLN B 1 199 ? 6.203 32.344 15.422 1 94.5 199 GLN B C 1
ATOM 3375 O O . GLN B 1 199 ? 5.934 33.5 15.734 1 94.5 199 GLN B O 1
ATOM 3380 N N . ASP B 1 200 ? 6.562 32 14.273 1 95.81 200 ASP B N 1
ATOM 3381 C CA . ASP B 1 200 ? 6.801 33 13.242 1 95.81 200 ASP B CA 1
ATOM 3382 C C . ASP B 1 200 ? 5.52 33.344 12.477 1 95.81 200 ASP B C 1
ATOM 3384 O O . ASP B 1 200 ? 5.555 34.031 11.469 1 95.81 200 ASP B O 1
ATOM 3388 N N . GLY B 1 201 ? 4.418 32.719 12.906 1 96.25 201 GLY B N 1
ATOM 3389 C CA . GLY B 1 201 ? 3.123 33.031 12.32 1 96.25 201 GLY B CA 1
ATOM 3390 C C . GLY B 1 201 ? 2.709 32.062 11.227 1 96.25 201 GLY B C 1
ATOM 3391 O O . GLY B 1 201 ? 1.584 32.125 10.734 1 96.25 201 GLY B O 1
ATOM 3392 N N . LEU B 1 202 ? 3.578 31.188 10.789 1 98 202 LEU B N 1
ATOM 3393 C CA . LEU B 1 202 ? 3.246 30.203 9.758 1 98 202 LEU B CA 1
ATOM 3394 C C . LEU B 1 202 ? 2.135 29.281 10.227 1 98 202 LEU B C 1
ATOM 3396 O O . LEU B 1 202 ? 2.174 28.766 11.352 1 98 202 LEU B O 1
ATOM 3400 N N . ILE B 1 203 ? 1.088 29.109 9.414 1 98.56 203 ILE B N 1
ATOM 3401 C CA . ILE B 1 203 ? 0.014 28.172 9.742 1 98.56 203 ILE B CA 1
ATOM 3402 C C . ILE B 1 203 ? 0.528 26.734 9.633 1 98.56 203 ILE B C 1
ATOM 3404 O O . ILE B 1 203 ? 1.023 26.328 8.578 1 98.56 203 ILE B O 1
ATOM 3408 N N . GLU B 1 204 ? 0.395 25.969 10.742 1 98.75 204 GLU B N 1
ATOM 3409 C CA . GLU B 1 204 ? 0.92 24.594 10.727 1 98.75 204 GLU B CA 1
ATOM 3410 C C . GLU B 1 204 ? -0.145 23.594 11.148 1 98.75 204 GLU B C 1
ATOM 3412 O O . GLU B 1 204 ? 0.154 22.422 11.352 1 98.75 204 GLU B O 1
ATOM 3417 N N . ALA B 1 205 ? -1.322 24.047 11.297 1 98.88 205 ALA B N 1
ATOM 3418 C CA . ALA B 1 205 ? -2.482 23.172 11.477 1 98.88 205 ALA B CA 1
ATOM 3419 C C . ALA B 1 205 ? -3.77 23.891 11.078 1 98.88 205 ALA B C 1
ATOM 3421 O O . ALA B 1 205 ? -3.943 25.078 11.375 1 98.88 205 ALA B O 1
ATOM 3422 N N . PHE B 1 206 ? -4.645 23.188 10.469 1 98.94 206 PHE B N 1
ATOM 3423 C CA . PHE B 1 206 ? -5.965 23.719 10.164 1 98.94 206 PHE B CA 1
ATOM 3424 C C . PHE B 1 206 ? -7 22.594 10.109 1 98.94 206 PHE B C 1
ATOM 3426 O O . PHE B 1 206 ? -6.645 21.422 9.961 1 98.94 206 PHE B O 1
ATOM 3433 N N . SER B 1 207 ? -8.25 22.906 10.258 1 98.88 207 SER B N 1
ATOM 3434 C CA . SER B 1 207 ? -9.383 22 10.086 1 98.88 207 SER B CA 1
ATOM 3435 C C . SER B 1 207 ? -10.336 22.516 9.016 1 98.88 207 SER B C 1
ATOM 3437 O O . SER B 1 207 ? -10.195 23.656 8.547 1 98.88 207 SER B O 1
ATOM 3439 N N . VAL B 1 208 ? -11.172 21.672 8.492 1 98.69 208 VAL B N 1
ATOM 3440 C CA . VAL B 1 208 ? -12.172 22.062 7.512 1 98.69 208 VAL B CA 1
ATOM 3441 C C . VAL B 1 208 ? -13.43 22.547 8.227 1 98.69 208 VAL B C 1
ATOM 3443 O O . VAL B 1 208 ? -14.086 21.781 8.945 1 98.69 208 VAL B O 1
ATOM 3446 N N . GLU B 1 209 ? -13.789 23.766 7.984 1 96.88 209 GLU B N 1
ATOM 3447 C CA . GLU B 1 209 ? -14.977 24.344 8.609 1 96.88 209 GLU B CA 1
ATOM 3448 C C . GLU B 1 209 ? -16.25 23.672 8.109 1 96.88 209 GLU B C 1
ATOM 3450 O O . GLU B 1 209 ? -16.422 23.484 6.898 1 96.88 209 GLU B O 1
ATOM 3455 N N . GLY B 1 210 ? -17.062 23.25 9.047 1 94.56 210 GLY B N 1
ATOM 3456 C CA . GLY B 1 210 ? -18.344 22.688 8.664 1 94.56 210 GLY B CA 1
ATOM 3457 C C . GLY B 1 210 ? -18.25 21.266 8.164 1 94.56 210 GLY B C 1
ATOM 3458 O O . GLY B 1 210 ? -19.234 20.719 7.645 1 94.56 210 GLY B O 1
ATOM 3459 N N . ALA B 1 211 ? -17.109 20.672 8.242 1 95.81 211 ALA B N 1
ATOM 3460 C CA . ALA B 1 211 ? -16.969 19.297 7.816 1 95.81 211 ALA B CA 1
ATOM 3461 C C . ALA B 1 211 ? -17.953 18.391 8.57 1 95.81 211 ALA B C 1
ATOM 3463 O O . ALA B 1 211 ? -18.219 18.594 9.758 1 95.81 211 ALA B O 1
ATOM 3464 N N . LYS B 1 212 ? -18.438 17.359 7.879 1 96.19 212 LYS B N 1
ATOM 3465 C CA . LYS B 1 212 ? -19.375 16.406 8.461 1 96.19 212 LYS B CA 1
ATOM 3466 C C . LYS B 1 212 ? -18.688 15.508 9.484 1 96.19 212 LYS B C 1
ATOM 3468 O O . LYS B 1 212 ? -19.359 14.906 10.336 1 96.19 212 LYS B O 1
ATOM 3473 N N . SER B 1 213 ? -17.469 15.383 9.312 1 97.25 213 SER B N 1
ATOM 3474 C CA . SER B 1 213 ? -16.641 14.562 10.203 1 97.25 213 SER B CA 1
ATOM 3475 C C . SER B 1 213 ? -15.258 15.164 10.391 1 97.25 213 SER B C 1
ATOM 3477 O O . SER B 1 213 ? -14.984 16.266 9.922 1 97.25 213 SER B O 1
ATOM 3479 N N . PHE B 1 214 ? -14.461 14.422 11.227 1 98.25 214 PHE B N 1
ATOM 3480 C CA . PHE B 1 214 ? -13.086 14.805 11.539 1 98.25 214 PHE B CA 1
ATOM 3481 C C . PHE B 1 214 ? -12.312 15.133 10.266 1 98.25 214 PHE B C 1
ATOM 3483 O O . PHE B 1 214 ? -12.227 14.297 9.359 1 98.25 214 PHE B O 1
ATOM 3490 N N . ALA B 1 215 ? -11.797 16.312 10.062 1 98.81 215 ALA B N 1
ATOM 3491 C CA . ALA B 1 215 ? -10.961 16.734 8.945 1 98.81 215 ALA B CA 1
ATOM 3492 C C . ALA B 1 215 ? -9.891 17.719 9.398 1 98.81 215 ALA B C 1
ATOM 3494 O O . ALA B 1 215 ? -10.18 18.906 9.625 1 98.81 215 ALA B O 1
ATOM 3495 N N . LEU B 1 216 ? -8.688 17.234 9.555 1 98.88 216 LEU B N 1
ATOM 3496 C CA . LEU B 1 216 ? -7.598 18 10.156 1 98.88 216 LEU B CA 1
ATOM 3497 C C . LEU B 1 216 ? -6.312 17.812 9.352 1 98.88 216 LEU B C 1
ATOM 3499 O O . LEU B 1 216 ? -6 16.703 8.906 1 98.88 216 LEU B O 1
ATOM 3503 N N . GLY B 1 217 ? -5.613 18.859 9.062 1 98.88 217 GLY B N 1
ATOM 3504 C CA . GLY B 1 217 ? -4.262 18.844 8.531 1 98.88 217 GLY B CA 1
ATOM 3505 C C . GLY B 1 217 ? -3.23 19.375 9.508 1 98.88 217 GLY B C 1
ATOM 3506 O O . GLY B 1 217 ? -3.453 20.391 10.164 1 98.88 217 GLY B O 1
ATOM 3507 N N . VAL B 1 218 ? -2.125 18.656 9.648 1 98.94 218 VAL B N 1
ATOM 3508 C CA . VAL B 1 218 ? -1.033 19.125 10.508 1 98.94 218 VAL B CA 1
ATOM 3509 C C . VAL B 1 218 ? 0.283 19.062 9.734 1 98.94 218 VAL B C 1
ATOM 3511 O O . VAL B 1 218 ? 0.528 18.141 8.969 1 98.94 218 VAL B O 1
ATOM 3514 N N . GLN B 1 219 ? 1.133 20.094 9.922 1 98.81 219 GLN B N 1
ATOM 3515 C CA . GLN B 1 219 ? 2.375 20.203 9.164 1 98.81 219 GLN B CA 1
ATOM 3516 C C . GLN B 1 219 ? 3.482 19.375 9.797 1 98.81 219 GLN B C 1
ATOM 3518 O O . GLN B 1 219 ? 4.406 18.922 9.109 1 98.81 219 GLN B O 1
ATOM 3523 N N . TRP B 1 220 ? 3.367 19.156 11.156 1 98.31 220 TRP B N 1
ATOM 3524 C CA . TRP B 1 220 ? 4.402 18.391 11.828 1 98.31 220 TRP B CA 1
ATOM 3525 C C . TRP B 1 220 ? 4.121 16.891 11.695 1 98.31 220 TRP B C 1
ATOM 3527 O O . TRP B 1 220 ? 3.23 16.484 10.953 1 98.31 220 TRP B O 1
ATOM 3537 N N . HIS B 1 221 ? 4.867 16.047 12.312 1 98.56 221 HIS B N 1
ATOM 3538 C CA . HIS B 1 221 ? 4.785 14.602 12.164 1 98.56 221 HIS B CA 1
ATOM 3539 C C . HIS B 1 221 ? 4.398 13.93 13.477 1 98.56 221 HIS B C 1
ATOM 3541 O O . HIS B 1 221 ? 5.242 13.352 14.156 1 98.56 221 HIS B O 1
ATOM 3547 N N . PRO B 1 222 ? 3.113 13.945 13.719 1 98.56 222 PRO B N 1
ATOM 3548 C CA . PRO B 1 222 ? 2.668 13.336 14.977 1 98.56 222 PRO B CA 1
ATOM 3549 C C . PRO B 1 222 ? 2.836 11.82 14.984 1 98.56 222 PRO B C 1
ATOM 3551 O O . PRO B 1 222 ? 2.758 11.195 16.047 1 98.56 222 PRO B O 1
ATOM 3554 N N . GLU B 1 223 ? 3.002 11.195 13.781 1 98.56 223 GLU B N 1
ATOM 3555 C CA . GLU B 1 223 ? 3.113 9.742 13.711 1 98.56 223 GLU B CA 1
ATOM 3556 C C . GLU B 1 223 ? 4.457 9.266 14.25 1 98.56 223 GLU B C 1
ATOM 3558 O O . GLU B 1 223 ? 4.598 8.094 14.625 1 98.56 223 GLU B O 1
ATOM 3563 N N . TRP B 1 224 ? 5.457 10.141 14.219 1 96.19 224 TRP B N 1
ATOM 3564 C CA . TRP B 1 224 ? 6.773 9.766 14.719 1 96.19 224 TRP B CA 1
ATOM 3565 C C . TRP B 1 224 ? 6.738 9.555 16.234 1 96.19 224 TRP B C 1
ATOM 3567 O O . TRP B 1 224 ? 6.43 10.484 16.984 1 96.19 224 TRP B O 1
ATOM 3577 N N . GLN B 1 225 ? 6.945 8.367 16.719 1 93.69 225 GLN B N 1
ATOM 3578 C CA . GLN B 1 225 ? 6.953 7.992 18.125 1 93.69 225 GLN B CA 1
ATOM 3579 C C . GLN B 1 225 ? 5.664 8.43 18.812 1 93.69 225 GLN B C 1
ATOM 3581 O O . GLN B 1 225 ? 5.699 9.039 19.875 1 93.69 225 GLN B O 1
ATOM 3586 N N . PHE B 1 226 ? 4.574 8.164 18.141 1 95.25 226 PHE B N 1
ATOM 3587 C CA . PHE B 1 226 ? 3.283 8.617 18.641 1 95.25 226 PHE B CA 1
ATOM 3588 C C . PHE B 1 226 ? 3.004 8.047 20.016 1 95.25 226 PHE B C 1
ATOM 3590 O O . PHE B 1 226 ? 2.32 8.672 20.828 1 95.25 226 PHE B O 1
ATOM 3597 N N . HIS B 1 227 ? 3.547 6.891 20.359 1 95.19 227 HIS B N 1
ATOM 3598 C CA . HIS B 1 227 ? 3.246 6.195 21.609 1 95.19 227 HIS B CA 1
ATOM 3599 C C . HIS B 1 227 ? 3.746 6.984 22.812 1 95.19 227 HIS B C 1
ATOM 3601 O O . HIS B 1 227 ? 3.178 6.883 23.906 1 95.19 227 HIS B O 1
ATOM 3607 N N . THR B 1 228 ? 4.762 7.797 22.609 1 95.19 228 THR B N 1
ATOM 3608 C CA . THR B 1 228 ? 5.391 8.461 23.75 1 95.19 228 THR B CA 1
ATOM 3609 C C . THR B 1 228 ? 4.965 9.93 23.812 1 95.19 228 THR B C 1
ATOM 3611 O O . THR B 1 228 ? 5.34 10.648 24.75 1 95.19 228 THR B O 1
ATOM 3614 N N . ASN B 1 229 ? 4.25 10.422 22.859 1 95.75 229 ASN B N 1
ATOM 3615 C CA . ASN B 1 229 ? 3.799 11.805 22.797 1 95.75 229 ASN B CA 1
ATOM 3616 C C . ASN B 1 229 ? 2.301 11.922 23.062 1 95.75 229 ASN B C 1
ATOM 3618 O O . ASN B 1 229 ? 1.486 11.531 22.234 1 95.75 229 ASN B O 1
ATOM 3622 N N . PRO B 1 230 ? 1.931 12.453 24.234 1 96.25 230 PRO B N 1
ATOM 3623 C CA . PRO B 1 230 ? 0.511 12.508 24.578 1 96.25 230 PRO B CA 1
ATOM 3624 C C . PRO B 1 230 ? -0.324 13.273 23.562 1 96.25 230 PRO B C 1
ATOM 3626 O O . PRO B 1 230 ? -1.489 12.938 23.328 1 96.25 230 PRO B O 1
ATOM 3629 N N . CYS B 1 231 ? 0.23 14.305 22.984 1 96.75 231 CYS B N 1
ATOM 3630 C CA . CYS B 1 231 ? -0.491 15.062 21.969 1 96.75 231 CYS B CA 1
ATOM 3631 C C . CYS B 1 231 ? -0.751 14.211 20.734 1 96.75 231 CYS B C 1
ATOM 3633 O O . CYS B 1 231 ? -1.854 14.227 20.188 1 96.75 231 CYS B O 1
ATOM 3635 N N . SER B 1 232 ? 0.285 13.469 20.312 1 97.94 232 SER B N 1
ATOM 3636 C CA . SER B 1 232 ? 0.143 12.562 19.188 1 97.94 232 SER B CA 1
ATOM 3637 C C . SER B 1 232 ? -0.903 11.484 19.453 1 97.94 232 SER B C 1
ATOM 3639 O O . SER B 1 232 ? -1.741 11.188 18.609 1 97.94 232 SER B O 1
ATOM 3641 N N . ARG B 1 233 ? -0.866 10.961 20.641 1 97.94 233 ARG B N 1
ATOM 3642 C CA . ARG B 1 233 ? -1.834 9.938 21.016 1 97.94 233 ARG B CA 1
ATOM 3643 C C . ARG B 1 233 ? -3.256 10.484 20.969 1 97.94 233 ARG B C 1
ATOM 3645 O O . ARG B 1 233 ? -4.168 9.82 20.469 1 97.94 233 ARG B O 1
ATOM 3652 N N . ALA B 1 234 ? -3.406 11.672 21.516 1 98 234 ALA B N 1
ATOM 3653 C CA . ALA B 1 234 ? -4.727 12.297 21.531 1 98 234 ALA B CA 1
ATOM 3654 C C . ALA B 1 234 ? -5.23 12.531 20.109 1 98 234 ALA B C 1
ATOM 3656 O O . ALA B 1 234 ? -6.41 12.32 19.828 1 98 234 ALA B O 1
ATOM 3657 N N . LEU B 1 235 ? -4.387 12.953 19.281 1 98.38 235 LEU B N 1
ATOM 3658 C CA . LEU B 1 235 ? -4.734 13.242 17.891 1 98.38 235 LEU B CA 1
ATOM 3659 C C . LEU B 1 235 ? -5.18 11.977 17.172 1 98.38 235 LEU B C 1
ATOM 3661 O O . LEU B 1 235 ? -6.246 11.945 16.562 1 98.38 235 LEU B O 1
ATOM 3665 N N . PHE B 1 236 ? -4.422 10.891 17.25 1 98.81 236 PHE B N 1
ATOM 3666 C CA . PHE B 1 236 ? -4.742 9.648 16.547 1 98.81 236 PHE B CA 1
ATOM 3667 C C . PHE B 1 236 ? -5.969 8.984 17.156 1 98.81 236 PHE B C 1
ATOM 3669 O O . PHE B 1 236 ? -6.758 8.359 16.438 1 98.81 236 PHE B O 1
ATOM 3676 N N . GLN B 1 237 ? -6.125 9.156 18.453 1 98.38 237 GLN B N 1
ATOM 3677 C CA . GLN B 1 237 ? -7.332 8.641 19.094 1 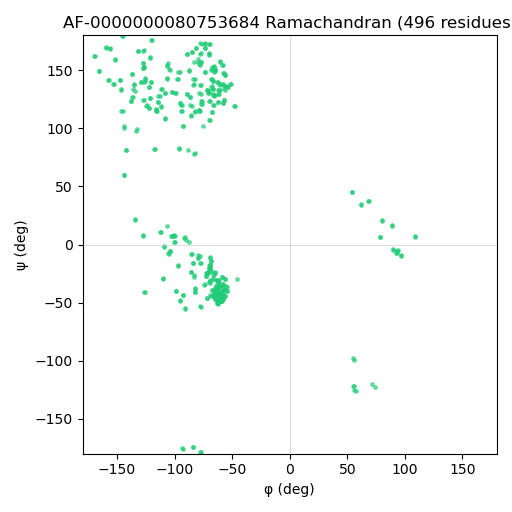98.38 237 GLN B CA 1
ATOM 3678 C C . GLN B 1 237 ? -8.578 9.336 18.547 1 98.38 237 GLN B C 1
ATOM 3680 O O . GLN B 1 237 ? -9.578 8.688 18.25 1 98.38 237 GLN B O 1
ATOM 3685 N N . ALA B 1 238 ? -8.516 10.617 18.438 1 98.69 238 ALA B N 1
ATOM 3686 C CA . ALA B 1 238 ? -9.648 11.383 17.938 1 98.69 238 ALA B CA 1
ATOM 3687 C C . ALA B 1 238 ? -9.969 11 16.484 1 98.69 238 ALA B C 1
ATOM 3689 O O . ALA B 1 238 ? -11.141 10.828 16.141 1 98.69 238 ALA B O 1
ATOM 3690 N N . PHE B 1 239 ? -8.953 10.891 15.703 1 98.88 239 PHE B N 1
ATOM 3691 C CA . PHE B 1 239 ? -9.117 10.438 14.32 1 98.88 239 PHE B CA 1
ATOM 3692 C C . PHE B 1 239 ? -9.734 9.047 14.281 1 98.88 239 PHE B C 1
ATOM 3694 O O . PHE B 1 239 ? -10.695 8.812 13.547 1 98.88 239 PHE B O 1
ATOM 3701 N N . GLY B 1 240 ? -9.203 8.148 15.062 1 98.75 240 GLY B N 1
ATOM 3702 C CA . GLY B 1 240 ? -9.719 6.793 15.164 1 98.75 240 GLY B CA 1
ATOM 3703 C C . GLY B 1 240 ? -11.172 6.742 15.602 1 98.75 240 GLY B C 1
ATOM 3704 O O . GLY B 1 240 ? -11.961 5.969 15.07 1 98.75 240 GLY B O 1
ATOM 3705 N N . ASP B 1 241 ? -11.508 7.562 16.594 1 98.44 241 ASP B N 1
ATOM 3706 C CA . ASP B 1 241 ? -12.883 7.617 17.078 1 98.44 241 ASP B CA 1
ATOM 3707 C C . ASP B 1 241 ? -13.844 8.039 15.969 1 98.44 241 ASP B C 1
ATOM 3709 O O . ASP B 1 241 ? -14.93 7.473 15.836 1 98.44 241 ASP B O 1
ATOM 3713 N N . ALA B 1 242 ? -13.438 9 15.211 1 98.62 242 ALA B N 1
ATOM 3714 C CA . ALA B 1 242 ? -14.258 9.445 14.086 1 98.62 242 ALA B CA 1
ATOM 3715 C C . ALA B 1 242 ? -14.438 8.328 13.062 1 98.62 242 ALA B C 1
ATOM 3717 O O . ALA B 1 242 ? -15.531 8.141 12.523 1 98.62 242 ALA B O 1
ATOM 3718 N N . CYS B 1 243 ? -13.352 7.613 12.789 1 98.69 243 CYS B N 1
ATOM 3719 C CA . CYS B 1 243 ? -13.406 6.504 11.844 1 98.69 243 CYS B CA 1
ATOM 3720 C C . CYS B 1 243 ? -14.336 5.406 12.352 1 98.69 243 CYS B C 1
ATOM 3722 O O . CYS B 1 243 ? -15.094 4.828 11.57 1 98.69 243 CYS B O 1
ATOM 3724 N N . ARG B 1 244 ? -14.266 5.125 13.625 1 98.06 244 ARG B N 1
ATOM 3725 C CA . ARG B 1 244 ? -15.117 4.098 14.219 1 98.06 244 ARG B CA 1
ATOM 3726 C C . ARG B 1 244 ? -16.594 4.488 14.117 1 98.06 244 ARG B C 1
ATOM 3728 O O . ARG B 1 244 ? -17.438 3.641 13.852 1 98.06 244 ARG B O 1
ATOM 3735 N N . ARG B 1 245 ? -16.875 5.746 14.383 1 97.69 245 ARG B N 1
ATOM 3736 C CA . ARG B 1 245 ? -18.25 6.215 14.266 1 97.69 245 ARG B CA 1
ATOM 3737 C C . ARG B 1 245 ? -18.766 6.027 12.844 1 97.69 245 ARG B C 1
ATOM 3739 O O . ARG B 1 245 ? -19.922 5.613 12.648 1 97.69 245 ARG B O 1
ATOM 3746 N N . ARG B 1 246 ? -17.938 6.32 11.922 1 97.5 246 ARG B N 1
ATOM 3747 C CA . ARG B 1 246 ? -18.359 6.117 10.531 1 97.5 246 ARG B CA 1
ATOM 3748 C C . ARG B 1 246 ? -18.578 4.637 10.242 1 97.5 246 ARG B C 1
ATOM 3750 O O . ARG B 1 246 ? -19.547 4.27 9.586 1 97.5 246 ARG B O 1
ATOM 3757 N N . ALA B 1 247 ? -17.625 3.803 10.656 1 96.62 247 ALA B N 1
ATOM 3758 C CA . ALA B 1 247 ? -17.719 2.363 10.43 1 96.62 247 ALA B CA 1
ATOM 3759 C C . ALA B 1 247 ? -19.031 1.81 10.984 1 96.62 247 ALA B C 1
ATOM 3761 O O . ALA B 1 247 ? -19.641 0.91 10.398 1 96.62 247 ALA B O 1
ATOM 3762 N N . GLU B 1 248 ? -19.469 2.334 12.078 1 94.75 248 GLU B N 1
ATOM 3763 C CA . GLU B 1 248 ? -20.688 1.884 12.742 1 94.75 248 GLU B CA 1
ATOM 3764 C C . GLU B 1 248 ? -21.938 2.318 11.961 1 94.75 248 GLU B C 1
ATOM 3766 O O . GLU B 1 248 ? -22.969 1.655 12.016 1 94.75 248 GLU B O 1
ATOM 3771 N N . ARG B 1 249 ? -21.828 3.34 11.266 1 91.12 249 ARG B N 1
ATOM 3772 C CA . ARG B 1 249 ? -22.953 3.877 10.531 1 91.12 249 ARG B CA 1
ATOM 3773 C C . ARG B 1 249 ? -23.094 3.209 9.164 1 91.12 249 ARG B C 1
ATOM 3775 O O . ARG B 1 249 ? -24.156 3.236 8.555 1 91.12 249 ARG B O 1
ATOM 3782 N N . ARG B 1 250 ? -22.078 2.668 8.617 1 84.88 250 ARG B N 1
ATOM 3783 C CA . ARG B 1 250 ? -22.094 2.033 7.301 1 84.88 250 ARG B CA 1
ATOM 3784 C C . ARG B 1 250 ? -22.562 0.588 7.395 1 84.88 250 ARG B C 1
ATOM 3786 O O . ARG B 1 250 ? -23.25 0.095 6.496 1 84.88 250 ARG B O 1
#